Protein AF-A0A2J6WFI0-F1 (afdb_monomer)

Secondary structure (DSSP, 8-state):
--HHHHHHHHHHHT-TTT--S-S-TT-TT----TTTTHHHHHHHHHHHHHHHHH---EEEEEE--TTSSHHHHHHHHHHTHHHHT-EEEEE--SS--GGGHHHHHHHHHHHHHT---TT-SS-HHHHHHHHHHHHHHTT------HHHHHHHHHHHS--TTS-HHHHHHHHHTS-HHHHHHHHHHHHHHHHHHHHHH-SS----HHHHHHHHHHH-TTTHHHHHHHHHHSB--HHHHHHTTPPTT-B--HHHHHHHHHHHHHS-SS-EEEEE--GGGGGGT--HHHHHHHHHHHHHHHHT-SSEEEEEEE-HHHHHHHHHHS-HHHHHHT--EEEPPPPPHHHHHHHHHHHHHHHHHHHT---SSTTTTS-HHHHHHHHHHHT--SHHHHHHHHHHHHTT-------HHHHHHHHHHHPPP-HHHHHHHHHHHHHHHH--EES-TTSSSEEEEETTEEEEE--SS--HHHHHHHHHHHHHHT-SEEEEEEETTSPPPTTSHHHHHHHHTT-EEEEE-HHHHHHHHHHHHHHHHHHHTSS-S-HHHHHHHHHHHHHHHH--PPP--S------S-TTTHHHHHHHHHHHHHHHHHHHHHHHHTTS-SEEEGGGGS-GGGGGGHHHHHHHHHT-TTEEEEE-TTS-EEEEETT-

Foldseek 3Di:
DPPQVVVLVLLVVVVLLVDLDDPDLLDQPQLAQCVFLVQLLVLVLVVQVVLFVQLFEAEEEEAAAPQLCPSVSLSVNCLCCVVSVAAEFEQEPLDDPLQCPLLSRLLRRVVRQQRDHPSDPDRNLLLLLLLLLQQLLLPPDDDDDPVLVVLSCCSNPPDPPDGSSVSLVSLVPDDVVVNVVSLLSSLVRLLVQLVVLFPDPQRDPLSSLLSSLSSDPVLVVLSSCCSVVQWDAQVNCVVSVHHHTHGCGNVNSLSNLQSSLASRPGAYEYEYAAPVSCVVPDDLVSSQVSLVVVCVSRRRGRGYYYYYYYHPVSVLVNLVRHDPVSCVRHVNYRYRWFADLVSLQVSQLSSQVVSCVVVVDDDPDSNPPDDSVVLSVVCVVLVRRGNSVSSVVVSCVSVVHDPPDDDPVNLLVVLLVVFDDDPLLLQVLLLVLCCVLQVWDQPCPPDSWGWTDGQLEIETEDADLDCQVRLVVRLCCCVVQVRPAYEYEYAPVNDDDPPDPSVVSCVVRVHHYAHDYRSLSSSSSSLSVSLVCVVSSVHSDDNVVSSVVNVVSVCVRVPDDDDNDPRPPRPPPPCVCVVVCVVVLVVLLCVLLVVVVVCVVVVVDFKDWSPVSDDPVNPVCVVVSQVVLVVPPQWDWDQDPSRIIMIGGPVD

InterPro domains:
  IPR002182 NB-ARC [PF00931] (38-132)
  IPR027417 P-loop containing nucleoside triphosphate hydrolase [G3DSA:3.40.50.300] (38-335)
  IPR027417 P-loop containing nucleoside triphosphate hydrolase [SSF52540] (42-435)
  IPR052026 ExeA/AAA ATPase DNA-binding & secretion [PTHR35894] (23-121)

Sequence (652 aa):
MDEKRVLIEKFKSLHPFKENIIKDPFSNDIIDVETINKTAFDKVIEELKEVKESKKPDILILQGEPGSGKSHLLARIYRHAETERFLFALYNPLIVKIDSTYSSLLRSIFESFERKHSELKAKPINHIRGEIIHIGLKDYNLQEEPKIQVLLREIKKPKKTLLPAVFYENFMSLPKDAQNRLVKVISEETLKYIKAESNYTIGKKYLKAIIEALIDEEKYPLLRDLVNEGSLTNEDAKTLNLTSGFVVNEDIAFEIIQSIFLVSPFPILLSIDQIEHFDQHLDKKGIINFLEDLYRLVSNTKNVLLLLSAQTAVFRKWNSFLPEHLKDRFANVASLEGMRAEEGLEIIKKRNAYYFSKLGEQINDPYFPFNKEDILSKIKEHKLKSPRKVIELADEILEGKIIEKRSLKNEFENILKSQIYNKDDFEEAFGELLVTLLGGINLYPRGKKLVIQVNDMSVGIDNSKNYYSTVRKLASSLKKRKLNRAIFIRDEKMQLRSGTKSMELIKQNDISIRYYNFEEGKKLMAVQKLISLTESGDLELDTKEVSDFAKELLKQFLGEIPQKGKVIAPLTMKKQTKEKYTGEANNIVEEIVSKIKSDFIEGKINVARLSKYMDKKYAHLIPEVVQKLKMIESLYVKEQQNGEIFIAKKSL

Solvent-accessible surface area (backbone atoms only — not comparable to full-atom values): 36096 Å² total; per-residue (Å²): 127,62,68,67,58,57,51,49,54,56,51,55,75,67,46,76,32,74,73,52,68,78,88,52,52,72,53,83,84,67,87,78,56,74,77,62,47,36,70,35,51,54,47,54,53,50,53,48,50,49,19,57,73,70,46,38,41,50,47,39,31,38,29,31,58,90,54,44,41,67,54,57,50,52,25,55,50,53,65,41,20,68,83,74,50,36,38,57,25,56,36,71,62,87,75,77,52,84,90,38,55,40,35,54,47,44,33,27,38,53,58,32,20,68,50,63,42,87,84,44,95,61,35,48,47,40,29,36,36,6,29,40,48,28,62,19,40,56,83,66,79,78,92,61,58,72,72,57,44,53,51,51,48,46,43,50,60,59,59,94,83,63,58,42,37,55,37,35,52,53,50,71,69,44,58,68,71,57,41,63,57,45,43,57,49,20,20,51,43,34,45,51,49,48,39,73,74,42,97,52,97,57,78,57,73,57,58,36,28,51,48,33,22,65,68,35,81,86,42,30,63,59,51,50,44,30,48,71,70,31,41,48,55,54,66,58,22,47,75,47,69,37,58,70,71,49,63,58,44,48,70,53,24,43,50,50,49,52,50,51,48,71,46,39,81,39,27,32,41,42,33,36,42,60,54,55,52,46,71,80,77,37,55,77,64,49,51,50,51,50,53,50,52,52,46,59,64,42,71,76,41,39,29,34,37,39,34,42,27,29,37,49,69,54,51,54,58,47,64,72,71,52,56,66,78,54,48,67,56,60,62,42,70,36,60,49,52,71,44,52,51,70,56,48,51,48,46,53,30,54,46,34,52,54,56,32,53,76,70,74,49,88,68,94,56,55,45,56,96,50,57,64,66,61,53,45,47,48,34,55,74,57,56,50,32,26,64,32,55,46,29,47,50,52,33,36,57,73,72,66,51,83,82,69,80,82,45,73,67,59,53,50,52,52,42,38,71,71,52,79,77,48,76,70,60,35,54,54,36,53,51,48,44,41,30,75,76,58,68,26,43,67,76,41,83,90,50,102,48,56,36,30,36,38,90,54,32,35,41,28,48,52,80,58,96,75,44,47,68,55,48,53,51,46,49,48,42,34,69,74,66,70,30,84,45,34,39,41,35,32,47,58,92,61,70,84,64,80,96,34,74,46,51,52,49,31,65,76,58,65,41,44,77,42,70,42,52,74,67,58,45,33,47,53,39,24,46,39,50,51,50,52,33,28,74,73,54,79,34,80,55,60,62,64,60,52,51,51,54,45,51,49,54,48,32,71,72,75,38,90,67,82,69,90,59,82,72,72,68,75,79,67,72,65,68,88,51,50,81,74,43,52,63,56,52,50,51,51,41,50,50,42,50,50,52,54,50,48,40,48,71,74,62,76,45,62,66,46,53,56,70,80,65,46,61,79,92,51,58,89,48,47,69,62,40,52,54,55,49,59,68,37,83,64,41,40,72,48,76,45,97,87,74,50,42,38,40,29,44,60,96,111

pLDDT: mean 91.21, std 11.18, range [34.59, 98.62]

Nearest PDB structures (foldseek):
  6wgc-assembly1_A  TM=3.703E-01  e=2.901E-03  Saccharomyces cerevisiae
  1w5t-assembly2_B  TM=4.082E-01  e=1.501E-02  Aeropyrum pernix
  4nl4-assembly1_H  TM=4.508E-01  e=6.057E-01  Klebsiella pneumoniae subsp. pneumoniae MGH 78578
  9fo7-assembly1_U  TM=1.814E-01  e=5.529E-01  Escherichia coli
  9fp2-assembly1_E  TM=1.868E-01  e=9.562E-01  Escherichia coli

Organism: NCBI:txid693075

Radius of gyration: 30.85 Å; Cα contacts (8 Å, |Δi|>4): 896; chains: 1; bounding box: 91×66×74 Å

Structure (mmCIF, N/CA/C/O backbone):
data_AF-A0A2J6WFI0-F1
#
_entry.id   AF-A0A2J6WFI0-F1
#
loop_
_atom_site.group_PDB
_atom_site.id
_atom_site.type_symbol
_atom_site.label_atom_id
_atom_site.label_alt_id
_atom_site.label_comp_id
_atom_site.label_asym_id
_atom_site.label_entity_id
_atom_site.label_seq_id
_atom_site.pdbx_PDB_ins_code
_atom_site.Cartn_x
_atom_site.Cartn_y
_atom_site.Cartn_z
_atom_site.occupancy
_atom_site.B_iso_or_equiv
_atom_site.auth_seq_id
_atom_site.auth_comp_id
_atom_site.auth_asym_id
_atom_site.auth_atom_id
_atom_site.pdbx_PDB_model_num
ATOM 1 N N . MET A 1 1 ? -22.368 23.218 -36.976 1.00 59.69 1 MET A N 1
ATOM 2 C CA . MET A 1 1 ? -21.368 22.217 -36.543 1.00 59.69 1 MET A CA 1
ATOM 3 C C . MET A 1 1 ? -22.101 20.903 -36.366 1.00 59.69 1 MET A C 1
ATOM 5 O O . MET A 1 1 ? -23.204 20.946 -35.848 1.00 59.69 1 MET A O 1
ATOM 9 N N . ASP A 1 2 ? -21.530 19.793 -36.833 1.00 91.12 2 ASP A N 1
ATOM 10 C CA . ASP A 1 2 ? -22.055 18.439 -36.599 1.00 91.12 2 ASP A CA 1
ATOM 11 C C . ASP A 1 2 ? -22.307 18.238 -35.091 1.00 91.12 2 ASP A C 1
ATOM 13 O O . ASP A 1 2 ? -21.407 18.497 -34.288 1.00 91.12 2 ASP A O 1
ATOM 17 N N . GLU A 1 3 ? -23.525 17.851 -34.701 1.00 94.12 3 GLU A N 1
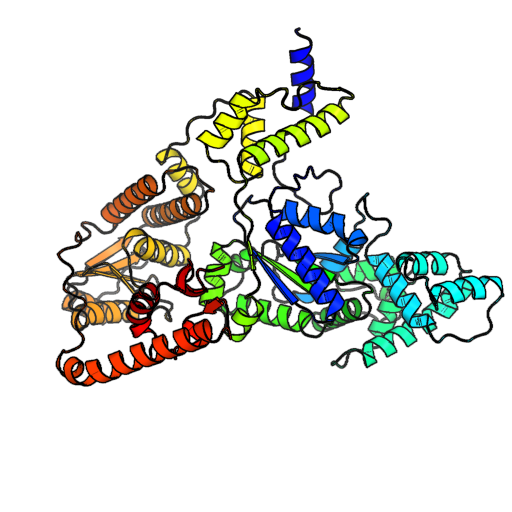ATOM 18 C CA . GLU A 1 3 ? -23.940 17.685 -33.297 1.00 94.12 3 GLU A CA 1
ATOM 19 C C . GLU A 1 3 ? -22.976 16.771 -32.531 1.00 94.12 3 GLU A C 1
ATOM 21 O O . GLU A 1 3 ? -22.624 17.053 -31.382 1.00 94.12 3 GLU A O 1
ATOM 26 N N . LYS A 1 4 ? -22.435 15.746 -33.206 1.00 94.69 4 LYS A N 1
ATOM 27 C CA . LYS A 1 4 ? -21.418 14.852 -32.636 1.00 94.69 4 LYS A CA 1
ATOM 28 C C . LYS A 1 4 ? -20.138 15.586 -32.257 1.00 94.69 4 LYS A C 1
ATOM 30 O O . LYS A 1 4 ? -19.556 15.288 -31.220 1.00 94.69 4 LYS A O 1
ATOM 35 N N . ARG A 1 5 ? -19.699 16.563 -33.057 1.00 95.38 5 ARG A N 1
ATOM 36 C CA . ARG A 1 5 ? -18.503 17.366 -32.745 1.00 95.38 5 ARG A CA 1
ATOM 37 C C . ARG A 1 5 ? -18.731 18.239 -31.520 1.00 95.38 5 ARG A C 1
ATOM 39 O O . ARG A 1 5 ? -17.861 18.299 -30.661 1.00 95.38 5 ARG A O 1
ATOM 46 N N . VAL A 1 6 ? -19.900 18.872 -31.410 1.00 96.31 6 VAL A N 1
ATOM 47 C CA . VAL A 1 6 ? -20.247 19.680 -30.228 1.00 96.31 6 VAL A CA 1
ATOM 48 C C . VAL A 1 6 ? -20.257 18.809 -28.972 1.00 96.31 6 VAL A C 1
ATOM 50 O O . VAL A 1 6 ? -19.714 19.207 -27.943 1.00 96.31 6 VAL A O 1
ATOM 53 N N . LEU A 1 7 ? -20.826 17.606 -29.062 1.00 96.88 7 LEU A N 1
ATOM 54 C CA . LEU A 1 7 ? -20.841 16.651 -27.959 1.00 96.88 7 LEU A CA 1
ATOM 55 C C . LEU A 1 7 ? -19.429 16.179 -27.569 1.00 96.88 7 LEU A C 1
ATOM 57 O O . LEU A 1 7 ? -19.124 16.120 -26.380 1.00 96.88 7 LEU A O 1
ATOM 61 N N . ILE A 1 8 ? -18.552 15.904 -28.541 1.00 97.38 8 ILE A N 1
ATOM 62 C CA . ILE A 1 8 ? -17.142 15.549 -28.291 1.00 97.38 8 ILE A CA 1
ATOM 63 C C . ILE A 1 8 ? -16.416 16.671 -27.548 1.00 97.38 8 ILE A C 1
ATOM 65 O O . ILE A 1 8 ? -15.726 16.400 -26.569 1.00 97.38 8 ILE A O 1
ATOM 69 N N . GLU A 1 9 ? -16.586 17.926 -27.963 1.00 97.31 9 GLU A N 1
ATOM 70 C CA . GLU A 1 9 ? -15.933 19.063 -27.301 1.00 97.31 9 GLU A CA 1
ATOM 71 C C . GLU A 1 9 ? -16.463 19.284 -25.875 1.00 97.31 9 GLU A C 1
ATOM 73 O O . GLU A 1 9 ? -15.683 19.525 -24.951 1.00 97.31 9 GLU A O 1
ATOM 78 N N . LYS A 1 10 ? -17.771 19.093 -25.645 1.00 97.56 10 LYS A N 1
ATOM 79 C CA . LYS A 1 10 ? -18.332 19.068 -24.282 1.00 97.56 10 LYS A CA 1
ATOM 80 C C . LYS A 1 10 ? -17.724 17.941 -23.444 1.00 97.56 10 LYS A C 1
ATOM 82 O O . LYS A 1 10 ? -17.308 18.182 -22.314 1.00 97.56 10 LYS A O 1
ATOM 87 N N . PHE A 1 11 ? -17.625 16.733 -23.994 1.00 97.38 11 PHE A N 1
ATOM 88 C CA . PHE A 1 11 ? -17.026 15.582 -23.316 1.00 97.38 11 PHE A CA 1
ATOM 89 C C . PHE A 1 11 ? -15.551 15.824 -22.959 1.00 97.38 11 PHE A C 1
ATOM 91 O O . PHE A 1 11 ? -15.160 15.610 -21.814 1.00 97.38 11 PHE A O 1
ATOM 98 N N . LYS A 1 12 ? -14.754 16.372 -23.885 1.00 97.12 12 LYS A N 1
ATOM 99 C CA . LYS A 1 12 ? -13.355 16.775 -23.647 1.00 97.12 12 LYS A CA 1
ATOM 100 C C . LYS A 1 12 ? -13.201 17.792 -22.524 1.00 97.12 12 LYS A C 1
ATOM 102 O O . LYS A 1 12 ? -12.273 17.675 -21.725 1.00 97.12 12 LYS A O 1
ATOM 107 N N . SER A 1 13 ? -14.118 18.758 -22.429 1.00 97.06 13 SER A N 1
ATOM 108 C CA . SER A 1 13 ? -14.076 19.795 -21.388 1.00 97.06 13 SER A CA 1
ATOM 109 C C . SER A 1 13 ? -14.187 19.240 -19.959 1.00 97.06 13 SER A C 1
ATOM 111 O O . SER A 1 13 ? -13.744 19.888 -19.015 1.00 97.06 13 SER A O 1
ATOM 113 N N . LEU A 1 14 ? -14.706 18.014 -19.793 1.00 96.19 14 LEU A N 1
ATOM 114 C CA . LEU A 1 14 ? -14.740 17.306 -18.508 1.00 96.19 14 LEU A CA 1
ATOM 115 C C . LEU A 1 14 ? -13.439 16.557 -18.177 1.00 96.19 14 LEU A C 1
ATOM 117 O O . LEU A 1 14 ? -13.329 15.980 -17.095 1.00 96.19 14 LEU A O 1
ATOM 121 N N . HIS A 1 15 ? -12.467 16.544 -19.093 1.00 96.25 15 HIS A N 1
ATOM 122 C CA . HIS A 1 15 ? -11.177 15.865 -18.959 1.00 96.25 15 HIS A CA 1
ATOM 123 C C . HIS A 1 15 ? -11.275 14.380 -18.545 1.00 96.25 15 HIS A C 1
ATOM 125 O O . HIS A 1 15 ? -10.625 13.952 -17.586 1.00 96.25 15 HIS A O 1
ATOM 131 N N . PRO A 1 16 ? -12.054 13.561 -19.278 1.00 95.69 16 PRO A N 1
ATOM 132 C CA . PRO A 1 16 ? -12.450 12.220 -18.857 1.00 95.69 16 PRO A CA 1
ATOM 133 C C . PRO A 1 16 ? -11.287 11.244 -18.680 1.00 95.69 16 PRO A C 1
ATOM 135 O O . PRO A 1 16 ? -11.420 10.275 -17.933 1.00 95.69 16 PRO A O 1
ATOM 138 N N . PHE A 1 17 ? -10.143 11.499 -19.318 1.00 96.62 17 PHE A N 1
ATOM 139 C CA . PHE A 1 17 ? -8.958 10.636 -19.283 1.00 96.62 17 PHE A CA 1
ATOM 140 C C . PHE A 1 17 ? -7.691 11.339 -18.774 1.00 96.62 17 PHE A C 1
ATOM 142 O O . PHE A 1 17 ? -6.639 10.717 -18.679 1.00 96.62 17 PHE A O 1
ATOM 149 N N . LYS A 1 18 ? -7.790 12.600 -18.339 1.00 93.56 18 LYS A N 1
ATOM 150 C CA . LYS A 1 18 ? -6.634 13.359 -17.839 1.00 93.56 18 LYS A CA 1
ATOM 151 C C . LYS A 1 18 ? -6.135 12.850 -16.487 1.00 93.56 18 LYS A C 1
ATOM 153 O O . LYS A 1 18 ? -4.942 12.883 -16.203 1.00 93.56 18 LYS A O 1
ATOM 158 N N . GLU A 1 19 ? -7.052 12.384 -15.637 1.00 92.19 19 GLU A N 1
ATOM 159 C CA . GLU A 1 19 ? -6.714 11.771 -14.353 1.00 92.19 19 GLU A CA 1
ATOM 160 C C . GLU A 1 19 ? -6.577 10.249 -14.492 1.00 92.19 19 GLU A C 1
ATOM 162 O O . GLU A 1 19 ? -7.561 9.502 -14.515 1.00 92.19 19 GLU A O 1
ATOM 167 N N . ASN A 1 20 ? -5.324 9.802 -14.559 1.00 89.69 20 ASN A N 1
ATOM 168 C CA . ASN A 1 20 ? -4.888 8.409 -14.700 1.00 89.69 20 ASN A CA 1
ATOM 169 C C . ASN A 1 20 ? -4.353 7.803 -13.379 1.00 89.69 20 ASN A C 1
ATOM 171 O O . ASN A 1 20 ? -3.808 6.695 -13.365 1.00 89.69 20 ASN A O 1
ATOM 175 N N . ILE A 1 21 ? -4.470 8.537 -12.265 1.00 90.12 21 ILE A N 1
ATOM 176 C CA . ILE A 1 21 ? -3.995 8.147 -10.932 1.00 90.12 21 ILE A CA 1
ATOM 177 C C . ILE A 1 21 ? -5.109 8.378 -9.913 1.00 90.12 21 ILE A C 1
ATOM 179 O O . ILE A 1 21 ? -5.646 9.479 -9.813 1.00 90.12 21 ILE A O 1
ATOM 183 N N . ILE A 1 22 ? -5.390 7.361 -9.097 1.00 89.81 22 ILE A N 1
ATOM 184 C CA . ILE A 1 22 ? -6.162 7.543 -7.867 1.00 89.81 22 ILE A CA 1
ATOM 185 C C . ILE A 1 22 ? -5.250 8.197 -6.839 1.00 89.81 22 ILE A C 1
ATOM 187 O O . ILE A 1 22 ? -4.301 7.577 -6.364 1.00 89.81 22 ILE A O 1
ATOM 191 N N . LYS A 1 23 ? -5.549 9.451 -6.504 1.00 89.62 23 LYS A N 1
ATOM 192 C CA . LYS A 1 23 ? -4.852 10.192 -5.443 1.00 89.62 23 LYS A CA 1
ATOM 193 C C . LYS A 1 23 ? -5.274 9.719 -4.052 1.00 89.62 23 LYS A C 1
ATOM 195 O O . LYS A 1 23 ? -4.484 9.772 -3.121 1.00 89.62 23 LYS A O 1
ATOM 200 N N . ASP A 1 24 ? -6.522 9.274 -3.932 1.00 92.00 24 ASP A N 1
ATOM 201 C CA . ASP A 1 24 ? -7.163 8.967 -2.663 1.00 92.00 24 ASP A CA 1
ATOM 202 C C . ASP A 1 24 ? -8.111 7.764 -2.814 1.00 92.00 24 ASP A C 1
ATOM 204 O O . ASP A 1 24 ? -9.160 7.909 -3.450 1.00 92.00 24 ASP A O 1
ATOM 208 N N . PRO A 1 25 ? -7.780 6.585 -2.249 1.00 93.50 25 PRO A N 1
ATOM 209 C CA . PRO A 1 25 ? -8.634 5.394 -2.302 1.00 93.50 25 PRO A CA 1
ATOM 210 C C . PRO A 1 25 ? -10.001 5.554 -1.626 1.00 93.50 25 PRO A C 1
ATOM 212 O O . PRO A 1 25 ? -10.881 4.723 -1.839 1.00 93.50 25 PRO A O 1
ATOM 215 N N . PHE A 1 26 ? -10.192 6.607 -0.827 1.00 94.62 26 PHE A N 1
ATOM 216 C CA . PHE A 1 26 ? -11.451 6.892 -0.144 1.00 94.62 26 PHE A CA 1
ATOM 217 C C . PHE A 1 26 ? -12.431 7.733 -0.982 1.00 94.62 26 PHE A C 1
ATOM 219 O O . PHE A 1 26 ? -13.553 7.972 -0.532 1.00 94.62 26 PHE A O 1
ATOM 226 N N . SER A 1 27 ? -12.025 8.205 -2.168 1.00 93.44 27 SER A N 1
ATOM 227 C CA . SER A 1 27 ? -12.869 9.034 -3.037 1.00 93.44 27 SER A CA 1
ATOM 228 C C . SER A 1 27 ? -14.083 8.269 -3.582 1.00 93.44 27 SER A C 1
ATOM 230 O O . SER A 1 27 ? -13.968 7.112 -3.982 1.00 93.44 27 SER A O 1
ATOM 232 N N . ASN A 1 28 ? -15.235 8.947 -3.659 1.00 89.44 28 ASN A N 1
ATOM 233 C CA . ASN A 1 28 ? -16.474 8.394 -4.223 1.00 89.44 28 ASN A CA 1
ATOM 234 C C . ASN A 1 28 ? -16.457 8.308 -5.760 1.00 89.44 28 ASN A C 1
ATOM 236 O O . ASN A 1 28 ? -17.228 7.554 -6.345 1.00 89.44 28 ASN A O 1
ATOM 240 N N . ASP A 1 29 ? -15.578 9.059 -6.426 1.00 89.62 29 ASP A N 1
ATOM 241 C CA . ASP A 1 29 ? -15.572 9.208 -7.890 1.00 89.62 29 ASP A CA 1
ATOM 242 C C . ASP A 1 29 ? -14.645 8.208 -8.604 1.00 89.62 29 ASP A C 1
ATOM 244 O O . ASP A 1 29 ? -14.186 8.433 -9.726 1.00 89.62 29 ASP A O 1
ATOM 248 N N . ILE A 1 30 ? -14.331 7.083 -7.959 1.00 91.81 30 ILE A N 1
ATOM 249 C CA . ILE A 1 30 ? -13.408 6.094 -8.515 1.00 91.81 30 ILE A CA 1
ATOM 250 C C . ILE A 1 30 ? -14.153 5.127 -9.436 1.00 91.81 30 ILE A C 1
ATOM 252 O O . ILE A 1 30 ? -14.884 4.232 -8.996 1.00 91.81 30 ILE A O 1
ATOM 256 N N . ILE A 1 31 ? -13.866 5.253 -10.728 1.00 94.25 31 ILE A N 1
ATOM 257 C CA . ILE A 1 31 ? -14.383 4.386 -11.786 1.00 94.25 31 ILE A CA 1
ATOM 258 C C . ILE A 1 31 ? -13.576 3.085 -11.791 1.00 94.25 31 ILE A C 1
ATOM 260 O O . ILE A 1 31 ? -12.399 3.069 -12.152 1.00 94.25 31 ILE A O 1
ATOM 264 N N . ASP A 1 32 ? -14.209 1.999 -11.357 1.00 93.75 32 ASP A N 1
ATOM 265 C CA . ASP A 1 32 ? -13.558 0.710 -11.131 1.00 93.75 32 ASP A CA 1
ATOM 266 C C . ASP A 1 32 ? -14.038 -0.379 -12.103 1.00 93.75 32 ASP A C 1
ATOM 268 O O . ASP A 1 32 ? -15.214 -0.429 -12.463 1.00 93.75 32 ASP A O 1
ATOM 272 N N . VAL A 1 33 ? -13.140 -1.281 -12.508 1.00 96.19 33 VAL A N 1
ATOM 273 C CA . VAL A 1 33 ? -13.428 -2.431 -13.384 1.00 96.19 33 VAL A CA 1
ATOM 274 C C . VAL A 1 33 ? -13.123 -3.720 -12.628 1.00 96.19 33 VAL A C 1
ATOM 276 O O . VAL A 1 33 ? -11.972 -4.139 -12.545 1.00 96.19 33 VAL A O 1
ATOM 279 N N . GLU A 1 34 ? -14.168 -4.358 -12.098 1.00 95.56 34 GLU A N 1
ATOM 280 C CA . GLU A 1 34 ? -14.095 -5.507 -11.178 1.00 95.56 34 GLU A CA 1
ATOM 281 C C . GLU A 1 34 ? -13.248 -6.687 -11.665 1.00 95.56 34 GLU A C 1
ATOM 283 O O . GLU A 1 34 ? -12.662 -7.403 -10.858 1.00 95.56 34 GLU A O 1
ATOM 288 N N . THR A 1 35 ? -13.160 -6.904 -12.976 1.00 96.94 35 THR A N 1
ATOM 289 C CA . THR A 1 35 ? -12.366 -8.004 -13.537 1.00 96.94 35 THR A CA 1
ATOM 290 C C . THR A 1 35 ? -10.862 -7.772 -13.396 1.00 96.94 35 THR A C 1
ATOM 292 O O . THR A 1 35 ? -10.116 -8.734 -13.225 1.00 96.94 35 THR A O 1
ATOM 295 N N . ILE A 1 36 ? -10.414 -6.512 -13.385 1.00 95.62 36 ILE A N 1
ATOM 296 C CA . ILE A 1 36 ? -9.004 -6.163 -13.186 1.00 95.62 36 ILE A CA 1
ATOM 297 C C . ILE A 1 36 ? -8.602 -6.543 -11.766 1.00 95.62 36 ILE A C 1
ATOM 299 O O . ILE A 1 36 ? -9.248 -6.117 -10.804 1.00 95.62 36 ILE A O 1
ATOM 303 N N . ASN A 1 37 ? -7.519 -7.315 -11.641 1.00 96.56 37 ASN A N 1
ATOM 304 C CA . ASN A 1 37 ? -6.976 -7.784 -10.365 1.00 96.56 37 ASN A CA 1
ATOM 305 C C . ASN A 1 37 ? -7.986 -8.548 -9.493 1.00 96.56 37 ASN A C 1
ATOM 307 O O . ASN A 1 37 ? -7.847 -8.570 -8.269 1.00 96.56 37 ASN A O 1
ATOM 311 N N . LYS A 1 38 ? -8.995 -9.186 -10.104 1.00 97.00 38 LYS A N 1
ATOM 312 C CA . LYS A 1 38 ? -10.017 -9.944 -9.373 1.00 97.00 38 LYS A CA 1
ATOM 313 C C . LYS A 1 38 ? -9.408 -11.015 -8.463 1.00 97.00 38 LYS A C 1
ATOM 315 O O . LYS A 1 38 ? -9.774 -11.088 -7.301 1.00 97.00 38 LYS A O 1
ATOM 320 N N . THR A 1 39 ? -8.417 -11.763 -8.944 1.00 97.31 39 THR A N 1
ATOM 321 C CA . THR A 1 39 ? -7.721 -12.786 -8.148 1.00 97.31 39 THR A CA 1
ATOM 322 C C . THR A 1 39 ? -7.092 -12.209 -6.876 1.00 97.31 39 THR A C 1
ATOM 324 O O . THR A 1 39 ? -7.224 -12.786 -5.801 1.00 97.31 39 THR A O 1
ATOM 327 N N . ALA A 1 40 ? -6.434 -11.048 -6.973 1.00 97.81 40 ALA A N 1
ATOM 328 C CA . ALA A 1 40 ? -5.831 -10.388 -5.817 1.00 97.81 40 ALA A CA 1
ATOM 329 C C . ALA A 1 40 ? -6.892 -9.829 -4.855 1.00 97.81 40 ALA A C 1
ATOM 331 O O . ALA A 1 40 ? -6.716 -9.914 -3.643 1.00 97.81 40 ALA A O 1
ATOM 332 N N . PHE A 1 41 ? -8.001 -9.298 -5.383 1.00 98.31 41 PHE A N 1
ATOM 333 C CA . PHE A 1 41 ? -9.155 -8.891 -4.578 1.00 98.31 41 PHE A CA 1
ATOM 334 C C . PHE A 1 41 ? -9.725 -10.065 -3.784 1.00 98.31 41 PHE A C 1
ATOM 336 O O . PHE A 1 41 ? -9.802 -9.990 -2.559 1.00 98.31 41 PHE A O 1
ATOM 343 N N . ASP A 1 42 ? -10.066 -11.153 -4.476 1.00 98.19 42 ASP A N 1
ATOM 344 C CA . ASP A 1 42 ? -10.657 -12.346 -3.876 1.00 98.19 42 ASP A CA 1
ATOM 345 C C . ASP A 1 42 ? -9.734 -12.910 -2.786 1.00 98.19 42 ASP A C 1
ATOM 347 O O . ASP A 1 42 ? -10.208 -13.247 -1.702 1.00 98.19 42 ASP A O 1
ATOM 351 N N . LYS A 1 43 ? -8.412 -12.901 -3.020 1.00 98.31 43 LYS A N 1
ATOM 352 C CA . LYS A 1 43 ? -7.415 -13.310 -2.024 1.00 98.31 43 LYS A CA 1
ATOM 353 C C . LYS A 1 43 ? -7.437 -12.438 -0.768 1.00 98.31 43 LYS A C 1
ATOM 355 O O . LYS A 1 43 ? -7.453 -12.975 0.331 1.00 98.31 43 LYS A O 1
ATOM 360 N N . VAL A 1 44 ? -7.477 -11.108 -0.892 1.00 98.50 44 VAL A N 1
ATOM 361 C CA . VAL A 1 44 ? -7.560 -10.218 0.286 1.00 98.50 44 VAL A CA 1
ATOM 362 C C . VAL A 1 44 ? -8.843 -10.479 1.084 1.00 98.50 44 VAL A C 1
ATOM 364 O O . VAL A 1 44 ? -8.810 -10.509 2.314 1.00 98.50 44 VAL A O 1
ATOM 367 N N . ILE A 1 45 ? -9.975 -10.683 0.403 1.00 98.44 45 ILE A N 1
ATOM 368 C CA . ILE A 1 45 ? -11.253 -10.981 1.065 1.00 98.44 45 ILE A CA 1
ATOM 369 C C . ILE A 1 45 ? -11.227 -12.356 1.749 1.00 98.44 45 ILE A C 1
ATOM 371 O O . ILE A 1 45 ? -11.765 -12.497 2.848 1.00 98.44 45 ILE A O 1
ATOM 375 N N . GLU A 1 46 ? -10.604 -13.361 1.133 1.00 98.31 46 GLU A N 1
ATOM 376 C CA . GLU A 1 46 ? -10.392 -14.685 1.729 1.00 98.31 46 GLU A CA 1
ATOM 377 C C . GLU A 1 46 ? -9.568 -14.592 3.021 1.00 98.31 46 GLU A C 1
ATOM 379 O O . GLU A 1 46 ? -10.013 -15.079 4.059 1.00 98.31 46 GLU A O 1
ATOM 384 N N . GLU A 1 47 ? -8.441 -13.876 3.001 1.00 98.31 47 GLU A N 1
ATOM 385 C CA . GLU A 1 47 ? -7.602 -13.682 4.195 1.00 98.31 47 GLU A CA 1
ATOM 386 C C . GLU A 1 47 ? -8.338 -12.934 5.313 1.00 98.31 47 GLU A C 1
ATOM 388 O O . GLU A 1 47 ? -8.234 -13.276 6.491 1.00 98.31 47 GLU A O 1
ATOM 393 N N . LEU A 1 48 ? -9.157 -11.933 4.972 1.00 98.19 48 LEU A N 1
ATOM 394 C CA . LEU A 1 48 ? -9.990 -11.249 5.965 1.00 98.19 48 LEU A CA 1
ATOM 395 C C . LEU A 1 48 ? -11.003 -12.190 6.623 1.00 98.19 48 LEU A C 1
ATOM 397 O O . LEU A 1 48 ? -11.276 -12.055 7.820 1.00 98.19 48 LEU A O 1
ATOM 401 N N . LYS A 1 49 ? -11.563 -13.138 5.863 1.00 97.88 49 LYS A N 1
ATOM 402 C CA . LYS A 1 49 ? -12.456 -14.172 6.405 1.00 97.88 49 LYS A CA 1
ATOM 403 C C . LYS A 1 49 ? -11.689 -15.115 7.326 1.00 97.88 49 LYS A C 1
ATOM 405 O O . LYS A 1 49 ? -12.169 -15.370 8.430 1.00 97.88 49 LYS A O 1
ATOM 410 N N . GLU A 1 50 ? -10.483 -15.533 6.950 1.00 97.56 50 GLU A N 1
ATOM 411 C CA . GLU A 1 50 ? -9.628 -16.357 7.811 1.00 97.56 50 GLU A CA 1
ATOM 412 C C . GLU A 1 50 ? -9.282 -15.643 9.126 1.00 97.56 50 GLU A C 1
ATOM 414 O O . GLU A 1 50 ? -9.474 -16.216 10.203 1.00 97.56 50 GLU A O 1
ATOM 419 N N . VAL A 1 51 ? -8.859 -14.375 9.085 1.00 97.25 51 VAL A N 1
ATOM 420 C CA . VAL A 1 51 ? -8.589 -13.566 10.292 1.00 97.25 51 VAL A CA 1
ATOM 421 C C . VAL A 1 51 ? -9.837 -13.475 11.177 1.00 97.25 51 VAL A C 1
ATOM 423 O O . VAL A 1 51 ? -9.776 -13.647 12.400 1.00 97.25 51 VAL A O 1
ATOM 426 N N . LYS A 1 52 ? -11.006 -13.261 10.566 1.00 96.06 52 LYS A N 1
ATOM 427 C CA . LYS A 1 52 ? -12.290 -13.155 11.270 1.00 96.06 52 LYS A CA 1
ATOM 428 C C . LYS A 1 52 ? -12.687 -14.435 11.994 1.00 96.06 52 LYS A C 1
ATOM 430 O O . LYS A 1 52 ? -13.215 -14.339 13.108 1.00 96.06 52 LYS A O 1
ATOM 435 N N . GLU A 1 53 ? -12.500 -15.583 11.349 1.00 96.38 53 GLU A N 1
ATOM 436 C CA . GLU A 1 53 ? -12.892 -16.907 11.842 1.00 96.38 53 GLU A CA 1
ATOM 437 C C . GLU A 1 53 ? -11.887 -17.456 12.853 1.00 96.38 53 GLU A C 1
ATOM 439 O O . GLU A 1 53 ? -12.275 -17.903 13.932 1.00 96.38 53 GLU A O 1
ATOM 444 N N . SER A 1 54 ? -10.594 -17.368 12.536 1.00 96.19 54 SER A N 1
ATOM 445 C CA . SER A 1 54 ? -9.512 -17.889 13.374 1.00 96.19 54 SER A CA 1
ATOM 446 C C . SER A 1 54 ? -9.236 -17.031 14.607 1.00 96.19 54 SER A C 1
ATOM 448 O O . SER A 1 54 ? -8.648 -17.526 15.572 1.00 96.19 54 SER A O 1
ATOM 450 N N . LYS A 1 55 ? -9.642 -15.751 14.577 1.00 94.50 55 LYS A N 1
ATOM 451 C CA . LYS A 1 55 ? -9.256 -14.735 15.569 1.00 94.50 55 LYS A CA 1
ATOM 452 C C . LYS A 1 55 ? -7.740 -14.646 15.740 1.00 94.50 55 LYS A C 1
ATOM 454 O O . LYS A 1 55 ? -7.235 -14.446 16.849 1.00 94.50 55 LYS A O 1
ATOM 459 N N . LYS A 1 56 ? -7.015 -14.823 14.638 1.00 95.19 56 LYS A N 1
ATOM 460 C CA . LYS A 1 56 ? -5.567 -14.672 14.562 1.00 95.19 56 LYS A CA 1
ATOM 461 C C . LYS A 1 56 ? -5.234 -13.606 13.532 1.00 95.19 56 LYS A C 1
ATOM 463 O O . LYS A 1 56 ? -5.925 -13.511 12.521 1.00 95.19 56 LYS A O 1
ATOM 468 N N . PRO A 1 57 ? -4.208 -12.794 13.794 1.00 96.56 57 PRO A N 1
ATOM 469 C CA . PRO A 1 57 ? -3.778 -11.803 12.841 1.00 96.56 57 PRO A CA 1
ATOM 470 C C . PRO A 1 57 ? -3.015 -12.489 11.705 1.00 96.56 57 PRO A C 1
ATOM 472 O O . PRO A 1 57 ? -2.370 -13.516 11.934 1.00 96.56 57 PRO A O 1
ATOM 475 N N . ASP A 1 58 ? -3.043 -11.897 10.517 1.00 97.38 58 ASP A N 1
ATOM 476 C CA . ASP A 1 58 ? -2.238 -12.365 9.389 1.00 97.38 58 ASP A CA 1
ATOM 477 C C . ASP A 1 58 ? -1.582 -11.201 8.638 1.00 97.38 58 ASP A C 1
ATOM 479 O O . ASP A 1 58 ? -1.902 -10.024 8.858 1.00 97.38 58 ASP A O 1
ATOM 483 N N . ILE A 1 59 ? -0.615 -11.530 7.784 1.00 97.94 59 ILE A N 1
ATOM 484 C CA . ILE A 1 59 ? 0.099 -10.579 6.946 1.00 97.94 59 ILE A CA 1
ATOM 485 C C . ILE A 1 59 ? 0.051 -11.040 5.495 1.00 97.94 59 ILE A C 1
ATOM 487 O O . ILE A 1 59 ? 0.547 -12.110 5.157 1.00 97.94 59 ILE A O 1
ATOM 491 N N . LEU A 1 60 ? -0.449 -10.170 4.623 1.00 98.38 60 LEU A N 1
ATOM 492 C CA . LEU A 1 60 ? -0.501 -10.384 3.184 1.00 98.38 60 LEU A CA 1
ATOM 493 C C . LEU A 1 60 ? 0.361 -9.340 2.468 1.00 98.38 60 LEU A C 1
ATOM 495 O O . LEU A 1 60 ? 0.221 -8.135 2.683 1.00 98.38 60 LEU A O 1
ATOM 499 N N . ILE A 1 61 ? 1.240 -9.789 1.576 1.00 98.19 61 ILE A N 1
ATOM 500 C CA . ILE A 1 61 ? 1.998 -8.900 0.692 1.00 98.19 61 ILE A CA 1
ATOM 501 C C . ILE A 1 61 ? 1.243 -8.737 -0.623 1.00 98.19 61 ILE A C 1
ATOM 503 O O . ILE A 1 61 ? 1.025 -9.713 -1.336 1.00 98.19 61 ILE A O 1
ATOM 507 N N . LEU A 1 62 ? 0.903 -7.504 -0.985 1.00 98.06 62 LEU A N 1
ATOM 508 C CA . LEU A 1 62 ? 0.336 -7.163 -2.283 1.00 98.06 62 LEU A CA 1
ATOM 509 C C . LEU A 1 62 ? 1.441 -6.674 -3.226 1.00 98.06 62 LEU A C 1
ATOM 511 O O . LEU A 1 62 ? 1.892 -5.533 -3.139 1.00 98.06 62 LEU A O 1
ATOM 515 N N . GLN A 1 63 ? 1.879 -7.533 -4.141 1.00 96.56 63 GLN A N 1
ATOM 516 C CA . GLN A 1 63 ? 2.907 -7.199 -5.126 1.00 96.56 63 GLN A CA 1
ATOM 517 C C . GLN A 1 63 ? 2.282 -6.671 -6.410 1.00 96.56 63 GLN A C 1
ATOM 519 O O . GLN A 1 63 ? 1.327 -7.246 -6.924 1.00 96.56 63 GLN A O 1
ATOM 524 N N . GLY A 1 64 ? 2.854 -5.618 -6.978 1.00 93.75 64 GLY A N 1
ATOM 525 C CA . GLY A 1 64 ? 2.493 -5.189 -8.323 1.00 93.75 64 GLY A CA 1
ATOM 526 C C . GLY A 1 64 ? 3.364 -4.055 -8.827 1.00 93.75 64 GLY A C 1
ATOM 527 O O . GLY A 1 64 ? 3.813 -3.204 -8.055 1.00 93.75 64 GLY A O 1
ATOM 528 N N . GLU A 1 65 ? 3.553 -4.001 -10.139 1.00 88.12 65 GLU A N 1
ATOM 529 C CA . GLU A 1 65 ? 4.342 -2.954 -10.794 1.00 88.12 65 GLU A CA 1
ATOM 530 C C . GLU A 1 65 ? 3.691 -1.564 -10.655 1.00 88.12 65 GLU A C 1
ATOM 532 O O . GLU A 1 65 ? 2.511 -1.444 -10.272 1.00 88.12 65 GLU A O 1
ATOM 537 N N . PRO A 1 66 ? 4.423 -0.467 -10.902 1.00 87.44 66 PRO A N 1
ATOM 538 C CA . PRO A 1 66 ? 3.828 0.860 -10.991 1.00 87.44 66 PRO A CA 1
ATOM 539 C C . PRO A 1 66 ? 2.638 0.887 -11.965 1.00 87.44 66 PRO A C 1
ATOM 541 O O . PRO A 1 66 ? 2.659 0.315 -13.045 1.00 87.44 66 PRO A O 1
ATOM 544 N N . GLY A 1 67 ? 1.534 1.522 -11.569 1.00 88.69 67 GLY A N 1
ATOM 545 C CA . GLY A 1 67 ? 0.349 1.629 -12.431 1.00 88.69 67 GLY A CA 1
ATOM 546 C C . GLY A 1 67 ? -0.492 0.353 -12.595 1.00 88.69 67 GLY A C 1
ATOM 547 O O . GLY A 1 67 ? -1.573 0.457 -13.165 1.00 88.69 67 GLY A O 1
ATOM 548 N N . SER A 1 68 ? -0.093 -0.799 -12.039 1.00 90.44 68 SER A N 1
ATOM 549 C CA . SER A 1 68 ? -0.844 -2.079 -12.085 1.00 90.44 68 SER A CA 1
ATOM 550 C C . SER A 1 68 ? -2.238 -2.054 -11.435 1.00 90.44 68 SER A C 1
ATOM 552 O O . SER A 1 68 ? -2.991 -3.017 -11.537 1.00 90.44 68 SER A O 1
ATOM 554 N N . GLY A 1 69 ? -2.613 -0.953 -10.777 1.00 93.69 69 GLY A N 1
ATOM 555 C CA . GLY A 1 69 ? -3.933 -0.781 -10.172 1.00 93.69 69 GLY A CA 1
ATOM 556 C C . GLY A 1 69 ? -3.997 -1.052 -8.668 1.00 93.69 69 GLY A C 1
ATOM 557 O O . GLY A 1 69 ? -5.095 -1.245 -8.162 1.00 93.69 69 GLY A O 1
ATOM 558 N N . LYS A 1 70 ? -2.872 -1.015 -7.933 1.00 94.75 70 LYS A N 1
ATOM 559 C CA . LYS A 1 70 ? -2.838 -1.163 -6.458 1.00 94.75 70 LYS A CA 1
ATOM 560 C C . LYS A 1 70 ? -3.841 -0.246 -5.750 1.00 94.75 70 LYS A C 1
ATOM 562 O O . LYS A 1 70 ? -4.731 -0.726 -5.060 1.00 94.75 70 LYS A O 1
ATOM 567 N N . SER A 1 71 ? -3.792 1.059 -6.017 1.00 94.38 71 SER A N 1
ATOM 568 C CA . SER A 1 71 ? -4.718 2.026 -5.408 1.00 94.38 71 SER A CA 1
ATOM 569 C C . SER A 1 71 ? -6.181 1.818 -5.838 1.00 94.38 71 SER A C 1
ATOM 571 O O . SER A 1 71 ? -7.086 2.077 -5.051 1.00 94.38 71 SER A O 1
ATOM 573 N N . HIS A 1 72 ? -6.427 1.304 -7.054 1.00 94.75 72 HIS A N 1
ATOM 574 C CA . HIS A 1 72 ? -7.775 0.910 -7.503 1.00 94.75 72 HIS A CA 1
ATOM 575 C C . HIS A 1 72 ? -8.287 -0.288 -6.705 1.00 94.75 72 HIS A C 1
ATOM 577 O O . HIS A 1 72 ? -9.421 -0.270 -6.229 1.00 94.75 72 HIS A O 1
ATOM 583 N N . LEU A 1 73 ? -7.439 -1.300 -6.516 1.00 96.94 73 LEU A N 1
ATOM 584 C CA . LEU A 1 73 ? -7.768 -2.471 -5.722 1.00 96.94 73 LEU A CA 1
ATOM 585 C C . LEU A 1 73 ? -8.073 -2.084 -4.268 1.00 96.94 73 LEU A C 1
ATOM 587 O O . LEU A 1 73 ? -9.094 -2.507 -3.738 1.00 96.94 73 LEU A O 1
ATOM 591 N N . LEU A 1 74 ? -7.250 -1.230 -3.649 1.00 97.31 74 LEU A N 1
ATOM 592 C CA . LEU A 1 74 ? -7.491 -0.728 -2.290 1.00 97.31 74 LEU A CA 1
ATOM 593 C C . LEU A 1 74 ? -8.822 0.029 -2.180 1.00 97.31 74 LEU A C 1
ATOM 595 O O . LEU A 1 74 ? -9.577 -0.200 -1.239 1.00 97.31 74 LEU A O 1
ATOM 599 N N . ALA A 1 75 ? -9.154 0.868 -3.166 1.00 96.50 75 ALA A N 1
ATOM 600 C CA . ALA A 1 75 ? -10.440 1.564 -3.212 1.00 96.50 75 ALA A CA 1
ATOM 601 C C . ALA A 1 75 ? -11.634 0.605 -3.355 1.00 96.50 75 ALA A C 1
ATOM 603 O O . ALA A 1 75 ? -12.687 0.821 -2.751 1.00 96.50 75 ALA A O 1
ATOM 604 N N . ARG A 1 76 ? -11.488 -0.464 -4.151 1.00 96.88 76 ARG A N 1
ATOM 605 C CA . ARG A 1 76 ? -12.507 -1.517 -4.278 1.00 96.88 76 ARG A CA 1
ATOM 606 C C . ARG A 1 76 ? -12.683 -2.279 -2.969 1.00 96.88 76 ARG A C 1
ATOM 608 O O . ARG A 1 76 ? -13.816 -2.513 -2.558 1.00 96.88 76 ARG A O 1
ATOM 615 N N . ILE A 1 77 ? -11.584 -2.647 -2.310 1.00 97.81 77 ILE A N 1
ATOM 616 C CA . ILE A 1 77 ? -11.610 -3.323 -1.008 1.00 97.81 77 ILE A CA 1
ATOM 617 C C . ILE A 1 77 ? -12.328 -2.441 0.014 1.00 97.81 77 ILE A C 1
ATOM 619 O O . ILE A 1 77 ? -13.280 -2.894 0.638 1.00 97.81 77 ILE A O 1
ATOM 623 N N . TYR A 1 78 ? -11.956 -1.165 0.124 1.00 97.12 78 TYR A N 1
ATOM 624 C CA . TYR A 1 78 ? -12.599 -0.223 1.041 1.00 97.12 78 TYR A CA 1
ATOM 625 C C . TYR A 1 78 ? -14.127 -0.148 0.861 1.00 97.12 78 TYR A C 1
ATOM 627 O O . TYR A 1 78 ? -14.862 -0.194 1.846 1.00 97.12 78 TYR A O 1
ATOM 635 N N . ARG A 1 79 ? -14.621 -0.126 -0.382 1.00 95.56 79 ARG A N 1
ATOM 636 C CA . ARG A 1 79 ? -16.064 -0.155 -0.686 1.00 95.56 79 ARG A CA 1
ATOM 637 C C . ARG A 1 79 ? -16.788 -1.407 -0.181 1.00 95.56 79 ARG A C 1
ATOM 639 O O . ARG A 1 79 ? -17.957 -1.340 0.181 1.00 95.56 79 ARG A O 1
ATOM 646 N N . HIS A 1 80 ? -16.083 -2.531 -0.075 1.00 96.38 80 HIS A N 1
ATOM 647 C CA . HIS A 1 80 ? -16.630 -3.789 0.437 1.00 96.38 80 HIS A CA 1
ATOM 648 C C . HIS A 1 80 ? -16.543 -3.929 1.966 1.00 96.38 80 HIS A C 1
ATOM 650 O O . HIS A 1 80 ? -17.042 -4.920 2.503 1.00 96.38 80 HIS A O 1
ATOM 656 N N . ALA A 1 81 ? -15.962 -2.951 2.676 1.00 96.50 81 ALA A N 1
ATOM 657 C CA . ALA A 1 81 ? -15.694 -3.030 4.114 1.00 96.50 81 ALA A CA 1
ATOM 658 C C . ALA A 1 81 ? -16.929 -3.392 4.950 1.00 96.50 81 ALA A C 1
ATOM 660 O O . ALA A 1 81 ? -16.887 -4.327 5.749 1.00 96.50 81 ALA A O 1
ATOM 661 N N . GLU A 1 82 ? -18.062 -2.717 4.746 1.00 93.00 82 GLU A N 1
ATOM 662 C CA . GLU A 1 82 ? -19.262 -2.996 5.544 1.00 93.00 82 GLU A CA 1
ATOM 663 C C . GLU A 1 82 ? -19.944 -4.316 5.150 1.00 93.00 82 GLU A C 1
ATOM 665 O O . GLU A 1 82 ? -20.368 -5.073 6.027 1.00 93.00 82 GLU A O 1
ATOM 670 N N . THR A 1 83 ? -20.007 -4.623 3.849 1.00 94.31 83 THR A N 1
ATOM 671 C CA . THR A 1 83 ? -20.614 -5.861 3.327 1.00 94.31 83 THR A CA 1
ATOM 672 C C . THR A 1 83 ? -19.878 -7.099 3.836 1.00 94.31 83 THR A C 1
ATOM 674 O O . THR A 1 83 ? -20.506 -8.033 4.337 1.00 94.31 83 THR A O 1
ATOM 677 N N . GLU A 1 84 ? -18.545 -7.081 3.802 1.00 96.38 84 GLU A N 1
ATOM 678 C CA . GLU A 1 84 ? -17.696 -8.174 4.301 1.00 96.38 84 GLU A CA 1
ATOM 679 C C . GLU A 1 84 ? -17.462 -8.095 5.829 1.00 96.38 84 GLU A C 1
ATOM 681 O O . GLU A 1 84 ? -16.971 -9.041 6.461 1.00 96.38 84 GLU A O 1
ATOM 686 N N . ARG A 1 85 ? -17.916 -7.003 6.460 1.00 96.00 85 ARG A N 1
ATOM 687 C CA . ARG A 1 85 ? -17.779 -6.682 7.889 1.00 96.00 85 ARG A CA 1
ATOM 688 C C . ARG A 1 85 ? -16.320 -6.678 8.345 1.00 96.00 85 ARG A C 1
ATOM 690 O O . ARG A 1 85 ? -15.938 -7.517 9.162 1.00 96.00 85 ARG A O 1
ATOM 697 N N . PHE A 1 86 ? -15.542 -5.731 7.832 1.00 98.06 86 PHE A N 1
ATOM 698 C CA . PHE A 1 86 ? -14.207 -5.343 8.296 1.00 98.06 86 PHE A CA 1
ATOM 699 C C . PHE A 1 86 ? -14.092 -3.809 8.368 1.00 98.06 86 PHE A C 1
ATOM 701 O O . PHE A 1 86 ? -14.924 -3.088 7.820 1.00 98.06 86 PHE A O 1
ATOM 708 N N . LEU A 1 87 ? -13.080 -3.294 9.065 1.00 98.25 87 LEU A N 1
ATOM 709 C CA . LEU A 1 87 ? -12.723 -1.873 9.076 1.00 98.25 87 LEU A CA 1
ATOM 710 C C . LEU A 1 87 ? -11.468 -1.665 8.230 1.00 98.25 87 LEU A C 1
ATOM 712 O O . LEU A 1 87 ? -10.545 -2.471 8.291 1.00 98.25 87 LEU A O 1
ATOM 716 N N . PHE A 1 88 ? -11.414 -0.586 7.457 1.00 98.31 88 PHE A N 1
ATOM 717 C CA . PHE A 1 88 ? -10.290 -0.292 6.570 1.00 98.31 88 PHE A CA 1
ATOM 718 C C . PHE A 1 88 ? -9.472 0.885 7.102 1.00 98.31 88 PHE A C 1
ATOM 720 O O . PHE A 1 88 ? -10.026 1.955 7.362 1.00 98.31 88 PHE A O 1
ATOM 727 N N . ALA A 1 89 ? -8.162 0.694 7.238 1.00 98.00 89 ALA A N 1
ATOM 728 C CA . ALA A 1 89 ? -7.207 1.746 7.555 1.00 98.00 89 ALA A CA 1
ATOM 729 C C . ALA A 1 89 ? -6.084 1.761 6.515 1.00 98.00 89 ALA A C 1
ATOM 731 O O . ALA A 1 89 ? -5.536 0.712 6.178 1.00 98.00 89 ALA A O 1
ATOM 732 N N . LEU A 1 90 ? -5.732 2.947 6.023 1.00 97.25 90 LEU A N 1
ATOM 733 C CA . LEU A 1 90 ? -4.669 3.142 5.044 1.00 97.25 90 LEU A CA 1
ATOM 734 C C . LEU A 1 90 ? -3.560 4.007 5.638 1.00 97.25 90 LEU A C 1
ATOM 736 O O . LEU A 1 90 ? -3.809 5.113 6.113 1.00 97.25 90 LEU A O 1
ATOM 740 N N . TYR A 1 91 ? -2.331 3.521 5.542 1.00 95.44 91 TYR A N 1
ATOM 741 C CA . TYR A 1 91 ? -1.118 4.253 5.859 1.00 95.44 91 TYR A CA 1
ATOM 742 C C . TYR A 1 91 ? -0.280 4.431 4.591 1.00 95.44 91 TYR A C 1
ATOM 744 O O . TYR A 1 91 ? 0.032 3.452 3.913 1.00 95.44 91 TYR A O 1
ATOM 752 N N . ASN A 1 92 ? 0.083 5.675 4.265 1.00 90.81 92 ASN A N 1
ATOM 753 C CA . ASN A 1 92 ? 1.013 5.975 3.177 1.00 90.81 92 ASN A CA 1
ATOM 754 C C . ASN A 1 92 ? 2.296 6.611 3.754 1.00 90.81 92 ASN A C 1
ATOM 756 O O . ASN A 1 92 ? 2.252 7.760 4.206 1.00 90.81 92 ASN A O 1
ATOM 760 N N . PRO A 1 93 ? 3.436 5.898 3.755 1.00 82.38 93 PRO A N 1
ATOM 761 C CA . PRO A 1 93 ? 4.681 6.327 4.376 1.00 82.38 93 PRO A CA 1
ATOM 762 C C . PRO A 1 93 ? 5.469 7.316 3.495 1.00 82.38 93 PRO A C 1
ATOM 764 O O . PRO A 1 93 ? 6.668 7.153 3.288 1.00 82.38 93 PRO A O 1
ATOM 767 N N . LEU A 1 94 ? 4.824 8.372 2.982 1.00 71.69 94 LEU A N 1
ATOM 768 C CA . LEU A 1 94 ? 5.496 9.372 2.134 1.00 71.69 94 LEU A CA 1
ATOM 769 C C . LEU A 1 94 ? 6.599 10.146 2.875 1.00 71.69 94 LEU A C 1
ATOM 771 O O . LEU A 1 94 ? 7.527 10.645 2.246 1.00 71.69 94 LEU A O 1
ATOM 775 N N . ILE A 1 95 ? 6.495 10.277 4.203 1.00 62.47 95 ILE A N 1
ATOM 776 C CA . ILE A 1 95 ? 7.482 10.959 5.048 1.00 62.47 95 ILE A CA 1
ATOM 777 C C . ILE A 1 95 ? 7.757 10.080 6.265 1.00 62.47 95 ILE A C 1
ATOM 779 O O . ILE A 1 95 ? 7.045 10.127 7.267 1.00 62.47 95 ILE A O 1
ATOM 783 N N . VAL A 1 96 ? 8.803 9.266 6.174 1.00 58.44 96 VAL A N 1
ATOM 784 C CA . VAL A 1 96 ? 9.190 8.356 7.254 1.00 58.44 96 VAL A CA 1
ATOM 785 C C . VAL A 1 96 ? 10.136 9.085 8.193 1.00 58.44 96 VAL A C 1
ATOM 787 O O . VAL A 1 96 ? 11.327 9.226 7.919 1.00 58.44 96 VAL A O 1
ATOM 790 N N . LYS A 1 97 ? 9.612 9.545 9.326 1.00 67.25 97 LYS A N 1
ATOM 791 C CA . LYS A 1 97 ? 10.445 9.818 10.498 1.00 67.25 97 LYS A CA 1
ATOM 792 C C . LYS A 1 97 ? 10.533 8.519 11.292 1.00 67.25 97 LYS A C 1
ATOM 794 O O . LYS A 1 97 ? 9.530 8.069 11.836 1.00 67.25 97 LYS A O 1
ATOM 799 N N . ILE A 1 98 ? 11.722 7.915 11.317 1.00 64.00 98 ILE A N 1
ATOM 800 C CA . ILE A 1 98 ? 11.978 6.617 11.973 1.00 64.00 98 ILE A CA 1
ATOM 801 C C . ILE A 1 98 ? 11.499 6.635 13.431 1.00 64.00 98 ILE A C 1
ATOM 803 O O . ILE A 1 98 ? 10.887 5.676 13.891 1.00 64.00 98 ILE A O 1
ATOM 807 N N . ASP A 1 99 ? 11.698 7.763 14.115 1.00 68.19 99 ASP A N 1
ATOM 808 C CA . ASP A 1 99 ? 11.386 7.928 15.536 1.00 68.19 99 ASP A CA 1
ATOM 809 C C . ASP A 1 99 ? 9.882 8.095 15.836 1.00 68.19 99 ASP A C 1
ATOM 811 O O . ASP A 1 99 ? 9.517 8.292 16.992 1.00 68.19 99 ASP A O 1
ATOM 815 N N . SER A 1 100 ? 9.003 8.064 14.823 1.00 83.56 100 SER A N 1
ATOM 816 C CA . SER A 1 100 ? 7.565 8.324 14.993 1.00 83.56 100 SER A CA 1
ATOM 817 C C . SER A 1 100 ? 6.656 7.369 14.201 1.00 83.56 100 SER A C 1
ATOM 819 O O . SER A 1 100 ? 5.668 7.803 13.597 1.00 83.56 100 SER A O 1
ATOM 821 N N . THR A 1 101 ? 7.015 6.085 14.128 1.00 88.31 101 THR A N 1
ATOM 822 C CA . THR A 1 101 ? 6.309 5.088 13.305 1.00 88.31 101 THR A CA 1
ATOM 823 C C . THR A 1 101 ? 4.882 4.840 13.804 1.00 88.31 101 THR A C 1
ATOM 825 O O . THR A 1 101 ? 3.926 4.990 13.039 1.00 88.31 101 THR A O 1
ATOM 828 N N . TYR A 1 102 ? 4.705 4.507 15.084 1.00 93.44 102 TYR A N 1
ATOM 829 C CA . TYR A 1 102 ? 3.399 4.225 15.678 1.00 93.44 102 TYR A CA 1
ATOM 830 C C . TYR A 1 102 ? 2.540 5.481 15.785 1.00 93.44 102 TYR A C 1
ATOM 832 O O . TYR A 1 102 ? 1.341 5.407 15.540 1.00 93.44 102 TYR A O 1
ATOM 840 N N . SER A 1 103 ? 3.121 6.645 16.075 1.00 93.19 103 SER A N 1
ATOM 841 C CA . SER A 1 103 ? 2.368 7.907 16.116 1.00 93.19 103 SER A CA 1
ATOM 842 C C . SER A 1 103 ? 1.807 8.270 14.737 1.00 93.19 103 SER A C 1
ATOM 844 O O . SER A 1 103 ? 0.632 8.614 14.606 1.00 93.19 103 SER A O 1
ATOM 846 N N . SER A 1 104 ? 2.615 8.117 13.680 1.00 92.38 104 SER A N 1
ATOM 847 C CA . SER A 1 104 ? 2.181 8.336 12.293 1.00 92.38 104 SER A CA 1
ATOM 848 C C . SER A 1 104 ? 1.110 7.328 11.856 1.00 92.38 104 SER A C 1
ATOM 850 O O . SER A 1 104 ? 0.129 7.693 11.197 1.00 92.38 104 SER A O 1
ATOM 852 N N . LEU A 1 105 ? 1.260 6.071 12.277 1.00 94.75 105 LEU A N 1
ATOM 853 C CA . LEU A 1 105 ? 0.286 5.016 12.031 1.00 94.75 105 LEU A CA 1
ATOM 854 C C . LEU A 1 105 ? -1.042 5.284 12.750 1.00 94.75 105 LEU A C 1
ATOM 856 O O . LEU A 1 105 ? -2.098 5.190 12.129 1.00 94.75 105 LEU A O 1
ATOM 860 N N . LEU A 1 106 ? -0.996 5.668 14.029 1.00 96.62 106 LEU A N 1
ATOM 861 C CA . LEU A 1 106 ? -2.167 6.008 14.839 1.00 96.62 106 LEU A CA 1
ATOM 862 C C . LEU A 1 106 ? -2.968 7.133 14.186 1.00 96.62 106 LEU A C 1
ATOM 864 O O . LEU A 1 106 ? -4.180 7.006 14.004 1.00 96.62 106 LEU A O 1
ATOM 868 N N . ARG A 1 107 ? -2.280 8.200 13.772 1.00 95.81 107 ARG A N 1
ATOM 869 C CA . ARG A 1 107 ? -2.888 9.307 13.034 1.00 95.81 107 ARG A CA 1
ATOM 870 C C . ARG A 1 107 ? -3.592 8.824 11.769 1.00 95.81 107 ARG A C 1
ATOM 872 O O . ARG A 1 107 ? -4.755 9.148 11.553 1.00 95.81 107 ARG A O 1
ATOM 879 N N . SER A 1 108 ? -2.925 7.992 10.976 1.00 96.00 108 SER A N 1
ATOM 880 C CA . SER A 1 108 ? -3.475 7.478 9.715 1.00 96.00 108 SER A CA 1
ATOM 881 C C . SER A 1 108 ? -4.678 6.552 9.925 1.00 96.00 108 SER A C 1
ATOM 883 O O . SER A 1 108 ? -5.624 6.574 9.135 1.00 96.00 108 SER A O 1
ATOM 885 N N . ILE A 1 109 ? -4.691 5.779 11.017 1.00 97.19 109 ILE A N 1
ATOM 886 C CA . ILE A 1 109 ? -5.844 4.967 11.431 1.00 97.19 109 ILE A CA 1
ATOM 887 C C . ILE A 1 109 ? -7.037 5.871 11.767 1.00 97.19 109 ILE A C 1
ATOM 889 O O . ILE A 1 109 ? -8.125 5.646 11.238 1.00 97.19 109 ILE A O 1
ATOM 893 N N . PHE A 1 110 ? -6.847 6.915 12.582 1.00 97.50 110 PHE A N 1
ATOM 894 C CA . PHE A 1 110 ? -7.918 7.868 12.911 1.00 97.50 110 PHE A CA 1
ATOM 895 C C . PHE A 1 110 ? -8.429 8.607 11.671 1.00 97.50 110 PHE A C 1
ATOM 897 O O . PHE A 1 110 ? -9.638 8.687 11.457 1.00 97.50 110 PHE A O 1
ATOM 904 N N . GLU A 1 111 ? -7.525 9.103 10.825 1.00 96.62 111 GLU A N 1
ATOM 905 C CA . GLU A 1 111 ? -7.884 9.761 9.567 1.00 96.62 111 GLU A CA 1
ATOM 906 C C . GLU A 1 111 ? -8.679 8.825 8.646 1.00 96.62 111 GLU A C 1
ATOM 908 O O . GLU A 1 111 ? -9.677 9.245 8.062 1.00 96.62 111 GLU A O 1
ATOM 913 N N . SER A 1 112 ? -8.289 7.551 8.547 1.00 97.38 112 SER A N 1
ATOM 914 C CA . SER A 1 112 ? -9.013 6.549 7.755 1.00 97.38 112 SER A CA 1
ATOM 915 C C . SER A 1 112 ? -10.390 6.241 8.338 1.00 97.38 112 SER A C 1
ATOM 917 O O . SER A 1 112 ? -11.375 6.187 7.605 1.00 97.38 112 SER A O 1
ATOM 919 N N . PHE A 1 113 ? -10.487 6.075 9.659 1.00 97.69 113 PHE A N 1
ATOM 920 C CA . PHE A 1 113 ? -11.742 5.725 10.322 1.00 97.69 113 PHE A CA 1
ATOM 921 C C . PHE A 1 113 ? -12.762 6.865 10.374 1.00 97.69 113 PHE A C 1
ATOM 923 O O . PHE A 1 113 ? -13.952 6.617 10.581 1.00 97.69 113 PHE A O 1
ATOM 930 N N . GLU A 1 114 ? -12.316 8.098 10.145 1.00 97.06 114 GLU A N 1
ATOM 931 C CA . GLU A 1 114 ? -13.174 9.270 9.972 1.00 97.06 114 GLU A CA 1
ATOM 932 C C . GLU A 1 114 ? -13.787 9.393 8.575 1.00 97.06 114 GLU A C 1
ATOM 934 O O . GLU A 1 114 ? -14.776 10.114 8.389 1.00 97.06 114 GLU A O 1
ATOM 939 N N . ARG A 1 115 ? -13.229 8.701 7.580 1.00 95.94 115 ARG A N 1
ATOM 940 C CA . ARG A 1 115 ? -13.711 8.778 6.202 1.00 95.94 115 ARG A CA 1
ATOM 941 C C . ARG A 1 115 ? -14.945 7.896 6.026 1.00 95.94 115 ARG A C 1
ATOM 943 O O . ARG A 1 115 ? -14.992 6.755 6.473 1.00 95.94 115 ARG A O 1
ATOM 950 N N . LYS A 1 116 ? -15.964 8.447 5.360 1.00 93.75 116 LYS A N 1
ATOM 951 C CA . LYS A 1 116 ? -17.202 7.743 5.002 1.00 93.75 116 LYS A CA 1
ATOM 952 C C . LYS A 1 116 ? -17.363 7.746 3.487 1.00 93.75 116 LYS A C 1
ATOM 954 O O . LYS A 1 116 ? -17.579 8.804 2.900 1.00 93.75 116 LYS A O 1
ATOM 959 N N . HIS A 1 117 ? -17.272 6.572 2.869 1.00 93.12 117 HIS A N 1
ATOM 960 C CA . HIS A 1 117 ? -17.703 6.389 1.485 1.00 93.12 117 HIS A CA 1
ATOM 961 C C . HIS A 1 117 ? -19.231 6.414 1.418 1.00 93.12 117 HIS A C 1
ATOM 963 O O . HIS A 1 117 ? -19.902 5.989 2.357 1.00 93.12 117 HIS A O 1
ATOM 969 N N . SER A 1 118 ? -19.776 6.869 0.296 1.00 92.12 118 SER A N 1
ATOM 970 C CA . SER A 1 118 ? -21.222 6.908 0.034 1.00 92.12 118 SER A CA 1
ATOM 971 C C . SER A 1 118 ? -21.904 5.536 0.146 1.00 92.12 118 SER A C 1
ATOM 973 O O . SER A 1 118 ? -23.065 5.457 0.534 1.00 92.12 118 SER A O 1
ATOM 975 N N . GLU A 1 119 ? -21.167 4.462 -0.135 1.00 91.56 119 GLU A N 1
ATOM 976 C CA . GLU A 1 119 ? -21.635 3.069 -0.029 1.00 91.56 119 GLU A CA 1
ATOM 977 C C . GLU A 1 119 ? -21.627 2.515 1.413 1.00 91.56 119 GLU A C 1
ATOM 979 O O . GLU A 1 119 ? -22.226 1.472 1.666 1.00 91.56 119 GLU A O 1
ATOM 984 N N . LEU A 1 120 ? -20.984 3.198 2.372 1.00 92.69 120 LEU A N 1
ATOM 985 C CA . LEU A 1 120 ? -20.966 2.788 3.782 1.00 92.69 120 LEU A CA 1
ATOM 986 C C . LEU A 1 120 ? -22.113 3.456 4.549 1.00 92.69 120 LEU A C 1
ATOM 988 O O . LEU A 1 120 ? -22.351 4.664 4.429 1.00 92.69 120 LEU A O 1
ATOM 992 N N . LYS A 1 121 ? -22.795 2.707 5.418 1.00 95.50 121 LYS A N 1
ATOM 993 C CA . LYS A 1 121 ? -23.883 3.239 6.252 1.00 95.50 121 LYS A CA 1
ATOM 994 C C . LYS A 1 121 ? -23.347 4.147 7.347 1.00 95.50 121 LYS A C 1
ATOM 996 O O . LYS A 1 121 ? -23.934 5.202 7.598 1.00 95.50 121 LYS A O 1
ATOM 1001 N N . ALA A 1 122 ? -22.203 3.807 7.936 1.00 96.25 122 ALA A N 1
ATOM 1002 C CA . ALA A 1 122 ? -21.569 4.577 9.004 1.00 96.25 122 ALA A CA 1
ATOM 1003 C C . ALA A 1 122 ? -20.065 4.785 8.768 1.00 96.25 122 ALA A C 1
ATOM 1005 O O . ALA A 1 122 ? -19.440 4.114 7.951 1.00 96.25 122 ALA A O 1
ATOM 1006 N N . LYS A 1 123 ? -19.479 5.744 9.495 1.00 97.06 123 LYS A N 1
ATOM 1007 C CA . LYS A 1 123 ? -18.019 5.879 9.576 1.00 97.06 123 LYS A CA 1
ATOM 1008 C C . LYS A 1 123 ? -17.429 4.667 10.312 1.00 97.06 123 LYS A C 1
ATOM 1010 O O . LYS A 1 123 ? -18.016 4.267 11.323 1.00 97.06 123 LYS A O 1
ATOM 1015 N N . PRO A 1 124 ? -16.255 4.142 9.913 1.00 97.38 124 PRO A N 1
ATOM 1016 C CA . PRO A 1 124 ? -15.572 3.077 10.650 1.00 97.38 124 PRO A CA 1
ATOM 1017 C C . PRO A 1 124 ? -15.412 3.371 12.151 1.00 97.38 124 PRO A C 1
ATOM 1019 O O . PRO A 1 124 ? -15.660 2.491 12.976 1.00 97.38 124 PRO A O 1
ATOM 1022 N N . ILE A 1 125 ? -15.103 4.621 12.525 1.00 97.94 125 ILE A N 1
ATOM 1023 C CA . ILE A 1 125 ? -14.951 5.008 13.936 1.00 97.94 125 ILE A CA 1
ATOM 1024 C C . ILE A 1 125 ? -16.235 4.803 14.755 1.00 97.94 125 ILE A C 1
ATOM 1026 O O . ILE A 1 125 ? -16.167 4.432 15.925 1.00 97.94 125 ILE A O 1
ATOM 1030 N N . ASN A 1 126 ? -17.417 4.957 14.149 1.00 97.88 126 ASN A N 1
ATOM 1031 C CA . ASN A 1 126 ? -18.689 4.767 14.849 1.00 97.88 126 ASN A CA 1
ATOM 1032 C C . ASN A 1 126 ? -18.938 3.294 15.187 1.00 97.88 126 ASN A C 1
ATOM 1034 O O . ASN A 1 126 ? -19.573 3.006 16.200 1.00 97.88 126 ASN A O 1
ATOM 1038 N N . HIS A 1 127 ? -18.408 2.357 14.393 1.00 97.94 127 HIS A N 1
ATOM 1039 C CA . HIS A 1 127 ? -18.453 0.939 14.752 1.00 97.94 127 HIS A CA 1
ATOM 1040 C C . HIS A 1 127 ? -17.607 0.656 15.995 1.00 97.94 127 HIS A C 1
ATOM 1042 O O . HIS A 1 127 ? -18.064 -0.057 16.883 1.00 97.94 127 HIS A O 1
ATOM 1048 N N . ILE A 1 128 ? -16.419 1.258 16.093 1.00 98.06 128 ILE A N 1
ATOM 1049 C CA . ILE A 1 128 ? -15.546 1.125 17.269 1.00 98.06 128 ILE A CA 1
ATOM 1050 C C . ILE A 1 128 ? -16.208 1.733 18.504 1.00 98.06 128 ILE A C 1
ATOM 1052 O O . ILE A 1 128 ? -16.272 1.084 19.542 1.00 98.06 128 ILE A O 1
ATOM 1056 N N . ARG A 1 129 ? -16.760 2.947 18.394 1.00 98.25 129 ARG A N 1
ATOM 1057 C CA . ARG A 1 129 ? -17.505 3.590 19.491 1.00 98.25 129 ARG A CA 1
ATOM 1058 C C . ARG A 1 129 ? -18.660 2.729 19.977 1.00 98.25 129 ARG A C 1
ATOM 1060 O O . ARG A 1 129 ? -18.825 2.541 21.178 1.00 98.25 129 ARG A O 1
ATOM 1067 N N . GLY A 1 130 ? -19.440 2.198 19.041 1.00 98.19 130 GLY A N 1
ATOM 1068 C CA . GLY A 1 130 ? -20.560 1.323 19.347 1.00 98.19 130 GLY A CA 1
ATOM 1069 C C . GLY A 1 130 ? -20.137 0.047 20.065 1.00 98.19 130 GLY A C 1
ATOM 1070 O O . GLY A 1 130 ? -20.790 -0.352 21.026 1.00 98.19 130 GLY A O 1
ATOM 1071 N N . GLU A 1 131 ? -19.018 -0.554 19.656 1.00 98.06 131 GLU A N 1
ATOM 1072 C CA . GLU A 1 131 ? -18.474 -1.742 20.316 1.00 98.06 131 GLU A CA 1
ATOM 1073 C C . GLU A 1 131 ? -17.917 -1.433 21.711 1.00 98.06 131 GLU A C 1
ATOM 1075 O O . GLU A 1 131 ? -18.197 -2.170 22.652 1.00 98.06 131 GLU A O 1
ATOM 1080 N N . ILE A 1 132 ? -17.220 -0.305 21.891 1.00 98.25 132 ILE A N 1
ATOM 1081 C CA . ILE A 1 132 ? -16.787 0.181 23.213 1.00 98.25 132 ILE A CA 1
ATOM 1082 C C . ILE A 1 132 ? -17.994 0.322 24.151 1.00 98.25 132 ILE A C 1
ATOM 1084 O O . ILE A 1 132 ? -17.969 -0.159 25.284 1.00 98.25 132 ILE A O 1
ATOM 1088 N N . ILE A 1 133 ? -19.077 0.938 23.672 1.00 98.38 133 ILE A N 1
ATOM 1089 C CA . ILE A 1 133 ? -20.323 1.095 24.434 1.00 98.38 133 ILE A CA 1
ATOM 1090 C C . ILE A 1 133 ? -20.941 -0.272 24.761 1.00 98.38 133 ILE A C 1
ATOM 1092 O O . ILE A 1 133 ? -21.352 -0.497 25.900 1.00 98.38 133 ILE A O 1
ATOM 1096 N N . HIS A 1 134 ? -20.983 -1.196 23.797 1.00 97.94 134 HIS A N 1
ATOM 1097 C CA . HIS A 1 134 ? -21.493 -2.553 24.002 1.00 97.94 134 HIS A CA 1
ATOM 1098 C C . HIS A 1 134 ? -20.706 -3.305 25.083 1.00 97.94 134 HIS A C 1
ATOM 1100 O O . HIS A 1 134 ? -21.307 -3.804 26.039 1.00 97.94 134 HIS A O 1
ATOM 1106 N N . ILE A 1 135 ? -19.374 -3.337 24.967 1.00 97.69 135 ILE A N 1
ATOM 1107 C CA . ILE A 1 135 ? -18.467 -3.958 25.941 1.00 97.69 135 ILE A CA 1
ATOM 1108 C C . ILE A 1 135 ? -18.702 -3.351 27.324 1.00 97.69 135 ILE A C 1
ATOM 1110 O O . ILE A 1 135 ? -18.952 -4.079 28.285 1.00 97.69 135 ILE A O 1
ATOM 1114 N N . GLY A 1 136 ? -18.681 -2.020 27.415 1.00 97.62 136 GLY A N 1
ATOM 1115 C CA . GLY A 1 136 ? -18.787 -1.308 28.682 1.00 97.62 136 GLY A CA 1
ATOM 1116 C C . GLY A 1 136 ? -20.138 -1.451 29.391 1.00 97.62 136 GLY A C 1
ATOM 1117 O O . GLY A 1 136 ? -20.210 -1.315 30.610 1.00 97.62 136 GLY A O 1
ATOM 1118 N N . LEU A 1 137 ? -21.212 -1.743 28.651 1.00 97.44 137 LEU A N 1
ATOM 1119 C CA . LEU A 1 137 ? -22.562 -1.907 29.205 1.00 97.44 137 LEU A CA 1
ATOM 1120 C C . LEU A 1 137 ? -22.999 -3.365 29.371 1.00 97.44 137 LEU A C 1
ATOM 1122 O O . LEU A 1 137 ? -24.062 -3.604 29.953 1.00 97.44 137 LEU A O 1
ATOM 1126 N N . LYS A 1 138 ? -22.213 -4.339 28.898 1.00 96.12 138 LYS A N 1
ATOM 1127 C CA . LYS A 1 138 ? -22.576 -5.766 28.864 1.00 96.12 138 LYS A CA 1
ATOM 1128 C C . LYS A 1 138 ? -23.123 -6.285 30.199 1.00 96.12 138 LYS A C 1
ATOM 1130 O O . LYS A 1 138 ? -24.173 -6.932 30.214 1.00 96.12 138 LYS A O 1
ATOM 1135 N N . ASP A 1 139 ? -22.492 -5.894 31.305 1.00 94.38 139 ASP A N 1
ATOM 1136 C CA . ASP A 1 139 ? -22.841 -6.329 32.666 1.00 94.38 139 ASP A CA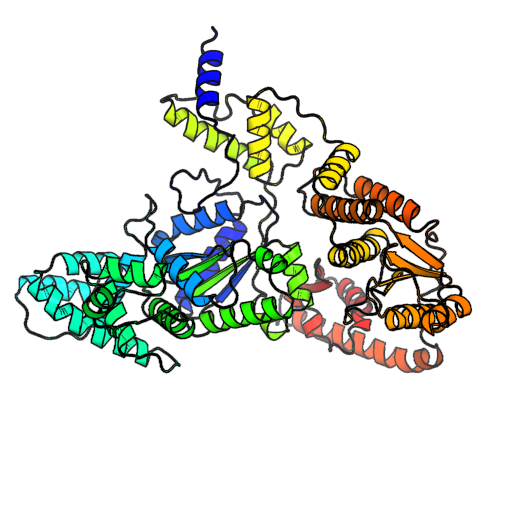 1
ATOM 1137 C C . ASP A 1 139 ? -23.506 -5.227 33.519 1.00 94.38 139 ASP A C 1
ATOM 1139 O O . ASP A 1 139 ? -23.710 -5.382 34.723 1.00 94.38 139 ASP A O 1
ATOM 1143 N N . TYR A 1 140 ? -23.906 -4.111 32.902 1.00 95.25 140 TYR A N 1
ATOM 1144 C CA . TYR A 1 140 ? -24.513 -2.975 33.600 1.00 95.25 140 TYR A CA 1
ATOM 1145 C C . TYR A 1 140 ? -25.941 -3.273 34.088 1.00 95.25 140 TYR A C 1
ATOM 1147 O O . TYR A 1 140 ? -26.832 -3.507 33.271 1.00 95.25 140 TYR A O 1
ATOM 1155 N N . ASN A 1 141 ? -26.190 -3.240 35.404 1.00 91.31 141 ASN A N 1
ATOM 1156 C CA . ASN A 1 141 ? -27.455 -3.703 36.008 1.00 91.31 141 ASN A CA 1
ATOM 1157 C C . ASN A 1 141 ? -28.189 -2.662 36.877 1.00 91.31 141 ASN A C 1
ATOM 1159 O O . ASN A 1 141 ? -29.097 -3.029 37.623 1.00 91.31 141 ASN A O 1
ATOM 1163 N N . LEU A 1 142 ? -27.825 -1.378 36.810 1.00 85.44 142 LEU A N 1
ATOM 1164 C CA . LEU A 1 142 ? -28.532 -0.346 37.577 1.00 85.44 142 LEU A CA 1
ATOM 1165 C C . LEU A 1 142 ? -29.947 -0.105 37.027 1.00 85.44 142 LEU A C 1
ATOM 1167 O O . LEU A 1 142 ? -30.203 -0.244 35.828 1.00 85.44 142 LEU A O 1
ATOM 1171 N N . GLN A 1 143 ? -30.872 0.244 37.926 1.00 90.44 143 GLN A N 1
ATOM 1172 C CA . GLN A 1 143 ? -32.233 0.611 37.550 1.00 90.44 143 GLN A CA 1
ATOM 1173 C C . GLN A 1 143 ? -32.234 1.998 36.908 1.00 90.44 143 GLN A C 1
ATOM 1175 O O . GLN A 1 143 ? -32.076 3.010 37.581 1.00 90.44 143 GLN A O 1
ATOM 1180 N N . GLU A 1 144 ? -32.417 2.010 35.594 1.00 94.00 144 GLU A N 1
ATOM 1181 C CA . GLU A 1 144 ? -32.595 3.217 34.789 1.00 94.00 144 GLU A CA 1
ATOM 1182 C C . GLU A 1 144 ? -34.081 3.475 34.512 1.00 94.00 144 GLU A C 1
ATOM 1184 O O . GLU A 1 144 ? -34.922 2.590 34.707 1.00 94.00 144 GLU A O 1
ATOM 1189 N N . GLU A 1 145 ? -34.420 4.663 34.016 1.00 94.75 145 GLU A N 1
ATOM 1190 C CA . GLU A 1 145 ? -35.786 4.948 33.569 1.00 94.75 145 GLU A CA 1
ATOM 1191 C C . GLU A 1 145 ? -36.246 3.947 32.489 1.00 94.75 145 GLU A C 1
ATOM 1193 O O . GLU A 1 145 ? -35.432 3.514 31.665 1.00 94.75 145 GLU A O 1
ATOM 1198 N N . PRO A 1 146 ? -37.546 3.598 32.408 1.00 95.31 146 PRO A N 1
ATOM 1199 C CA . PRO A 1 146 ? -38.034 2.581 31.473 1.00 95.31 146 PRO A CA 1
ATOM 1200 C C . PRO A 1 146 ? -37.619 2.805 30.011 1.00 95.31 146 PRO A C 1
ATOM 1202 O O . PRO A 1 146 ? -37.277 1.846 29.323 1.00 95.31 146 PRO A O 1
ATOM 1205 N N . LYS A 1 147 ? -37.593 4.061 29.538 1.00 93.56 147 LYS A N 1
ATOM 120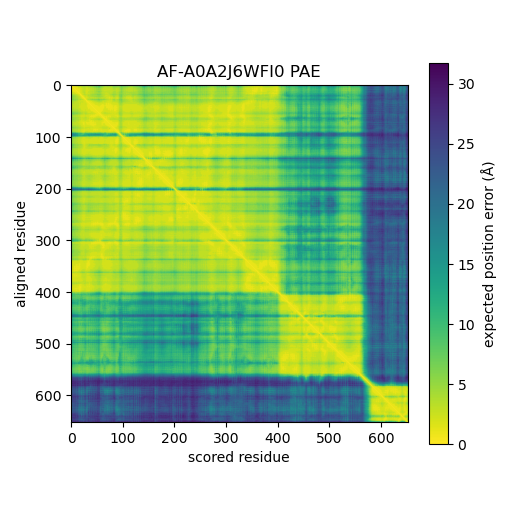6 C CA . LYS A 1 147 ? -37.162 4.404 28.170 1.00 93.56 147 LYS A CA 1
ATOM 1207 C C . LYS A 1 147 ? -35.677 4.112 27.941 1.00 93.56 147 LYS A C 1
ATOM 1209 O O . LYS A 1 147 ? -35.323 3.503 26.935 1.00 93.56 147 LYS A O 1
ATOM 1214 N N . ILE A 1 148 ? -34.827 4.483 28.898 1.00 95.00 148 ILE A N 1
ATOM 1215 C CA . ILE A 1 148 ? -33.384 4.209 28.868 1.00 95.00 148 ILE A CA 1
ATOM 1216 C C . ILE A 1 148 ? -33.146 2.696 28.909 1.00 95.00 148 ILE A C 1
ATOM 1218 O O . ILE A 1 148 ? -32.357 2.172 28.126 1.00 95.00 148 ILE A O 1
ATOM 1222 N N . GLN A 1 149 ? -33.883 1.962 29.752 1.00 94.69 149 GLN A N 1
ATOM 1223 C CA . GLN A 1 149 ? -33.757 0.505 29.837 1.00 94.69 149 GLN A CA 1
ATOM 1224 C C . GLN A 1 149 ? -34.032 -0.205 28.509 1.00 94.69 149 GLN A C 1
ATOM 1226 O O . GLN A 1 149 ? -33.398 -1.224 28.241 1.00 94.69 149 GLN A O 1
ATOM 1231 N N . VAL A 1 150 ? -34.966 0.287 27.688 1.00 94.38 150 VAL A N 1
ATOM 1232 C CA . VAL A 1 150 ? -35.244 -0.309 26.371 1.00 94.38 150 VAL A CA 1
ATOM 1233 C C . VAL A 1 150 ? -34.009 -0.212 25.475 1.00 94.38 150 VAL A C 1
ATOM 1235 O O . VAL A 1 150 ? -33.539 -1.241 24.991 1.00 94.38 150 VAL A O 1
ATOM 1238 N N . LEU A 1 151 ? -33.424 0.980 25.339 1.00 93.81 151 LEU A N 1
ATOM 1239 C CA . LEU A 1 151 ? -32.220 1.195 24.528 1.00 93.81 151 LEU A CA 1
ATOM 1240 C C . LEU A 1 151 ? -31.011 0.427 25.080 1.00 93.81 151 LEU A C 1
ATOM 1242 O O . LEU A 1 151 ? -30.284 -0.218 24.324 1.00 93.81 151 LEU A O 1
ATOM 1246 N N . LEU A 1 152 ? -30.832 0.404 26.405 1.00 95.31 152 LEU A N 1
ATOM 1247 C CA . LEU A 1 152 ? -29.770 -0.379 27.042 1.00 95.31 152 LEU A CA 1
ATOM 1248 C C . LEU A 1 152 ? -29.933 -1.882 26.799 1.00 95.31 152 LEU A C 1
ATOM 1250 O O . LEU A 1 152 ? -28.940 -2.575 26.593 1.00 95.31 152 LEU A O 1
ATOM 1254 N N . ARG A 1 153 ? -31.160 -2.417 26.790 1.00 94.75 153 ARG A N 1
ATOM 1255 C CA . ARG A 1 153 ? -31.393 -3.834 26.458 1.00 94.75 153 ARG A CA 1
ATOM 1256 C C . ARG A 1 153 ? -30.974 -4.146 25.027 1.00 94.75 153 ARG A C 1
ATOM 1258 O O . ARG A 1 153 ? -30.375 -5.199 24.814 1.00 94.75 153 ARG A O 1
ATOM 1265 N N . GLU A 1 154 ? -31.253 -3.254 24.080 1.00 94.19 154 GLU A N 1
ATOM 1266 C CA . GLU A 1 154 ? -30.833 -3.423 22.685 1.00 94.19 154 GLU A CA 1
ATOM 1267 C C . GLU A 1 154 ? -29.313 -3.386 22.532 1.00 94.19 154 GLU A C 1
ATOM 1269 O O . GLU A 1 154 ? -28.754 -4.254 21.866 1.00 94.19 154 GLU A O 1
ATOM 1274 N N . ILE A 1 155 ? -28.643 -2.444 23.202 1.00 94.94 155 ILE A N 1
ATOM 1275 C CA . ILE A 1 155 ? -27.178 -2.352 23.207 1.00 94.94 155 ILE A CA 1
ATOM 1276 C C . ILE A 1 155 ? -26.560 -3.601 23.846 1.00 94.94 155 ILE A C 1
ATOM 1278 O O . ILE A 1 155 ? -25.612 -4.159 23.307 1.00 94.94 155 ILE A O 1
ATOM 1282 N N . LYS A 1 156 ? -27.089 -4.076 24.980 1.00 94.75 156 LYS A N 1
ATOM 1283 C CA . LYS A 1 156 ? -26.542 -5.231 25.716 1.00 94.75 156 LYS A CA 1
ATOM 1284 C C . LYS A 1 156 ? -26.769 -6.565 25.011 1.00 94.75 156 LYS A C 1
ATOM 1286 O O . LYS A 1 156 ? -25.952 -7.475 25.136 1.00 94.75 156 LYS A O 1
ATOM 1291 N N . LYS A 1 157 ? -27.904 -6.720 24.328 1.00 93.38 157 LYS A N 1
ATOM 1292 C CA . LYS A 1 157 ? -28.308 -7.962 23.650 1.00 93.38 157 LYS A CA 1
ATOM 1293 C C . LYS A 1 157 ? -28.671 -7.666 22.197 1.00 93.38 157 LYS A C 1
ATOM 1295 O O . LYS A 1 157 ? -29.839 -7.793 21.815 1.00 93.38 157 LYS A O 1
ATOM 1300 N N . PRO A 1 158 ? -27.684 -7.273 21.382 1.00 91.25 158 PRO A N 1
ATOM 1301 C CA . PRO A 1 158 ? -27.961 -6.837 20.034 1.00 91.25 158 PRO A CA 1
ATOM 1302 C C . PRO A 1 158 ? -28.413 -8.001 19.157 1.00 91.25 158 PRO A C 1
ATOM 1304 O O . PRO A 1 158 ? -27.955 -9.141 19.280 1.00 91.25 158 PRO A O 1
ATOM 1307 N N . LYS A 1 159 ? -29.308 -7.708 18.213 1.00 92.56 159 LYS A N 1
ATOM 1308 C CA . LYS A 1 159 ? -29.642 -8.655 17.145 1.00 92.56 159 LYS A CA 1
ATOM 1309 C C . LYS A 1 159 ? -28.396 -8.864 16.276 1.00 92.56 159 LYS A C 1
ATOM 1311 O O . LYS A 1 159 ? -27.741 -7.895 15.913 1.00 92.56 159 LYS A O 1
ATOM 1316 N N . LYS A 1 160 ? -28.117 -10.107 15.856 1.00 88.62 160 LYS A N 1
ATOM 1317 C CA . LYS A 1 160 ? -26.937 -10.472 15.029 1.00 88.62 160 LYS A CA 1
ATOM 1318 C C . LYS A 1 160 ? -26.800 -9.691 13.707 1.00 88.62 160 LYS A C 1
ATOM 1320 O O . LYS A 1 160 ? -25.745 -9.724 13.071 1.00 88.62 160 LYS A O 1
ATOM 1325 N N . THR A 1 161 ? -27.880 -9.065 13.250 1.00 90.62 161 THR A N 1
ATOM 1326 C CA . THR A 1 161 ? -27.943 -8.273 12.017 1.00 90.62 161 THR A CA 1
ATOM 1327 C C . THR A 1 161 ? -27.614 -6.796 12.223 1.00 90.62 161 THR A C 1
ATOM 1329 O O . THR A 1 161 ? -27.337 -6.120 11.237 1.00 90.62 161 THR A O 1
ATOM 1332 N N . LEU A 1 162 ? -27.658 -6.288 13.460 1.00 91.88 162 LEU A N 1
ATOM 1333 C CA . LEU A 1 162 ? -27.376 -4.884 13.747 1.00 91.88 162 LEU A CA 1
ATOM 1334 C C . LEU A 1 162 ? -25.873 -4.624 13.693 1.00 91.88 162 LEU A C 1
ATOM 1336 O O . LEU A 1 162 ? -25.068 -5.409 14.192 1.00 91.88 162 LEU A O 1
ATOM 1340 N N . LEU A 1 163 ? -25.513 -3.505 13.072 1.00 94.19 163 LEU A N 1
ATOM 1341 C CA . LEU A 1 163 ? -24.138 -3.033 13.039 1.00 94.19 163 LEU A CA 1
ATOM 1342 C C . LEU A 1 163 ? -23.800 -2.339 14.364 1.00 94.19 163 LEU A C 1
ATOM 1344 O O . LEU A 1 163 ? -24.652 -1.623 14.887 1.00 94.19 163 LEU A O 1
ATOM 1348 N N . PRO A 1 164 ? -22.553 -2.443 14.852 1.00 96.00 164 PRO A N 1
ATOM 1349 C CA . PRO A 1 164 ? -22.130 -1.773 16.080 1.00 96.00 164 PRO A CA 1
ATOM 1350 C C . PRO A 1 164 ? -22.388 -0.262 16.094 1.00 96.00 164 PRO A C 1
ATOM 1352 O O . PRO A 1 164 ? -22.744 0.282 17.130 1.00 96.00 164 PRO A O 1
ATOM 1355 N N . ALA A 1 165 ? -22.314 0.416 14.942 1.00 96.31 165 ALA A N 1
ATOM 1356 C CA . ALA A 1 165 ? -22.620 1.843 14.838 1.00 96.31 165 ALA A CA 1
ATOM 1357 C C . ALA A 1 165 ? -24.035 2.205 15.335 1.00 96.31 165 ALA A C 1
ATOM 1359 O O . ALA A 1 165 ? -24.224 3.287 15.881 1.00 96.31 165 ALA A O 1
ATOM 1360 N N . VAL A 1 166 ? -25.000 1.282 15.243 1.00 96.06 166 VAL A N 1
ATOM 1361 C CA . VAL A 1 166 ? -26.355 1.478 15.782 1.00 96.06 166 VAL A CA 1
ATOM 1362 C C . VAL A 1 166 ? -26.333 1.582 17.310 1.00 96.06 166 VAL A C 1
ATOM 1364 O O . VAL A 1 166 ? -27.129 2.310 17.888 1.00 96.06 166 VAL A O 1
ATOM 1367 N N . PHE A 1 167 ? -25.407 0.906 17.997 1.00 96.75 167 PHE A N 1
ATOM 1368 C CA . PHE A 1 167 ? -25.280 1.018 19.455 1.00 96.75 167 PHE A CA 1
ATOM 1369 C C . PHE A 1 167 ? -24.793 2.406 19.860 1.00 96.75 167 PHE A C 1
ATOM 1371 O O . PHE A 1 167 ? -25.251 2.944 20.865 1.00 96.75 167 PHE A O 1
ATOM 1378 N N . TYR A 1 168 ? -23.905 2.994 19.054 1.00 97.50 168 TYR A N 1
ATOM 1379 C CA . TYR A 1 168 ? -23.479 4.375 19.233 1.00 97.50 168 TYR A CA 1
ATOM 1380 C C . TYR A 1 168 ? -24.642 5.346 18.999 1.00 97.50 168 TYR A C 1
ATOM 1382 O O . TYR A 1 168 ? -24.897 6.189 19.848 1.00 97.50 168 TYR A O 1
ATOM 1390 N N . GLU A 1 169 ? -25.413 5.185 17.923 1.00 97.00 169 GLU A N 1
ATOM 1391 C CA . GLU A 1 169 ? -26.603 6.014 17.658 1.00 97.00 169 GLU A CA 1
ATOM 1392 C C . GLU A 1 169 ? -27.647 5.906 18.783 1.00 97.00 169 GLU A C 1
ATOM 1394 O O . GLU A 1 169 ? -28.119 6.921 19.300 1.00 97.00 169 GLU A O 1
ATOM 1399 N N . ASN A 1 170 ? -27.945 4.683 19.233 1.00 96.44 170 ASN A N 1
ATOM 1400 C CA . ASN A 1 170 ? -28.840 4.434 20.361 1.00 96.44 170 ASN A CA 1
ATOM 1401 C C . ASN A 1 170 ? -28.326 5.106 21.642 1.00 96.44 170 ASN A C 1
ATOM 1403 O O . ASN A 1 170 ? -29.111 5.699 22.379 1.00 96.44 170 ASN A O 1
ATOM 1407 N N . PHE A 1 171 ? -27.019 5.053 21.903 1.00 97.31 171 PHE A N 1
ATOM 1408 C CA . PHE A 1 171 ? -26.410 5.727 23.047 1.00 97.31 171 PHE A CA 1
ATOM 1409 C C . PHE A 1 171 ? -26.513 7.254 22.952 1.00 97.31 171 PHE A C 1
ATOM 1411 O O . PHE A 1 171 ? -26.898 7.899 23.925 1.00 97.31 171 PHE A O 1
ATOM 1418 N N . MET A 1 172 ? -26.249 7.828 21.777 1.00 97.56 172 MET A N 1
ATOM 1419 C CA . MET A 1 172 ? -26.357 9.272 21.539 1.00 97.56 172 MET A CA 1
ATOM 1420 C C . MET A 1 172 ? -27.802 9.783 21.634 1.00 97.56 172 MET A C 1
ATOM 1422 O O . MET A 1 172 ? -28.018 10.963 21.897 1.00 97.56 172 MET A O 1
ATOM 1426 N N . SER A 1 173 ? -28.798 8.905 21.475 1.00 96.81 173 SER A N 1
ATOM 1427 C CA . SER A 1 173 ? -30.214 9.243 21.679 1.00 96.81 173 SER A CA 1
ATOM 1428 C C . SER A 1 173 ? -30.637 9.326 23.155 1.00 96.81 173 SER A C 1
ATOM 1430 O O . SER A 1 173 ? -31.747 9.774 23.455 1.00 96.81 173 SER A O 1
ATOM 1432 N N . LEU A 1 174 ? -29.780 8.894 24.089 1.00 96.75 174 LEU A N 1
ATOM 1433 C CA . LEU A 1 174 ? -30.063 8.970 25.522 1.00 96.75 174 LEU A CA 1
ATOM 1434 C C . LEU A 1 174 ? -30.029 10.423 26.027 1.00 96.75 174 LEU A C 1
ATOM 1436 O O . LEU A 1 174 ? -29.306 11.249 25.472 1.00 96.75 174 LEU A O 1
ATOM 1440 N N . PRO A 1 175 ? -30.730 10.745 27.127 1.00 96.88 175 PRO A N 1
ATOM 1441 C CA . PRO A 1 175 ? -30.551 12.018 27.825 1.00 96.88 175 PRO A CA 1
ATOM 1442 C C . PRO A 1 175 ? -29.080 12.271 28.206 1.00 96.88 175 PRO A C 1
ATOM 1444 O O . PRO A 1 175 ? -28.367 11.344 28.597 1.00 96.88 175 PRO A O 1
ATOM 1447 N N . LYS A 1 176 ? -28.607 13.523 28.106 1.00 96.50 176 LYS A N 1
ATOM 1448 C CA . LYS A 1 176 ? -27.185 13.870 28.316 1.00 96.50 176 LYS A CA 1
ATOM 1449 C C . LYS A 1 176 ? -26.688 13.517 29.725 1.00 96.50 176 LYS A C 1
ATOM 1451 O O . LYS A 1 176 ? -25.543 13.109 29.892 1.00 96.50 176 LYS A O 1
ATOM 1456 N N . ASP A 1 177 ? -27.539 13.619 30.741 1.00 96.12 177 ASP A N 1
ATOM 1457 C CA . ASP A 1 177 ? -27.230 13.208 32.116 1.00 96.12 177 ASP A CA 1
ATOM 1458 C C . ASP A 1 177 ? -26.994 11.691 32.230 1.00 96.12 177 ASP A C 1
ATOM 1460 O O . ASP A 1 177 ? -26.054 11.257 32.906 1.00 96.12 177 ASP A O 1
ATOM 1464 N N . ALA A 1 178 ? -27.789 10.886 31.517 1.00 96.19 178 ALA A N 1
ATOM 1465 C CA . ALA A 1 178 ? -27.588 9.447 31.412 1.00 96.19 178 ALA A CA 1
ATOM 1466 C C . ALA A 1 178 ? -26.300 9.125 30.647 1.00 96.19 178 ALA A C 1
ATOM 1468 O O . ALA A 1 178 ? -25.498 8.327 31.133 1.00 96.19 178 ALA A O 1
ATOM 1469 N N . GLN A 1 179 ? -26.047 9.793 29.514 1.00 97.06 179 GLN A N 1
ATOM 1470 C CA . GLN A 1 179 ? -24.789 9.646 28.771 1.00 97.06 179 GLN A CA 1
ATOM 1471 C C . GLN A 1 179 ? -23.584 9.919 29.684 1.00 97.06 179 GLN A C 1
ATOM 1473 O O . GLN A 1 179 ? -22.742 9.043 29.860 1.00 97.06 179 GLN A O 1
ATOM 1478 N N . ASN A 1 180 ? -23.544 11.071 30.359 1.00 95.56 180 ASN A N 1
ATOM 1479 C CA . ASN A 1 180 ? -22.436 11.474 31.234 1.00 95.56 180 ASN A CA 1
ATOM 1480 C C . ASN A 1 180 ? -22.171 10.477 32.377 1.00 95.56 180 ASN A C 1
ATOM 1482 O O . ASN A 1 180 ? -21.018 10.233 32.747 1.00 95.56 180 ASN A O 1
ATOM 1486 N N . ARG A 1 181 ? -23.230 9.888 32.951 1.00 95.44 181 ARG A N 1
ATOM 1487 C CA . ARG A 1 181 ? -23.115 8.828 33.965 1.00 95.44 181 ARG A CA 1
ATOM 1488 C C . ARG A 1 181 ? -22.537 7.548 33.361 1.00 95.44 181 ARG A C 1
ATOM 1490 O O . ARG A 1 181 ? -21.610 6.970 33.929 1.00 95.44 181 ARG A O 1
ATOM 1497 N N . LEU A 1 182 ? -23.075 7.113 32.225 1.00 96.62 182 LEU A N 1
ATOM 1498 C CA . LEU A 1 182 ? -22.715 5.850 31.585 1.00 96.62 182 LEU A CA 1
ATOM 1499 C C . LEU A 1 182 ? -21.320 5.882 30.956 1.00 96.62 182 LEU A C 1
ATOM 1501 O O . LEU A 1 182 ? -20.613 4.889 31.065 1.00 96.62 182 LEU A O 1
ATOM 1505 N N . VAL A 1 183 ? -20.871 7.006 30.386 1.00 97.19 183 VAL A N 1
ATOM 1506 C CA . VAL A 1 183 ? -19.518 7.176 29.814 1.00 97.19 183 VAL A CA 1
ATOM 1507 C C . VAL A 1 183 ? -18.423 6.752 30.804 1.00 97.19 183 VAL A C 1
ATOM 1509 O O . VAL A 1 183 ? -17.463 6.065 30.443 1.00 97.19 183 VAL A O 1
ATOM 1512 N N . LYS A 1 184 ? -18.578 7.104 32.086 1.00 95.31 184 LYS A N 1
ATOM 1513 C CA . LYS A 1 184 ? -17.619 6.731 33.139 1.00 95.31 184 LYS A CA 1
ATOM 1514 C C . LYS A 1 184 ? -17.582 5.224 33.372 1.00 95.31 184 LYS A C 1
ATOM 1516 O O . LYS A 1 184 ? -16.500 4.659 33.475 1.00 95.31 184 LYS A O 1
ATOM 1521 N N . VAL A 1 185 ? -18.749 4.586 33.417 1.00 96.50 185 VAL A N 1
ATOM 1522 C CA . VAL A 1 185 ? -18.861 3.132 33.591 1.00 96.50 185 VAL A CA 1
ATOM 1523 C C . VAL A 1 185 ? -18.315 2.405 32.363 1.00 96.50 185 VAL A C 1
ATOM 1525 O O . VAL A 1 185 ? -17.494 1.503 32.494 1.00 96.50 185 VAL A O 1
ATOM 1528 N N . ILE A 1 186 ? -18.694 2.860 31.166 1.00 97.06 186 ILE A N 1
ATOM 1529 C CA . ILE A 1 186 ? -18.263 2.287 29.889 1.00 97.06 186 ILE A CA 1
ATOM 1530 C C . ILE A 1 186 ? -16.741 2.309 29.773 1.00 97.06 186 ILE A C 1
ATOM 1532 O O . ILE A 1 186 ? -16.137 1.286 29.456 1.00 97.06 186 ILE A O 1
ATOM 1536 N N . SER A 1 187 ? -16.112 3.452 30.053 1.00 96.31 187 SER A N 1
ATOM 1537 C CA . SER A 1 187 ? -14.654 3.586 29.966 1.00 96.31 187 SER A CA 1
ATOM 1538 C C . SER A 1 187 ? -13.912 2.715 30.987 1.00 96.31 187 SER A C 1
ATOM 1540 O O . SER A 1 187 ? -12.852 2.176 30.669 1.00 96.31 187 SER A O 1
ATOM 1542 N N . GLU A 1 188 ? -14.462 2.520 32.189 1.00 96.00 188 GLU A N 1
ATOM 1543 C CA . GLU A 1 188 ? -13.884 1.632 33.208 1.00 96.00 188 GLU A CA 1
ATOM 1544 C C . GLU A 1 188 ? -13.981 0.157 32.827 1.00 96.00 188 GLU A C 1
ATOM 1546 O O . GLU A 1 188 ? -12.972 -0.550 32.867 1.00 96.00 188 GLU A O 1
ATOM 1551 N N . GLU A 1 189 ? -15.167 -0.303 32.434 1.00 96.75 189 GLU A N 1
ATOM 1552 C CA . GLU A 1 189 ? -15.392 -1.700 32.054 1.00 96.75 189 GLU A CA 1
ATOM 1553 C C . GLU A 1 189 ? -14.658 -2.059 30.755 1.00 96.75 189 GLU A C 1
ATOM 1555 O O . GLU A 1 189 ? -14.025 -3.111 30.672 1.00 96.75 189 GLU A O 1
ATOM 1560 N N . THR A 1 190 ? -14.616 -1.149 29.778 1.00 96.50 190 THR A N 1
ATOM 1561 C CA . THR A 1 190 ? -13.823 -1.348 28.552 1.00 96.50 190 THR A CA 1
ATOM 1562 C C . THR A 1 190 ? -12.331 -1.441 28.867 1.00 96.50 190 THR A C 1
ATOM 1564 O O . THR A 1 190 ? -11.635 -2.298 28.324 1.00 96.50 190 THR A O 1
ATOM 1567 N N . LEU A 1 191 ? -11.815 -0.614 29.784 1.00 95.69 191 LEU A N 1
ATOM 1568 C CA . LEU A 1 191 ? -10.416 -0.712 30.202 1.00 95.69 191 LEU A CA 1
ATOM 1569 C C . LEU A 1 191 ? -10.123 -2.039 30.921 1.00 95.69 191 LEU A C 1
ATOM 1571 O O . LEU A 1 191 ? -9.046 -2.604 30.729 1.00 95.69 191 LEU A O 1
ATOM 1575 N N . LYS A 1 192 ? -11.052 -2.545 31.743 1.00 95.06 192 LYS A N 1
ATOM 1576 C CA . LYS A 1 192 ? -10.927 -3.877 32.365 1.00 95.06 192 LYS A CA 1
ATOM 1577 C C . LYS A 1 192 ? -10.893 -4.979 31.310 1.00 95.06 192 LYS A C 1
ATOM 1579 O O . LYS A 1 192 ? -10.046 -5.861 31.404 1.00 95.06 192 LYS A O 1
ATOM 1584 N N . TYR A 1 193 ? -11.757 -4.894 30.300 1.00 95.00 193 TYR A N 1
ATOM 1585 C CA . TYR A 1 193 ? -11.762 -5.819 29.170 1.00 95.00 193 TYR A CA 1
ATOM 1586 C C . TYR A 1 193 ? -10.426 -5.799 28.415 1.00 95.00 193 TYR A C 1
ATOM 1588 O O . TYR A 1 193 ? -9.808 -6.847 28.252 1.00 95.00 193 TYR A O 1
ATOM 1596 N N . ILE A 1 194 ? -9.921 -4.616 28.042 1.00 94.06 194 ILE A N 1
ATOM 1597 C CA . ILE A 1 194 ? -8.620 -4.479 27.364 1.00 94.06 194 ILE A CA 1
ATOM 1598 C C . ILE A 1 194 ? -7.504 -5.112 28.201 1.00 94.06 194 ILE A C 1
ATOM 1600 O O . ILE A 1 194 ? -6.710 -5.877 27.666 1.00 94.06 194 ILE A O 1
ATOM 1604 N N . LYS A 1 195 ? -7.470 -4.849 29.514 1.00 93.44 195 LYS A N 1
ATOM 1605 C CA . LYS A 1 195 ? -6.490 -5.449 30.435 1.00 93.44 195 LYS A CA 1
ATOM 1606 C C . LYS A 1 195 ? -6.562 -6.973 30.469 1.00 93.44 195 LYS A C 1
ATOM 1608 O O . LYS A 1 195 ? -5.522 -7.615 30.544 1.00 93.44 195 LYS A O 1
ATOM 1613 N N . ALA A 1 196 ? -7.770 -7.534 30.450 1.00 93.19 196 ALA A N 1
ATOM 1614 C CA . ALA A 1 196 ? -7.983 -8.977 30.488 1.00 93.19 196 ALA A CA 1
ATOM 1615 C C . ALA A 1 196 ? -7.596 -9.662 29.168 1.00 93.19 196 ALA A C 1
ATOM 1617 O O . ALA A 1 196 ? -7.095 -10.783 29.183 1.00 93.19 196 ALA A O 1
ATOM 1618 N N . GLU A 1 197 ? -7.812 -8.988 28.038 1.00 91.81 197 GLU A N 1
ATOM 1619 C CA . GLU A 1 197 ? -7.534 -9.531 26.705 1.00 91.81 197 GLU A CA 1
ATOM 1620 C C . GLU A 1 197 ? -6.104 -9.267 26.217 1.00 91.81 197 GLU A C 1
ATOM 1622 O O . GLU A 1 197 ? -5.621 -9.962 25.319 1.00 91.81 197 GLU A O 1
ATOM 1627 N N . SER A 1 198 ? -5.417 -8.269 26.777 1.00 89.06 198 SER A N 1
ATOM 1628 C CA . SER A 1 198 ? -4.052 -7.924 26.389 1.00 89.06 198 SER A CA 1
ATOM 1629 C C . SER A 1 198 ? -3.005 -8.779 27.104 1.00 89.06 198 SER A C 1
ATOM 1631 O O . SER A 1 198 ? -3.045 -8.935 28.320 1.00 89.06 198 SER A O 1
ATOM 1633 N N . ASN A 1 199 ? -1.978 -9.216 26.373 1.00 77.81 199 ASN A N 1
ATOM 1634 C CA . ASN A 1 199 ? -0.799 -9.889 26.941 1.00 77.81 199 ASN A CA 1
ATOM 1635 C C . ASN A 1 199 ? 0.264 -8.914 27.495 1.00 77.81 199 ASN A C 1
ATOM 1637 O O . ASN A 1 199 ? 1.389 -9.314 27.787 1.00 77.81 199 ASN A O 1
ATOM 1641 N N . TYR A 1 200 ? -0.066 -7.629 27.603 1.00 72.38 200 TYR A N 1
ATOM 1642 C CA . TYR A 1 200 ? 0.852 -6.558 27.976 1.00 72.38 200 TYR A CA 1
ATOM 1643 C C . TYR A 1 200 ? 0.334 -5.822 29.204 1.00 72.38 200 TYR A C 1
ATOM 1645 O O . TYR A 1 200 ? -0.856 -5.842 29.507 1.00 72.38 200 TYR A O 1
ATOM 1653 N N . THR A 1 201 ? 1.213 -5.080 29.874 1.00 70.81 201 THR A N 1
ATOM 1654 C CA . THR A 1 201 ? 0.837 -4.065 30.865 1.00 70.81 201 THR A CA 1
ATOM 1655 C C . THR A 1 201 ? 0.205 -2.838 30.189 1.00 70.81 201 THR A C 1
ATOM 1657 O O . THR A 1 201 ? 0.637 -1.703 30.374 1.00 70.81 201 THR A O 1
ATOM 1660 N N . ILE A 1 202 ? -0.848 -3.065 29.402 1.00 66.06 202 ILE A N 1
ATOM 1661 C CA . ILE A 1 202 ? -1.761 -2.035 28.906 1.00 66.06 202 ILE A CA 1
ATOM 1662 C C . ILE A 1 202 ? -2.683 -1.698 30.071 1.00 66.06 202 ILE A C 1
ATOM 1664 O O . ILE A 1 202 ? -3.188 -2.589 30.754 1.00 66.06 202 ILE A O 1
ATOM 1668 N N . GLY A 1 203 ? -2.886 -0.418 30.378 1.00 60.59 203 GLY A N 1
ATOM 1669 C CA . GLY A 1 203 ? -3.745 -0.106 31.522 1.00 60.59 203 GLY A CA 1
ATOM 1670 C C . GLY A 1 203 ? -3.530 1.195 32.259 1.00 60.59 203 GLY A C 1
ATOM 1671 O O . GLY A 1 203 ? -3.995 1.317 33.400 1.00 60.59 203 GLY A O 1
ATOM 1672 N N . LYS A 1 204 ? -2.809 2.134 31.655 1.00 80.75 204 LYS A N 1
ATOM 1673 C CA . LYS A 1 204 ? -2.518 3.425 32.266 1.00 80.75 204 LYS A CA 1
ATOM 1674 C C . LYS A 1 204 ? -3.769 4.304 32.271 1.00 80.75 204 LYS A C 1
ATOM 1676 O O . LYS A 1 204 ? -4.666 4.167 31.440 1.00 80.75 204 LYS A O 1
ATOM 1681 N N . LYS A 1 205 ? -3.816 5.234 33.226 1.00 86.44 205 LYS A N 1
ATOM 1682 C CA . LYS A 1 205 ? -4.944 6.154 33.444 1.00 86.44 205 LYS A CA 1
ATOM 1683 C C . LYS A 1 205 ? -5.352 6.922 32.174 1.00 86.44 205 LYS A C 1
ATOM 1685 O O . LYS A 1 205 ? -6.534 7.195 32.006 1.00 86.44 205 LYS A O 1
ATOM 1690 N N . TYR A 1 206 ? -4.411 7.206 31.267 1.00 91.94 206 TYR A N 1
ATOM 1691 C CA . TYR A 1 206 ? -4.709 7.897 30.010 1.00 91.94 206 TYR A CA 1
ATOM 1692 C C . TYR A 1 206 ? -5.571 7.079 29.040 1.00 91.94 206 TYR A C 1
ATOM 1694 O O . TYR A 1 206 ? -6.343 7.670 28.299 1.00 91.94 206 TYR A O 1
ATOM 1702 N N . LEU A 1 207 ? -5.507 5.739 29.041 1.00 93.88 207 LEU A N 1
ATOM 1703 C CA . LEU A 1 207 ? -6.337 4.938 28.129 1.00 93.88 207 LEU A CA 1
ATOM 1704 C C . LEU A 1 207 ? -7.813 5.062 28.487 1.00 93.88 207 LEU A C 1
ATOM 1706 O O . LEU A 1 207 ? -8.646 5.161 27.597 1.00 93.88 207 LEU A O 1
ATOM 1710 N N . LYS A 1 208 ? -8.135 5.142 29.786 1.00 95.75 208 LYS A N 1
ATOM 1711 C CA . LYS A 1 208 ? -9.500 5.437 30.237 1.00 95.75 208 LYS A CA 1
ATOM 1712 C C . LYS A 1 208 ? -9.988 6.770 29.667 1.00 95.75 208 LYS A C 1
ATOM 1714 O O . LYS A 1 208 ? -11.082 6.822 29.123 1.00 95.75 208 LYS A O 1
ATOM 1719 N N . ALA A 1 209 ? -9.164 7.812 29.779 1.00 95.75 209 ALA A N 1
ATOM 1720 C CA . ALA A 1 209 ? -9.449 9.143 29.245 1.00 95.75 209 ALA A CA 1
ATOM 1721 C C . ALA A 1 209 ? -9.669 9.126 27.723 1.00 95.75 209 ALA A C 1
ATOM 1723 O O . ALA A 1 209 ? -10.612 9.735 27.231 1.00 95.75 209 ALA A O 1
ATOM 1724 N N . ILE A 1 210 ? -8.849 8.376 26.984 1.00 95.69 210 ILE A N 1
ATOM 1725 C CA . ILE A 1 210 ? -8.993 8.212 25.532 1.00 95.69 210 ILE A CA 1
ATOM 1726 C C . ILE A 1 210 ? -10.286 7.465 25.183 1.00 95.69 210 ILE A C 1
ATOM 1728 O O . ILE A 1 210 ? -11.003 7.893 24.287 1.00 95.69 210 ILE A O 1
ATOM 1732 N N . ILE A 1 211 ? -10.624 6.387 25.899 1.00 97.25 211 ILE A N 1
ATOM 1733 C CA . ILE A 1 211 ? -11.878 5.641 25.694 1.00 97.25 211 ILE A CA 1
ATOM 1734 C C . ILE A 1 211 ? -13.091 6.529 25.989 1.00 97.25 211 ILE A C 1
ATOM 1736 O O . ILE A 1 211 ? -14.043 6.537 25.216 1.00 97.25 211 ILE A O 1
ATOM 1740 N N . GLU A 1 212 ? -13.046 7.297 27.079 1.00 97.06 212 GLU A N 1
ATOM 1741 C CA . GLU A 1 212 ? -14.060 8.299 27.422 1.00 97.06 212 GLU A CA 1
ATOM 1742 C C . GLU A 1 212 ? -14.212 9.339 26.300 1.00 97.06 212 GLU A C 1
ATOM 1744 O O . GLU A 1 212 ? -15.325 9.596 25.848 1.00 97.06 212 GLU A O 1
ATOM 1749 N N . ALA A 1 213 ? -13.105 9.875 25.788 1.00 97.25 213 ALA A N 1
ATOM 1750 C CA . ALA A 1 213 ? -13.120 10.851 24.703 1.00 97.25 213 ALA A CA 1
ATOM 1751 C C . ALA A 1 213 ? -13.563 10.268 23.351 1.00 97.25 213 ALA A C 1
ATOM 1753 O O . ALA A 1 213 ? -14.071 10.998 22.505 1.00 97.25 213 ALA A O 1
ATOM 1754 N N . LEU A 1 214 ? -13.393 8.960 23.126 1.00 96.81 214 LEU A N 1
ATOM 1755 C CA . LEU A 1 214 ? -13.897 8.292 21.925 1.00 96.81 214 LEU A CA 1
ATOM 1756 C C . LEU A 1 214 ? -15.425 8.266 21.886 1.00 96.81 214 LEU A C 1
ATOM 1758 O O . LEU A 1 214 ? -15.982 8.377 20.798 1.00 96.81 214 LEU A O 1
ATOM 1762 N N . ILE A 1 215 ? -16.091 8.102 23.031 1.00 97.12 215 ILE A N 1
ATOM 1763 C CA . ILE A 1 215 ? -17.556 7.978 23.117 1.00 97.12 215 ILE A CA 1
ATOM 1764 C C . ILE A 1 215 ? -18.266 9.308 23.398 1.00 97.12 215 ILE A C 1
ATOM 1766 O O . ILE A 1 215 ? -19.438 9.441 23.052 1.00 97.12 215 ILE A O 1
ATOM 1770 N N . ASP A 1 216 ? -17.575 10.283 23.990 1.00 96.81 216 ASP A N 1
ATOM 1771 C CA . ASP A 1 216 ? -18.102 11.619 24.276 1.00 96.81 216 ASP A CA 1
ATOM 1772 C C . ASP A 1 216 ? -17.899 12.568 23.081 1.00 96.81 216 ASP A C 1
ATOM 1774 O O . ASP A 1 216 ? -16.773 12.914 22.716 1.00 96.81 216 ASP A O 1
ATOM 1778 N N . GLU A 1 217 ? -19.005 13.007 22.476 1.00 95.31 217 GLU A N 1
ATOM 1779 C CA . GLU A 1 217 ? -19.007 13.880 21.297 1.00 95.31 217 GLU A CA 1
ATOM 1780 C C . GLU A 1 217 ? -18.325 15.235 21.543 1.00 95.31 217 GLU A C 1
ATOM 1782 O O . GLU A 1 217 ? -17.701 15.772 20.628 1.00 95.31 217 GLU A O 1
ATOM 1787 N N . GLU A 1 218 ? -18.365 15.759 22.772 1.00 96.31 218 GLU A N 1
ATOM 1788 C CA . GLU A 1 218 ? -17.746 17.048 23.114 1.00 96.31 218 GLU A CA 1
ATOM 1789 C C . GLU A 1 218 ? -16.224 16.930 23.264 1.00 96.31 218 GLU A C 1
ATOM 1791 O O . GLU A 1 218 ? -15.486 17.859 22.941 1.00 96.31 218 GLU A O 1
ATOM 1796 N N . LYS A 1 219 ? -15.736 15.771 23.720 1.00 97.69 219 LYS A N 1
ATOM 1797 C CA . LYS A 1 219 ? -14.302 15.515 23.945 1.00 97.69 219 LYS A CA 1
ATOM 1798 C C . LYS A 1 219 ? -13.586 14.983 22.714 1.00 97.69 219 LYS A C 1
ATOM 1800 O O . LYS A 1 219 ? -12.364 15.100 22.609 1.00 97.69 219 LYS A O 1
ATOM 1805 N N . TYR A 1 220 ? -14.321 14.385 21.787 1.00 97.75 220 TYR A N 1
ATOM 1806 C CA . TYR A 1 220 ? -13.727 13.736 20.633 1.00 97.75 220 TYR A CA 1
ATOM 1807 C C . TYR A 1 220 ? -12.875 14.649 19.730 1.00 97.75 220 TYR A C 1
ATOM 1809 O O . TYR A 1 220 ? -11.811 14.195 19.301 1.00 97.75 220 TYR A O 1
ATOM 1817 N N . PRO A 1 221 ? -13.260 15.911 19.440 1.00 97.81 221 PRO A N 1
ATOM 1818 C CA . PRO A 1 221 ? -12.400 16.823 18.686 1.00 97.81 221 PRO A CA 1
ATOM 1819 C C . PRO A 1 221 ? -11.015 16.985 19.325 1.00 97.81 221 PRO A C 1
ATOM 1821 O O . PRO A 1 221 ? -10.013 16.817 18.640 1.00 97.81 221 PRO A O 1
ATOM 1824 N N . LEU A 1 222 ? -10.951 17.149 20.651 1.00 97.88 222 LEU A N 1
ATOM 1825 C CA . LEU A 1 222 ? -9.685 17.269 21.383 1.00 97.88 222 LEU A CA 1
ATOM 1826 C C . LEU A 1 222 ? -8.847 15.985 21.309 1.00 97.88 222 LEU A C 1
ATOM 1828 O O . LEU A 1 222 ? -7.623 16.038 21.227 1.00 97.88 222 LEU A O 1
ATOM 1832 N N . LEU A 1 223 ? -9.484 14.808 21.313 1.00 97.62 223 LEU A N 1
ATOM 1833 C CA . LEU A 1 223 ? -8.768 13.550 21.082 1.00 97.62 223 LEU A CA 1
ATOM 1834 C C . LEU A 1 223 ? -8.165 13.498 19.671 1.00 97.62 223 LEU A C 1
ATOM 1836 O O . LEU A 1 223 ? -7.048 13.007 19.504 1.00 97.62 223 LEU A O 1
ATOM 1840 N N . ARG A 1 224 ? -8.880 13.991 18.653 1.00 96.75 224 ARG A N 1
ATOM 1841 C CA . ARG A 1 224 ? -8.338 14.062 17.289 1.00 96.75 224 ARG A CA 1
ATOM 1842 C C . ARG A 1 224 ? -7.140 14.998 17.221 1.00 96.75 224 ARG A C 1
ATOM 1844 O O . ARG A 1 224 ? -6.149 14.629 16.597 1.00 96.75 224 ARG A O 1
ATOM 1851 N N . ASP A 1 225 ? -7.212 16.147 17.880 1.00 95.38 225 ASP A N 1
ATOM 1852 C CA . ASP A 1 225 ? -6.104 17.102 17.929 1.00 95.38 225 ASP A CA 1
ATOM 1853 C C . ASP A 1 225 ? -4.887 16.480 18.626 1.00 95.38 225 ASP A C 1
ATOM 1855 O O . ASP A 1 225 ? -3.795 16.476 18.060 1.00 95.38 225 ASP A O 1
ATOM 1859 N N . LEU A 1 226 ? -5.088 15.792 19.758 1.00 96.12 226 LEU A N 1
ATOM 1860 C CA . LEU A 1 226 ? -4.032 15.035 20.443 1.00 96.12 226 LEU A CA 1
ATOM 1861 C C . LEU A 1 226 ? -3.357 14.001 19.530 1.00 96.12 226 LEU A C 1
ATOM 1863 O O . LEU A 1 226 ? -2.136 13.863 19.556 1.00 96.12 226 LEU A O 1
ATOM 1867 N N . VAL A 1 227 ? -4.135 13.259 18.738 1.00 94.75 227 VAL A N 1
ATOM 1868 C CA . VAL A 1 227 ? -3.609 12.245 17.808 1.00 94.75 227 VAL A CA 1
ATOM 1869 C C . VAL A 1 227 ? -2.878 12.885 16.621 1.00 94.75 227 VAL A C 1
ATOM 1871 O O . VAL A 1 227 ? -1.866 12.354 16.163 1.00 94.75 227 VAL A O 1
ATOM 1874 N N . ASN A 1 228 ? -3.366 14.019 16.117 1.00 90.69 228 ASN A N 1
ATOM 1875 C CA . ASN A 1 228 ? -2.798 14.692 14.949 1.00 90.69 228 ASN A CA 1
ATOM 1876 C C . ASN A 1 228 ? -1.519 15.471 15.270 1.00 90.69 228 ASN A C 1
ATOM 1878 O O . ASN A 1 228 ? -0.576 15.457 14.472 1.00 90.69 228 ASN A O 1
ATOM 1882 N N . GLU A 1 229 ? -1.510 16.160 16.410 1.00 90.75 229 GLU A N 1
ATOM 1883 C CA . GLU A 1 229 ? -0.434 17.053 16.850 1.00 90.75 229 GLU A CA 1
ATOM 1884 C C . GLU A 1 229 ? 0.549 16.363 17.802 1.00 90.75 229 GLU A C 1
ATOM 1886 O O . GLU A 1 229 ? 1.674 16.826 17.983 1.00 90.75 229 GLU A O 1
ATOM 1891 N N . GLY A 1 230 ? 0.143 15.246 18.410 1.00 88.50 230 GLY A N 1
ATOM 1892 C CA . GLY A 1 230 ? 0.930 14.498 19.390 1.00 88.50 230 GLY A CA 1
ATOM 1893 C C . GLY A 1 230 ? 0.936 15.114 20.792 1.00 88.50 230 GLY A C 1
ATOM 1894 O O . GLY A 1 230 ? 1.474 14.505 21.715 1.00 88.50 230 GLY A O 1
ATOM 1895 N N . SER A 1 231 ? 0.342 16.293 20.992 1.00 92.25 231 SER A N 1
ATOM 1896 C CA . SER A 1 231 ? 0.265 16.977 22.289 1.00 92.25 231 SER A CA 1
ATOM 1897 C C . SER A 1 231 ? -0.984 17.854 22.385 1.00 92.25 231 SER A C 1
ATOM 1899 O O . SER A 1 231 ? -1.650 18.085 21.383 1.00 92.25 231 SER A O 1
ATOM 1901 N N . LEU A 1 232 ? -1.306 18.319 23.593 1.00 92.75 232 LEU A N 1
ATOM 1902 C CA . LEU A 1 232 ? -2.428 19.219 23.863 1.00 92.75 232 LEU A CA 1
ATOM 1903 C C . LEU A 1 232 ? -1.990 20.402 24.721 1.00 92.75 232 LEU A C 1
ATOM 1905 O O . LEU A 1 232 ? -1.001 20.323 25.459 1.00 92.75 232 LEU A O 1
ATOM 1909 N N . THR A 1 233 ? -2.788 21.472 24.702 1.00 95.62 233 THR A N 1
ATOM 1910 C CA . THR A 1 233 ? -2.676 22.521 25.718 1.00 95.62 233 THR A CA 1
ATOM 1911 C C . THR A 1 233 ? -3.014 21.960 27.106 1.00 95.62 233 THR A C 1
ATOM 1913 O O . THR A 1 233 ? -3.673 20.928 27.252 1.00 95.62 233 THR A O 1
ATOM 1916 N N . ASN A 1 234 ? -2.575 22.639 28.170 1.00 96.12 234 ASN A N 1
ATOM 1917 C CA . ASN A 1 234 ? -2.880 22.206 29.539 1.00 96.12 234 ASN A CA 1
ATOM 1918 C C . ASN A 1 234 ? -4.386 22.219 29.848 1.00 96.12 234 ASN A C 1
ATOM 1920 O O . ASN A 1 234 ? -4.842 21.428 30.673 1.00 96.12 234 ASN A O 1
ATOM 1924 N N . GLU A 1 235 ? -5.139 23.118 29.214 1.00 97.12 235 GLU A N 1
ATOM 1925 C CA . GLU A 1 235 ? -6.590 23.211 29.366 1.00 97.12 235 GLU A CA 1
ATOM 1926 C C . GLU A 1 235 ? -7.283 22.032 28.678 1.00 97.12 235 GLU A C 1
ATOM 1928 O O . GLU A 1 235 ? -8.046 21.314 29.325 1.00 97.12 235 GLU A O 1
ATOM 1933 N N . ASP A 1 236 ? -6.917 21.741 27.429 1.00 96.81 236 ASP A N 1
ATOM 1934 C CA . ASP A 1 236 ? -7.482 20.618 26.671 1.00 96.81 236 ASP A CA 1
ATOM 1935 C C . ASP A 1 236 ? -7.123 19.268 27.300 1.00 96.81 236 ASP A C 1
ATOM 1937 O O . ASP A 1 236 ? -7.977 18.391 27.450 1.00 96.81 236 ASP A O 1
ATOM 1941 N N . ALA A 1 237 ? -5.876 19.111 27.760 1.00 96.38 237 ALA A N 1
ATOM 1942 C CA . ALA A 1 237 ? -5.449 17.922 28.491 1.00 96.38 237 ALA A CA 1
ATOM 1943 C C . ALA A 1 237 ? -6.299 17.714 29.755 1.00 96.38 237 ALA A C 1
ATOM 1945 O O . ALA A 1 237 ? -6.748 16.597 30.023 1.00 96.38 237 ALA A O 1
ATOM 1946 N N . LYS A 1 238 ? -6.585 18.786 30.506 1.00 96.75 238 LYS A N 1
ATOM 1947 C CA . LYS A 1 238 ? -7.452 18.725 31.690 1.00 96.75 238 LYS A CA 1
ATOM 1948 C C . LYS A 1 238 ? -8.888 18.343 31.319 1.00 96.75 238 LYS A C 1
ATOM 1950 O O . LYS A 1 238 ? -9.477 17.523 32.023 1.00 96.75 238 LYS A O 1
ATOM 1955 N N . THR A 1 239 ? -9.428 18.867 30.217 1.00 97.06 239 THR A N 1
ATOM 1956 C CA . THR A 1 239 ? -10.760 18.505 29.689 1.00 97.06 239 THR A CA 1
ATOM 1957 C C . THR A 1 239 ? -10.858 17.013 29.357 1.00 97.06 239 THR A C 1
ATOM 1959 O O . THR A 1 239 ? -11.868 16.363 29.653 1.00 97.06 239 THR A O 1
ATOM 1962 N N . LEU A 1 240 ? -9.776 16.429 28.835 1.00 96.06 240 LEU A N 1
ATOM 1963 C CA . LEU A 1 240 ? -9.665 14.989 28.585 1.00 96.06 240 LEU A CA 1
ATOM 1964 C C . LEU A 1 240 ? -9.316 14.157 29.828 1.00 96.06 240 LEU A C 1
ATOM 1966 O O . LEU A 1 240 ? -9.117 12.956 29.703 1.00 96.06 240 LEU A O 1
ATOM 1970 N N . ASN A 1 241 ? -9.249 14.736 31.031 1.00 95.94 241 ASN A N 1
ATOM 1971 C CA . ASN A 1 241 ? -8.793 14.050 32.250 1.00 95.94 241 ASN A CA 1
ATOM 1972 C C . ASN A 1 241 ? -7.348 13.502 32.158 1.00 95.94 241 ASN A C 1
ATOM 1974 O O . ASN A 1 241 ? -6.991 12.534 32.844 1.00 95.94 241 ASN A O 1
ATOM 1978 N N . LEU A 1 242 ? -6.508 14.122 31.328 1.00 95.50 242 LEU A N 1
ATOM 1979 C CA . LEU A 1 242 ? -5.083 13.836 31.180 1.00 95.50 242 LEU A CA 1
ATOM 1980 C C . LEU A 1 242 ? -4.244 14.774 32.061 1.00 95.50 242 LEU A C 1
ATOM 1982 O O . LEU A 1 242 ? -4.704 15.804 32.552 1.00 95.50 242 LEU A O 1
ATOM 1986 N N . THR A 1 243 ? -2.991 14.395 32.303 1.00 94.69 243 THR A N 1
ATOM 1987 C CA . THR A 1 243 ? -2.029 15.256 33.004 1.00 94.69 243 THR A CA 1
ATOM 1988 C C . THR A 1 243 ? -1.628 16.439 32.124 1.00 94.69 243 THR A C 1
ATOM 1990 O O . THR A 1 243 ? -1.462 16.272 30.919 1.00 94.69 243 THR A O 1
ATOM 1993 N N . SER A 1 244 ? -1.411 17.614 32.716 1.00 93.62 244 SER A N 1
ATOM 1994 C CA . SER A 1 244 ? -0.847 18.774 32.011 1.00 93.62 244 SER A CA 1
ATOM 1995 C C . SER A 1 244 ? 0.451 18.403 31.279 1.00 93.62 244 SER A C 1
ATOM 1997 O O . SER A 1 244 ? 1.292 17.703 31.846 1.00 93.62 244 SER A O 1
ATOM 1999 N N . GLY A 1 245 ? 0.603 18.850 30.030 1.00 89.62 245 GLY A N 1
ATOM 2000 C CA . GLY A 1 245 ? 1.747 18.509 29.177 1.00 89.62 245 GLY A CA 1
ATOM 2001 C C . GLY A 1 245 ? 1.783 17.054 28.691 1.00 89.62 245 GLY A C 1
ATOM 2002 O O . GLY A 1 245 ? 2.860 16.548 28.390 1.00 89.62 245 GLY A O 1
ATOM 2003 N N . PHE A 1 246 ? 0.644 16.353 28.652 1.00 93.69 246 PHE A N 1
ATOM 2004 C CA . PHE A 1 246 ? 0.576 15.000 28.096 1.00 93.69 246 PHE A CA 1
ATOM 2005 C C . PHE A 1 246 ? 0.964 14.991 26.608 1.00 93.69 246 PHE A C 1
ATOM 2007 O O . PHE A 1 246 ? 0.454 15.784 25.817 1.00 93.69 246 PHE A O 1
ATOM 2014 N N . VAL A 1 247 ? 1.844 14.060 26.239 1.00 92.44 247 VAL A N 1
ATOM 2015 C CA . VAL A 1 247 ? 2.333 13.859 24.870 1.00 92.44 247 VAL A CA 1
ATOM 2016 C C . VAL A 1 247 ? 2.139 12.395 24.498 1.00 92.44 247 VAL A C 1
ATOM 2018 O O . VAL A 1 247 ? 2.490 11.506 25.277 1.00 92.44 247 VAL A O 1
ATOM 2021 N N . VAL A 1 248 ? 1.609 12.140 23.304 1.00 93.44 248 VAL A N 1
ATOM 2022 C CA . VAL A 1 248 ? 1.558 10.800 22.711 1.00 93.44 248 VAL A CA 1
ATOM 2023 C C . VAL A 1 248 ? 2.934 10.490 22.131 1.00 93.44 248 VAL A C 1
ATOM 2025 O O . VAL A 1 248 ? 3.272 10.917 21.032 1.00 93.44 248 VAL A O 1
ATOM 2028 N N . ASN A 1 249 ? 3.753 9.776 22.900 1.00 92.81 249 ASN A N 1
ATOM 2029 C CA . ASN A 1 249 ? 4.995 9.192 22.397 1.00 92.81 249 ASN A CA 1
ATOM 2030 C C . ASN A 1 249 ? 4.725 7.836 21.714 1.00 92.81 249 ASN A C 1
ATOM 2032 O O . ASN A 1 249 ? 3.598 7.344 21.717 1.00 92.81 249 ASN A O 1
ATOM 2036 N N . GLU A 1 250 ? 5.764 7.210 21.162 1.00 91.75 250 GLU A N 1
ATOM 2037 C CA . GLU A 1 250 ? 5.645 5.939 20.433 1.00 91.75 250 GLU A CA 1
ATOM 2038 C C . GLU A 1 250 ? 5.055 4.793 21.264 1.00 91.75 250 GLU A C 1
ATOM 2040 O O . GLU A 1 250 ? 4.221 4.045 20.757 1.00 91.75 250 GLU A O 1
ATOM 2045 N N . ASP A 1 251 ? 5.422 4.679 22.544 1.00 91.81 251 ASP A N 1
ATOM 2046 C CA . ASP A 1 251 ? 4.882 3.641 23.431 1.00 91.81 251 ASP A CA 1
ATOM 2047 C C . ASP A 1 251 ? 3.385 3.859 23.689 1.00 91.81 251 ASP A C 1
ATOM 2049 O O . ASP A 1 251 ? 2.588 2.921 23.642 1.00 91.81 251 ASP A O 1
ATOM 2053 N N . ILE A 1 252 ? 2.984 5.111 23.930 1.00 93.88 252 ILE A N 1
ATOM 2054 C CA . ILE A 1 252 ? 1.580 5.486 24.119 1.00 93.88 252 ILE A CA 1
ATOM 2055 C C . ILE A 1 252 ? 0.802 5.251 22.821 1.00 93.88 252 ILE A C 1
ATOM 2057 O O . ILE A 1 252 ? -0.284 4.674 22.866 1.00 93.88 252 ILE A O 1
ATOM 2061 N N . ALA A 1 253 ? 1.347 5.645 21.667 1.00 94.81 253 ALA A N 1
ATOM 2062 C CA . ALA A 1 253 ? 0.721 5.417 20.369 1.00 94.81 253 ALA A CA 1
ATOM 2063 C C . ALA A 1 253 ? 0.518 3.920 20.103 1.00 94.81 253 ALA A C 1
ATOM 2065 O O . ALA A 1 253 ? -0.583 3.505 19.739 1.00 94.81 253 ALA A O 1
ATOM 2066 N N . PHE A 1 254 ? 1.540 3.101 20.362 1.00 94.06 254 PHE A N 1
ATOM 2067 C CA . PHE A 1 254 ? 1.458 1.645 20.283 1.00 94.06 254 PHE A CA 1
ATOM 2068 C C . PHE A 1 254 ? 0.341 1.091 21.178 1.00 94.06 254 PHE A C 1
ATOM 2070 O O . PHE A 1 254 ? -0.501 0.325 20.704 1.00 94.06 254 PHE A O 1
ATOM 2077 N N . GLU A 1 255 ? 0.278 1.508 22.447 1.00 94.00 255 GLU A N 1
ATOM 2078 C CA . GLU A 1 255 ? -0.768 1.072 23.383 1.00 94.00 255 GLU A CA 1
ATOM 2079 C C . GLU A 1 255 ? -2.181 1.476 22.921 1.00 94.00 255 GLU A C 1
ATOM 2081 O O . GLU A 1 255 ? -3.125 0.691 23.067 1.00 94.00 255 GLU A O 1
ATOM 2086 N N . ILE A 1 256 ? -2.344 2.671 22.343 1.00 95.62 256 ILE A N 1
ATOM 2087 C CA . ILE A 1 256 ? -3.631 3.128 21.796 1.00 95.62 256 ILE A CA 1
ATOM 2088 C C . ILE A 1 256 ? -4.031 2.270 20.592 1.00 95.62 256 ILE A C 1
ATOM 2090 O O . ILE A 1 256 ? -5.166 1.792 20.545 1.00 95.62 256 ILE A O 1
ATOM 2094 N N . ILE A 1 257 ? -3.115 2.022 19.648 1.00 96.12 257 ILE A N 1
ATOM 2095 C CA . ILE A 1 257 ? -3.386 1.182 18.470 1.00 96.12 257 ILE A CA 1
ATOM 2096 C C . ILE A 1 257 ? -3.793 -0.233 18.903 1.00 96.12 257 ILE A C 1
ATOM 2098 O O . ILE A 1 257 ? -4.815 -0.743 18.447 1.00 96.12 257 ILE A O 1
ATOM 2102 N N . GLN A 1 258 ? -3.046 -0.849 19.827 1.00 94.88 258 GLN A N 1
ATOM 2103 C CA . GLN A 1 258 ? -3.386 -2.165 20.386 1.00 94.88 258 GLN A CA 1
ATOM 2104 C C . GLN A 1 258 ? -4.782 -2.173 21.011 1.00 94.88 258 GLN A C 1
ATOM 2106 O O . GLN A 1 258 ? -5.569 -3.085 20.769 1.00 94.88 258 GLN A O 1
ATOM 2111 N N . SER A 1 259 ? -5.108 -1.140 21.791 1.00 95.12 259 SER A N 1
ATOM 2112 C CA . SER A 1 259 ? -6.419 -1.009 22.429 1.00 95.12 259 SER A CA 1
ATOM 2113 C C . SER A 1 259 ? -7.539 -0.942 21.390 1.00 95.12 259 SER A C 1
ATOM 2115 O O . SER A 1 259 ? -8.531 -1.650 21.533 1.00 95.12 259 SER A O 1
ATOM 2117 N N . ILE A 1 260 ? -7.354 -0.168 20.313 1.00 96.25 260 ILE A N 1
ATOM 2118 C CA . ILE A 1 260 ? -8.297 -0.090 19.184 1.00 96.25 260 ILE A CA 1
ATOM 2119 C C . ILE A 1 260 ? -8.468 -1.458 18.520 1.00 96.25 260 ILE A C 1
ATOM 2121 O O . ILE A 1 260 ? -9.591 -1.871 18.243 1.00 96.25 260 ILE A O 1
ATOM 2125 N N . PHE A 1 261 ? -7.372 -2.184 18.296 1.00 95.88 261 PHE A N 1
ATOM 2126 C CA . PHE A 1 261 ? -7.410 -3.516 17.694 1.00 95.88 261 PHE A CA 1
ATOM 2127 C C . PHE A 1 261 ? -8.158 -4.535 18.562 1.00 95.88 261 PHE A C 1
ATOM 2129 O O . PHE A 1 261 ? -8.883 -5.375 18.029 1.00 95.88 261 PHE A O 1
ATOM 2136 N N . LEU A 1 262 ? -8.031 -4.442 19.889 1.00 94.31 262 LEU A N 1
ATOM 2137 C CA . LEU A 1 262 ? -8.711 -5.323 20.845 1.00 94.31 262 LEU A CA 1
ATOM 2138 C C . LEU A 1 262 ? -10.217 -5.054 20.958 1.00 94.31 262 LEU A C 1
ATOM 2140 O O . LEU A 1 262 ? -10.984 -5.998 21.142 1.00 94.31 262 LEU A O 1
ATOM 2144 N N . VAL A 1 263 ? -10.641 -3.791 20.854 1.00 95.94 263 VAL A N 1
ATOM 2145 C CA . VAL A 1 263 ? -12.064 -3.400 20.939 1.00 95.94 263 VAL A CA 1
ATOM 2146 C C . VAL A 1 263 ? -12.744 -3.296 19.573 1.00 95.94 263 VAL A C 1
ATOM 2148 O O . VAL A 1 263 ? -13.892 -2.872 19.485 1.00 95.94 263 VAL A O 1
ATOM 2151 N N . SER A 1 264 ? -12.052 -3.656 18.491 1.00 96.88 264 SER A N 1
ATOM 2152 C CA . SER A 1 264 ? -12.637 -3.613 17.155 1.00 96.88 264 SER A CA 1
ATOM 2153 C C . SER A 1 264 ? -13.687 -4.718 16.982 1.00 96.88 264 SER A C 1
ATOM 2155 O O . SER A 1 264 ? -13.347 -5.901 17.105 1.00 96.88 264 SER A O 1
ATOM 2157 N N . PRO A 1 265 ? -14.936 -4.384 16.602 1.00 96.31 265 PRO A N 1
ATOM 2158 C CA . PRO A 1 265 ? -15.990 -5.386 16.414 1.00 96.31 265 PRO A CA 1
ATOM 2159 C C . PRO A 1 265 ? -15.753 -6.287 15.195 1.00 96.31 265 PRO A C 1
ATOM 2161 O O . PRO A 1 265 ? -16.310 -7.382 15.086 1.00 96.31 265 PRO A O 1
ATOM 2164 N N . PHE A 1 266 ? -14.938 -5.820 14.251 1.00 97.00 266 PHE A N 1
ATOM 2165 C CA . PHE A 1 266 ? -14.657 -6.463 12.975 1.00 97.00 266 PHE A CA 1
ATOM 2166 C C . PHE A 1 266 ? -13.144 -6.555 12.737 1.00 97.00 266 PHE A C 1
ATOM 2168 O O . PHE A 1 266 ? -12.401 -5.786 13.356 1.00 97.00 266 PHE A O 1
ATOM 2175 N N . PRO A 1 267 ? -12.665 -7.461 11.861 1.00 98.00 267 PRO A N 1
ATOM 2176 C CA . PRO A 1 267 ? -11.277 -7.434 11.422 1.00 98.00 267 PRO A CA 1
ATOM 2177 C C . PRO A 1 267 ? -10.888 -6.044 10.934 1.00 98.00 267 PRO A C 1
ATOM 2179 O O . PRO A 1 267 ? -11.683 -5.383 10.269 1.00 98.00 267 PRO A O 1
ATOM 2182 N N . ILE A 1 268 ? -9.680 -5.602 11.252 1.00 98.56 268 ILE A N 1
ATOM 2183 C CA . ILE A 1 268 ? -9.106 -4.382 10.694 1.00 98.56 268 ILE A CA 1
ATOM 2184 C C . ILE A 1 268 ? -8.167 -4.789 9.567 1.00 98.56 268 ILE A C 1
ATOM 2186 O O . ILE A 1 268 ? -7.181 -5.484 9.799 1.00 98.56 268 ILE A O 1
ATOM 2190 N N . LEU A 1 269 ? -8.458 -4.333 8.354 1.00 98.62 269 LEU A N 1
ATOM 2191 C CA . LEU A 1 269 ? -7.496 -4.323 7.265 1.00 98.62 269 LEU A CA 1
ATOM 2192 C C . LEU A 1 269 ? -6.612 -3.087 7.425 1.00 98.62 269 LEU A C 1
ATOM 2194 O O . LEU A 1 269 ? -7.034 -1.977 7.092 1.00 98.62 269 LEU A O 1
ATOM 2198 N N . LEU A 1 270 ? -5.400 -3.281 7.939 1.00 98.38 270 LEU A N 1
ATOM 2199 C CA . LEU A 1 270 ? -4.383 -2.240 7.992 1.00 98.38 270 LEU A CA 1
ATOM 2200 C C . LEU A 1 270 ? -3.522 -2.328 6.732 1.00 98.38 270 LEU A C 1
ATOM 2202 O O . LEU A 1 270 ? -2.640 -3.177 6.631 1.00 98.38 270 LEU A O 1
ATOM 2206 N N . SER A 1 271 ? -3.780 -1.454 5.767 1.00 98.00 271 SER A N 1
ATOM 2207 C CA . SER A 1 271 ? -3.018 -1.381 4.525 1.00 98.00 271 SER A CA 1
ATOM 2208 C C . SER A 1 271 ? -1.888 -0.368 4.644 1.00 98.00 271 SER A C 1
ATOM 2210 O O . SER A 1 271 ? -2.140 0.800 4.928 1.00 98.00 271 SER A O 1
ATOM 2212 N N . ILE A 1 272 ? -0.659 -0.784 4.353 1.00 96.75 272 ILE A N 1
ATOM 2213 C CA . ILE A 1 272 ? 0.484 0.114 4.172 1.00 96.75 272 ILE A CA 1
ATOM 2214 C C . ILE A 1 272 ? 0.821 0.131 2.686 1.00 96.75 272 ILE A C 1
ATOM 2216 O O . ILE A 1 272 ? 1.292 -0.870 2.141 1.00 96.75 272 ILE A O 1
ATOM 2220 N N . ASP A 1 273 ? 0.524 1.247 2.023 1.00 95.44 273 ASP A N 1
ATOM 2221 C CA . ASP A 1 273 ? 0.776 1.400 0.590 1.00 95.44 273 ASP A CA 1
ATOM 2222 C C . ASP A 1 273 ? 2.195 1.896 0.320 1.00 95.44 273 ASP A C 1
ATOM 2224 O O . ASP A 1 273 ? 2.779 2.599 1.136 1.00 95.44 273 ASP A O 1
ATOM 2228 N N . GLN A 1 274 ? 2.742 1.529 -0.837 1.00 91.88 274 GLN A N 1
ATOM 2229 C CA . GLN A 1 274 ? 4.026 2.017 -1.340 1.00 91.88 274 GLN A CA 1
ATOM 2230 C C . GLN A 1 274 ? 5.206 1.841 -0.362 1.00 91.88 274 GLN A C 1
ATOM 2232 O O . GLN A 1 274 ? 6.014 2.756 -0.166 1.00 91.88 274 GLN A O 1
ATOM 2237 N N . ILE A 1 275 ? 5.349 0.654 0.241 1.00 93.94 275 ILE A N 1
ATOM 2238 C CA . ILE A 1 275 ? 6.446 0.389 1.191 1.00 93.94 275 ILE A CA 1
ATOM 2239 C C . ILE A 1 275 ? 7.832 0.555 0.544 1.00 93.94 275 ILE A C 1
ATOM 2241 O O . ILE A 1 275 ? 8.823 0.758 1.239 1.00 93.94 275 ILE A O 1
ATOM 2245 N N . GLU A 1 276 ? 7.932 0.544 -0.787 1.00 91.19 276 GLU A N 1
ATOM 2246 C CA . GLU A 1 276 ? 9.174 0.865 -1.490 1.00 91.19 276 GLU A CA 1
ATOM 2247 C C . GLU A 1 276 ? 9.765 2.247 -1.169 1.00 91.19 276 GLU A C 1
ATOM 2249 O O . GLU A 1 276 ? 10.966 2.441 -1.353 1.00 91.19 276 GLU A O 1
ATOM 2254 N N . HIS A 1 277 ? 8.986 3.200 -0.649 1.00 89.12 277 HIS A N 1
ATOM 2255 C CA . HIS A 1 277 ? 9.536 4.482 -0.195 1.00 89.12 277 HIS A CA 1
ATOM 2256 C C . HIS A 1 277 ? 10.535 4.318 0.957 1.00 89.12 277 HIS A C 1
ATOM 2258 O O . HIS A 1 277 ? 11.454 5.127 1.091 1.00 89.12 277 HIS A O 1
ATOM 2264 N N . PHE A 1 278 ? 10.436 3.239 1.741 1.00 89.12 278 PHE A N 1
ATOM 2265 C CA . PHE A 1 278 ? 11.416 2.939 2.783 1.00 89.12 278 PHE A CA 1
ATOM 2266 C C . PHE A 1 278 ? 12.815 2.685 2.214 1.00 89.12 278 PHE A C 1
ATOM 2268 O O . PHE A 1 278 ? 13.792 3.037 2.867 1.00 89.12 278 PHE A O 1
ATOM 2275 N N . ASP A 1 279 ? 12.935 2.170 0.987 1.00 86.56 279 ASP A N 1
ATOM 2276 C CA . ASP A 1 279 ? 14.231 1.907 0.341 1.00 86.56 279 ASP A CA 1
ATOM 2277 C C . ASP A 1 279 ? 15.031 3.199 0.079 1.00 86.56 279 ASP A C 1
ATOM 2279 O O . ASP A 1 279 ? 16.252 3.158 -0.060 1.00 86.56 279 ASP A O 1
ATOM 2283 N N . GLN A 1 280 ? 14.355 4.354 0.036 1.00 83.31 280 GLN A N 1
ATOM 2284 C CA . GLN A 1 280 ? 14.981 5.667 -0.158 1.00 83.31 280 GLN A CA 1
ATOM 2285 C C . GLN A 1 280 ? 15.505 6.279 1.148 1.00 83.31 280 GLN A C 1
ATOM 2287 O O . GLN A 1 280 ? 16.337 7.187 1.114 1.00 83.31 280 GLN A O 1
ATOM 2292 N N . HIS A 1 281 ? 15.010 5.813 2.297 1.00 83.69 281 HIS A N 1
ATOM 2293 C CA . HIS A 1 281 ? 15.231 6.459 3.595 1.00 83.69 281 HIS A CA 1
ATOM 2294 C C . HIS A 1 281 ? 15.878 5.544 4.634 1.00 83.69 281 HIS A C 1
ATOM 2296 O O . HIS A 1 281 ? 16.516 6.036 5.566 1.00 83.69 281 HIS A O 1
ATOM 2302 N N . LEU A 1 282 ? 15.729 4.229 4.487 1.00 87.12 282 LEU A N 1
ATOM 2303 C CA . LEU A 1 282 ? 16.199 3.225 5.430 1.00 87.12 282 LEU A CA 1
ATOM 2304 C C . LEU A 1 282 ? 17.264 2.345 4.783 1.00 87.12 282 LEU A C 1
ATOM 2306 O O . LEU A 1 282 ? 17.177 1.967 3.617 1.00 87.12 282 LEU A O 1
ATOM 2310 N N . ASP A 1 283 ? 18.265 1.965 5.572 1.00 86.69 283 ASP A N 1
ATOM 2311 C CA . ASP A 1 283 ? 19.162 0.887 5.184 1.00 86.69 283 ASP A CA 1
ATOM 2312 C C . ASP A 1 283 ? 18.510 -0.487 5.437 1.00 86.69 283 ASP A C 1
ATOM 2314 O O . ASP A 1 283 ? 17.407 -0.607 5.976 1.00 86.69 283 ASP A O 1
ATOM 2318 N N . LYS A 1 284 ? 19.219 -1.567 5.087 1.00 93.00 284 LYS A N 1
ATOM 2319 C CA . LYS A 1 284 ? 18.731 -2.943 5.293 1.00 93.00 284 LYS A CA 1
ATOM 2320 C C . LYS A 1 284 ? 18.330 -3.222 6.744 1.00 93.00 284 LYS A C 1
ATOM 2322 O O . LYS A 1 284 ? 17.394 -3.979 6.973 1.00 93.00 284 LYS A O 1
ATOM 2327 N N . LYS A 1 285 ? 19.049 -2.647 7.716 1.00 93.00 285 LYS A N 1
ATOM 2328 C CA . LYS A 1 285 ? 18.759 -2.841 9.139 1.00 93.00 285 LYS A CA 1
ATOM 2329 C C . LYS A 1 285 ? 17.497 -2.074 9.532 1.00 93.00 285 LYS A C 1
ATOM 2331 O O . LYS A 1 285 ? 16.667 -2.633 10.234 1.00 93.00 285 LYS A O 1
ATOM 2336 N N . GLY A 1 286 ? 17.333 -0.845 9.047 1.00 91.31 286 GLY A N 1
ATOM 2337 C CA . GLY A 1 286 ? 16.123 -0.049 9.236 1.00 91.31 286 GLY A CA 1
ATOM 2338 C C . GLY A 1 286 ? 14.878 -0.741 8.682 1.00 91.31 286 GLY A C 1
ATOM 2339 O O . GLY A 1 286 ? 13.875 -0.813 9.381 1.00 91.31 286 GLY A O 1
ATOM 2340 N N . ILE A 1 287 ? 14.963 -1.331 7.484 1.00 93.50 287 ILE A N 1
ATOM 2341 C CA . ILE A 1 287 ? 13.859 -2.104 6.884 1.00 93.50 287 ILE A CA 1
ATOM 2342 C C . ILE A 1 287 ? 13.512 -3.330 7.739 1.00 93.50 287 ILE A C 1
ATOM 2344 O O . ILE A 1 287 ? 12.338 -3.582 7.992 1.00 93.50 287 ILE A O 1
ATOM 2348 N N . ILE A 1 288 ? 14.516 -4.082 8.209 1.00 95.38 288 ILE A N 1
ATOM 2349 C CA . ILE A 1 288 ? 14.291 -5.236 9.098 1.00 95.38 288 ILE A CA 1
ATOM 2350 C C . ILE A 1 288 ? 13.600 -4.786 10.387 1.00 95.38 288 ILE A C 1
ATOM 2352 O O . ILE A 1 288 ? 12.557 -5.335 10.721 1.00 95.38 288 ILE A O 1
ATOM 2356 N N . ASN A 1 289 ? 14.136 -3.765 11.061 1.00 92.62 289 ASN A N 1
ATOM 2357 C CA . ASN A 1 289 ? 13.565 -3.242 12.301 1.00 92.62 289 ASN A CA 1
ATOM 2358 C C . ASN A 1 289 ? 12.112 -2.786 12.104 1.00 92.62 289 ASN A C 1
ATOM 2360 O O . ASN A 1 289 ? 11.249 -3.132 12.899 1.00 92.62 289 ASN A O 1
ATOM 2364 N N . PHE A 1 290 ? 11.829 -2.067 11.016 1.00 92.31 290 PHE A N 1
ATOM 2365 C CA . PHE A 1 290 ? 10.477 -1.619 10.689 1.00 92.31 290 PHE A CA 1
ATOM 2366 C C . PHE A 1 290 ? 9.505 -2.794 10.505 1.00 92.31 290 PHE A C 1
ATOM 2368 O O . PHE A 1 290 ? 8.406 -2.790 11.056 1.00 92.31 290 PHE A O 1
ATOM 2375 N N . LEU A 1 291 ? 9.905 -3.829 9.760 1.00 94.38 291 LEU A N 1
ATOM 2376 C CA . LEU A 1 291 ? 9.072 -5.018 9.563 1.00 94.38 291 LEU A CA 1
ATOM 2377 C C . LEU A 1 291 ? 8.904 -5.834 10.854 1.00 94.38 291 LEU A C 1
ATOM 2379 O O . LEU A 1 291 ? 7.829 -6.392 11.073 1.00 94.38 291 LEU A O 1
ATOM 2383 N N . GLU A 1 292 ? 9.923 -5.887 11.716 1.00 94.50 292 GLU A N 1
ATOM 2384 C CA . GLU A 1 292 ? 9.826 -6.478 13.058 1.00 94.50 292 GLU A CA 1
ATOM 2385 C C . GLU A 1 292 ? 8.842 -5.702 13.941 1.00 94.50 292 GLU A C 1
ATOM 2387 O O . GLU A 1 292 ? 8.015 -6.317 14.615 1.00 94.50 292 GLU A O 1
ATOM 2392 N N . ASP A 1 293 ? 8.880 -4.370 13.900 1.00 92.50 293 ASP A N 1
ATOM 2393 C CA . ASP A 1 293 ? 7.963 -3.492 14.628 1.00 92.50 293 ASP A CA 1
ATOM 2394 C C . ASP A 1 293 ? 6.511 -3.669 14.164 1.00 92.50 293 ASP A C 1
ATOM 2396 O O . ASP A 1 293 ? 5.609 -3.842 14.989 1.00 92.50 293 ASP A O 1
ATOM 2400 N N . LEU A 1 294 ? 6.275 -3.718 12.850 1.00 92.88 294 LEU A N 1
ATOM 2401 C CA . LEU A 1 294 ? 4.953 -4.013 12.291 1.00 92.88 294 LEU A CA 1
ATOM 2402 C C . LEU A 1 294 ? 4.466 -5.412 12.661 1.00 92.88 294 LEU A C 1
ATOM 2404 O O . LEU A 1 294 ? 3.310 -5.586 13.051 1.00 92.88 294 LEU A O 1
ATOM 2408 N N . TYR A 1 295 ? 5.341 -6.414 12.562 1.00 94.50 295 TYR A N 1
ATOM 2409 C CA . TYR A 1 295 ? 5.001 -7.770 12.971 1.00 94.50 295 TYR A CA 1
ATOM 2410 C C . TYR A 1 295 ? 4.647 -7.811 14.458 1.00 94.50 295 TYR A C 1
ATOM 2412 O O . TYR A 1 295 ? 3.613 -8.368 14.808 1.00 94.50 295 TYR A O 1
ATOM 2420 N N . ARG A 1 296 ? 5.431 -7.161 15.328 1.00 92.94 296 ARG A N 1
ATOM 2421 C CA . ARG A 1 296 ? 5.156 -7.059 16.770 1.00 92.94 296 ARG A CA 1
ATOM 2422 C C . ARG A 1 296 ? 3.824 -6.371 17.050 1.00 92.94 296 ARG A C 1
ATOM 2424 O O . ARG A 1 296 ? 3.096 -6.797 17.947 1.00 92.94 296 ARG A O 1
ATOM 2431 N N . LEU A 1 297 ? 3.497 -5.318 16.307 1.00 92.19 297 LEU A N 1
ATOM 2432 C CA . LEU A 1 297 ? 2.206 -4.646 16.412 1.00 92.19 297 LEU A CA 1
ATOM 2433 C C . LEU A 1 297 ? 1.062 -5.613 16.088 1.00 92.19 297 LEU A C 1
ATOM 2435 O O . LEU A 1 297 ? 0.079 -5.693 16.815 1.00 92.19 297 LEU A O 1
ATOM 2439 N N . VAL A 1 298 ? 1.184 -6.389 15.023 1.00 92.69 298 VAL A N 1
ATOM 2440 C CA . VAL A 1 298 ? 0.065 -7.192 14.523 1.00 92.69 298 VAL A CA 1
ATOM 2441 C C . VAL A 1 298 ? -0.043 -8.536 15.249 1.00 92.69 298 VAL A C 1
ATOM 2443 O O . VAL A 1 298 ? -1.146 -8.943 15.608 1.00 92.69 298 VAL A O 1
ATOM 2446 N N . SER A 1 299 ? 1.079 -9.178 15.585 1.00 90.81 299 SER A N 1
ATOM 2447 C CA . SER A 1 299 ? 1.148 -10.529 16.167 1.00 90.81 299 SER A CA 1
ATOM 2448 C C . SER A 1 299 ? 0.492 -10.674 17.540 1.00 90.81 299 SER A C 1
ATOM 2450 O O . SER A 1 299 ? 0.230 -11.790 17.978 1.00 90.81 299 SER A O 1
ATOM 2452 N N . ASN A 1 300 ? 0.271 -9.565 18.244 1.00 86.00 300 ASN A N 1
ATOM 2453 C CA . ASN A 1 300 ? -0.318 -9.557 19.586 1.00 86.00 300 ASN A CA 1
ATOM 2454 C C . ASN A 1 300 ? -1.805 -9.206 19.598 1.00 86.00 300 ASN A C 1
ATOM 2456 O O . ASN A 1 300 ? -2.395 -9.005 20.657 1.00 86.00 300 ASN A O 1
ATOM 2460 N N . THR A 1 301 ? -2.404 -9.141 18.418 1.00 89.25 301 THR A N 1
ATOM 2461 C CA . THR A 1 301 ? -3.810 -8.806 18.223 1.00 89.25 301 THR A CA 1
ATOM 2462 C C . THR A 1 301 ? -4.541 -10.043 17.721 1.00 89.25 301 THR A C 1
ATOM 2464 O O . THR A 1 301 ? -3.913 -11.027 17.345 1.00 89.25 301 THR A O 1
ATOM 2467 N N . LYS A 1 302 ? -5.874 -10.033 17.732 1.00 88.19 302 LYS A N 1
ATOM 2468 C CA . LYS A 1 302 ? -6.685 -11.187 17.304 1.00 88.19 302 LYS A CA 1
ATOM 2469 C C . LYS A 1 302 ? -7.437 -10.952 15.995 1.00 88.19 302 LYS A C 1
ATOM 2471 O O . LYS A 1 302 ? -8.151 -11.829 15.537 1.00 88.19 302 LYS A O 1
ATOM 2476 N N . ASN A 1 303 ? -7.380 -9.751 15.430 1.00 93.06 303 ASN A N 1
ATOM 2477 C CA . ASN A 1 303 ? -8.388 -9.332 14.456 1.00 93.06 303 ASN A CA 1
ATOM 2478 C C . ASN A 1 303 ? -7.834 -8.310 13.458 1.00 93.06 303 ASN A C 1
ATOM 2480 O O . ASN A 1 303 ? -8.500 -7.328 13.145 1.00 93.06 303 ASN A O 1
ATOM 2484 N N . VAL A 1 304 ? -6.592 -8.495 13.009 1.00 97.94 304 VAL A N 1
ATOM 2485 C CA . VAL A 1 304 ? -5.920 -7.566 12.091 1.00 97.94 304 VAL A CA 1
ATOM 2486 C C . VAL A 1 304 ? -5.329 -8.337 10.919 1.00 97.94 304 VAL A C 1
ATOM 2488 O O . VAL A 1 304 ? -4.574 -9.283 11.127 1.00 97.94 304 VAL A O 1
ATOM 2491 N N . LEU A 1 305 ? -5.646 -7.906 9.700 1.00 98.44 305 LEU A N 1
ATOM 2492 C CA . LEU A 1 305 ? -4.909 -8.275 8.496 1.00 98.44 305 LEU A CA 1
ATOM 2493 C C . LEU A 1 305 ? -4.000 -7.103 8.124 1.00 98.44 305 LEU A C 1
ATOM 2495 O O . LEU A 1 305 ? -4.488 -6.012 7.817 1.00 98.44 305 LEU A O 1
ATOM 2499 N N . LEU A 1 306 ? -2.689 -7.320 8.147 1.00 98.31 306 LEU A N 1
ATOM 2500 C CA . LEU A 1 306 ? -1.717 -6.350 7.651 1.00 98.31 306 LEU A CA 1
ATOM 2501 C C . LEU A 1 306 ? -1.495 -6.578 6.157 1.00 98.31 306 LEU A C 1
ATOM 2503 O O . LEU A 1 306 ? -0.964 -7.611 5.761 1.00 98.31 306 LEU A O 1
ATOM 2507 N N . LEU A 1 307 ? -1.863 -5.602 5.334 1.00 98.44 307 LEU A N 1
ATOM 2508 C CA . LEU A 1 307 ? -1.652 -5.640 3.891 1.00 98.44 307 LEU A CA 1
ATOM 2509 C C . LEU A 1 307 ? -0.490 -4.722 3.516 1.00 98.44 307 LEU A C 1
ATOM 2511 O O . LEU A 1 307 ? -0.614 -3.501 3.583 1.00 98.44 307 LEU A O 1
ATOM 2515 N N . LEU A 1 308 ? 0.638 -5.297 3.110 1.00 97.75 308 LEU A N 1
ATOM 2516 C CA . LEU A 1 308 ? 1.806 -4.532 2.674 1.00 97.75 308 LEU A CA 1
ATOM 2517 C C . LEU A 1 308 ? 1.847 -4.470 1.151 1.00 97.75 308 LEU A C 1
ATOM 2519 O O . LEU A 1 308 ? 2.114 -5.474 0.492 1.00 97.75 308 LEU A O 1
ATOM 2523 N N . SER A 1 309 ? 1.596 -3.294 0.587 1.00 97.12 309 SER A N 1
ATOM 2524 C CA . SER A 1 309 ? 1.634 -3.071 -0.857 1.00 97.12 309 SER A CA 1
ATOM 2525 C C . SER A 1 309 ? 3.028 -2.622 -1.292 1.00 97.12 309 SER A C 1
ATOM 2527 O O . SER A 1 309 ? 3.574 -1.649 -0.769 1.00 97.12 309 SER A O 1
ATOM 2529 N N . ALA A 1 310 ? 3.615 -3.369 -2.230 1.00 95.25 310 ALA A N 1
ATOM 2530 C CA . ALA A 1 310 ? 4.999 -3.213 -2.665 1.00 95.25 310 ALA A CA 1
ATOM 2531 C C . ALA A 1 310 ? 5.161 -3.423 -4.173 1.00 95.25 310 ALA A C 1
ATOM 2533 O O . ALA A 1 310 ? 4.443 -4.205 -4.805 1.00 95.25 310 ALA A O 1
ATOM 2534 N N . GLN A 1 311 ? 6.186 -2.807 -4.754 1.00 94.06 311 GLN A N 1
ATOM 2535 C CA . GLN A 1 311 ? 6.698 -3.244 -6.055 1.00 94.06 311 GLN A CA 1
ATOM 2536 C C . GLN A 1 311 ? 7.337 -4.632 -5.959 1.00 94.06 311 GLN A C 1
ATOM 2538 O O . GLN A 1 311 ? 8.086 -4.924 -5.021 1.00 94.06 311 GLN A O 1
ATOM 2543 N N . THR A 1 312 ? 7.089 -5.480 -6.961 1.00 90.25 312 THR A N 1
ATOM 2544 C CA . THR A 1 312 ? 7.593 -6.864 -7.000 1.00 90.25 312 THR A CA 1
ATOM 2545 C C . THR A 1 312 ? 9.115 -6.909 -6.876 1.00 90.25 312 THR A C 1
ATOM 2547 O O . THR A 1 312 ? 9.659 -7.697 -6.098 1.00 90.25 312 THR A O 1
ATOM 2550 N N . ALA A 1 313 ? 9.813 -6.037 -7.611 1.00 84.62 313 ALA A N 1
ATOM 2551 C CA . ALA A 1 313 ? 11.271 -5.951 -7.595 1.00 84.62 313 ALA A CA 1
ATOM 2552 C C . ALA A 1 313 ? 11.817 -5.555 -6.213 1.00 84.62 313 ALA A C 1
ATOM 2554 O O . ALA A 1 313 ? 12.756 -6.177 -5.712 1.00 84.62 313 ALA A O 1
ATOM 2555 N N . VAL A 1 314 ? 11.186 -4.574 -5.565 1.00 89.94 314 VAL A N 1
ATOM 2556 C CA . VAL A 1 314 ? 11.600 -4.081 -4.246 1.00 89.94 314 VAL A CA 1
ATOM 2557 C C . VAL A 1 314 ? 11.402 -5.154 -3.182 1.00 89.94 314 VAL A C 1
ATOM 2559 O O . VAL A 1 314 ? 12.328 -5.468 -2.436 1.00 89.94 314 VAL A O 1
ATOM 2562 N N . PHE A 1 315 ? 10.245 -5.816 -3.164 1.00 93.31 315 PHE A N 1
ATOM 2563 C CA . PHE A 1 315 ? 10.018 -6.889 -2.201 1.00 93.31 315 PHE A CA 1
ATOM 2564 C C . PHE A 1 315 ? 10.950 -8.089 -2.436 1.00 93.31 315 PHE A C 1
ATOM 2566 O O . PHE A 1 315 ? 11.459 -8.683 -1.484 1.00 93.31 315 PHE A O 1
ATOM 2573 N N . ARG A 1 316 ? 11.262 -8.423 -3.698 1.00 89.19 316 ARG A N 1
ATOM 2574 C CA . ARG A 1 316 ? 12.266 -9.450 -4.036 1.00 89.19 316 ARG A CA 1
ATOM 2575 C C . ARG A 1 316 ? 13.651 -9.078 -3.495 1.00 89.19 316 ARG A C 1
ATOM 2577 O O . ARG A 1 316 ? 14.324 -9.936 -2.916 1.00 89.19 316 ARG A O 1
ATOM 2584 N N . LYS A 1 317 ? 14.057 -7.811 -3.638 1.00 89.38 317 LYS A N 1
ATOM 2585 C CA . LYS A 1 317 ? 15.294 -7.272 -3.051 1.00 89.38 317 LYS A CA 1
ATOM 2586 C C . LYS A 1 317 ? 15.282 -7.425 -1.533 1.00 89.38 317 LYS A C 1
ATOM 2588 O O . LYS A 1 317 ? 16.252 -7.949 -0.984 1.00 89.38 317 LYS A O 1
ATOM 2593 N N . TRP A 1 318 ? 14.193 -7.064 -0.857 1.00 94.19 318 TRP A N 1
ATOM 2594 C CA . TRP A 1 318 ? 14.070 -7.209 0.599 1.00 94.19 318 TRP A CA 1
ATOM 2595 C C . TRP A 1 318 ? 14.194 -8.656 1.038 1.00 94.19 318 TRP A C 1
ATOM 2597 O O . TRP A 1 318 ? 15.058 -8.994 1.850 1.00 94.19 318 TRP A O 1
ATOM 2607 N N . ASN A 1 319 ? 13.432 -9.544 0.407 1.00 92.25 319 ASN A N 1
ATOM 2608 C CA . ASN A 1 319 ? 13.435 -10.971 0.702 1.00 92.25 319 ASN A CA 1
ATOM 2609 C C . ASN A 1 319 ? 14.831 -11.620 0.571 1.00 92.25 319 ASN A C 1
ATOM 2611 O O . ASN A 1 319 ? 15.097 -12.656 1.182 1.00 92.25 319 ASN A O 1
ATOM 2615 N N . SER A 1 320 ? 15.763 -11.018 -0.179 1.00 90.50 320 SER A N 1
ATOM 2616 C CA . SER A 1 320 ? 17.153 -11.490 -0.264 1.00 90.50 320 SER A CA 1
ATOM 2617 C C . SER A 1 320 ? 17.951 -11.303 1.036 1.00 90.50 320 SER A C 1
ATOM 2619 O O . SER A 1 320 ? 18.855 -12.096 1.313 1.00 90.50 320 SER A O 1
ATOM 2621 N N . PHE A 1 321 ? 17.612 -10.294 1.848 1.00 91.88 321 PHE A N 1
ATOM 2622 C CA . PHE A 1 321 ? 18.322 -9.956 3.085 1.00 91.88 321 PHE A CA 1
ATOM 2623 C C . PHE A 1 321 ? 17.479 -10.078 4.360 1.00 91.88 321 PHE A C 1
ATOM 2625 O O . PHE A 1 321 ? 18.057 -9.997 5.444 1.00 91.88 321 PHE A O 1
ATOM 2632 N N . LEU A 1 322 ? 16.162 -10.298 4.261 1.00 95.00 322 LEU A N 1
ATOM 2633 C CA . LEU A 1 322 ? 15.327 -10.551 5.437 1.00 95.00 322 LEU A CA 1
ATOM 2634 C C . LEU A 1 322 ? 15.796 -11.805 6.205 1.00 95.00 322 LEU A C 1
ATOM 2636 O O . LEU A 1 322 ? 16.185 -12.801 5.586 1.00 95.00 322 LEU A O 1
ATOM 2640 N N . PRO A 1 323 ? 15.749 -11.794 7.547 1.00 96.00 323 PRO A N 1
ATOM 2641 C CA . PRO A 1 323 ? 15.865 -13.000 8.361 1.00 96.00 323 PRO A CA 1
ATOM 2642 C C . PRO A 1 323 ? 14.779 -14.031 8.022 1.00 96.00 323 PRO A C 1
ATOM 2644 O O . PRO A 1 323 ? 13.648 -13.660 7.726 1.00 96.00 323 PRO A O 1
ATOM 2647 N N . GLU A 1 324 ? 15.094 -15.327 8.128 1.00 95.44 324 GLU A N 1
ATOM 2648 C CA . GLU A 1 324 ? 14.170 -16.417 7.754 1.00 95.44 324 GLU A CA 1
ATOM 2649 C C . GLU A 1 324 ? 12.822 -16.337 8.483 1.00 95.44 324 GLU A C 1
ATOM 2651 O O . GLU A 1 324 ? 11.775 -16.490 7.868 1.00 95.44 324 GLU A O 1
ATOM 2656 N N . HIS A 1 325 ? 12.843 -15.997 9.776 1.00 95.75 325 HIS A N 1
ATOM 2657 C CA . HIS A 1 325 ? 11.625 -15.880 10.573 1.00 95.75 325 HIS A CA 1
ATOM 2658 C C . HIS A 1 325 ? 10.685 -14.773 10.071 1.00 95.75 325 HIS A C 1
ATOM 2660 O O . HIS A 1 325 ? 9.479 -14.902 10.236 1.00 95.75 325 HIS A O 1
ATOM 2666 N N . LEU A 1 326 ? 11.207 -13.707 9.449 1.00 96.31 326 LEU A N 1
ATOM 2667 C CA . LEU A 1 326 ? 10.375 -12.711 8.773 1.00 96.31 326 LEU A CA 1
ATOM 2668 C C . LEU A 1 326 ? 9.918 -13.230 7.412 1.00 96.31 326 LEU A C 1
ATOM 2670 O O . LEU A 1 326 ? 8.746 -13.086 7.087 1.00 96.31 326 LEU A O 1
ATOM 2674 N N . LYS A 1 327 ? 10.793 -13.880 6.633 1.00 96.19 327 LYS A N 1
ATOM 2675 C CA . LYS A 1 327 ? 10.407 -14.446 5.325 1.00 96.19 327 LYS A CA 1
ATOM 2676 C C . LYS A 1 327 ? 9.208 -15.378 5.436 1.00 96.19 327 LYS A C 1
ATOM 2678 O O . LYS A 1 327 ? 8.290 -15.263 4.635 1.00 96.19 327 LYS A O 1
ATOM 2683 N N . ASP A 1 328 ? 9.199 -16.242 6.448 1.00 95.88 328 ASP A N 1
ATOM 2684 C CA . ASP A 1 328 ? 8.088 -17.160 6.706 1.00 95.88 328 ASP A CA 1
ATOM 2685 C C . ASP A 1 328 ? 6.782 -16.415 7.017 1.00 95.88 328 ASP A C 1
ATOM 2687 O O . ASP A 1 328 ? 5.708 -16.861 6.622 1.00 95.88 328 ASP A O 1
ATOM 2691 N N . ARG A 1 329 ? 6.866 -15.268 7.702 1.00 95.25 329 ARG A N 1
ATOM 2692 C CA . ARG A 1 329 ? 5.711 -14.422 8.051 1.00 95.25 329 ARG A CA 1
ATOM 2693 C C . ARG A 1 329 ? 5.208 -13.576 6.887 1.00 95.25 329 ARG A C 1
ATOM 2695 O O . ARG A 1 329 ? 4.027 -13.277 6.841 1.00 95.25 329 ARG A O 1
ATOM 2702 N N . PHE A 1 330 ? 6.077 -13.226 5.945 1.00 95.38 330 PHE A N 1
ATOM 2703 C CA . PHE A 1 330 ? 5.733 -12.460 4.744 1.00 95.38 330 PHE A CA 1
ATOM 2704 C C . PHE A 1 330 ? 5.647 -13.341 3.483 1.00 95.38 330 PHE A C 1
ATOM 2706 O O . PHE A 1 330 ? 5.768 -12.848 2.361 1.00 95.38 330 PHE A O 1
ATOM 2713 N N . ALA A 1 331 ? 5.477 -14.657 3.653 1.00 95.62 331 ALA A N 1
ATOM 2714 C CA . ALA A 1 331 ? 5.397 -15.616 2.552 1.00 95.62 331 ALA A CA 1
ATOM 2715 C C . ALA A 1 331 ? 4.023 -15.635 1.860 1.00 95.62 331 ALA A C 1
ATOM 2717 O O . ALA A 1 331 ? 3.922 -16.156 0.746 1.00 95.62 331 ALA A O 1
ATOM 2718 N N . ASN A 1 332 ? 2.980 -15.102 2.506 1.00 97.19 332 ASN A N 1
ATOM 2719 C CA . ASN A 1 332 ? 1.649 -14.979 1.923 1.00 97.19 332 ASN A CA 1
ATOM 2720 C C . ASN A 1 332 ? 1.620 -13.773 0.972 1.00 97.19 332 ASN A C 1
ATOM 2722 O O . ASN A 1 332 ? 1.822 -12.631 1.389 1.00 97.19 332 ASN A O 1
ATOM 2726 N N . VAL A 1 333 ? 1.428 -14.031 -0.322 1.00 97.44 333 VAL A N 1
ATOM 2727 C CA . VAL A 1 333 ? 1.555 -13.025 -1.381 1.00 97.44 333 VAL A CA 1
ATOM 2728 C C . VAL A 1 333 ? 0.333 -13.066 -2.291 1.00 97.44 333 VAL A C 1
ATOM 2730 O O . VAL A 1 333 ? -0.017 -14.117 -2.826 1.00 97.44 333 VAL A O 1
ATOM 2733 N N . ALA A 1 334 ? -0.256 -11.899 -2.532 1.00 97.56 334 ALA A N 1
ATOM 2734 C CA . ALA A 1 334 ? -1.159 -11.634 -3.639 1.00 97.56 334 ALA A CA 1
ATOM 2735 C C . ALA A 1 334 ? -0.408 -10.815 -4.697 1.00 97.56 334 ALA A C 1
ATOM 2737 O O . ALA A 1 334 ? 0.202 -9.792 -4.386 1.00 97.56 334 ALA A O 1
ATOM 2738 N N . SER A 1 335 ? -0.443 -11.248 -5.953 1.00 96.00 335 SER A N 1
ATOM 2739 C CA . SER A 1 335 ? 0.194 -10.528 -7.057 1.00 96.00 335 SER A CA 1
ATOM 2740 C C . SER A 1 335 ? -0.864 -9.889 -7.945 1.00 96.00 335 SER A C 1
ATOM 2742 O O . SER A 1 335 ? -1.844 -10.533 -8.316 1.00 96.00 335 SER A O 1
ATOM 2744 N N . LEU A 1 336 ? -0.657 -8.624 -8.294 1.00 94.81 336 LEU A N 1
ATOM 2745 C CA . LEU A 1 336 ? -1.424 -7.958 -9.331 1.00 94.81 336 LEU A CA 1
ATOM 2746 C C . LEU A 1 336 ? -0.953 -8.446 -10.689 1.00 94.81 336 LEU A C 1
ATOM 2748 O O . LEU A 1 336 ? 0.243 -8.442 -10.994 1.00 94.81 336 LEU A O 1
ATOM 2752 N N . GLU A 1 337 ? -1.910 -8.856 -11.503 1.00 88.31 337 GLU A N 1
ATOM 2753 C CA . GLU A 1 337 ? -1.639 -9.304 -12.855 1.00 88.31 337 GLU A CA 1
ATOM 2754 C C . GLU A 1 337 ? -1.682 -8.112 -13.813 1.00 88.31 337 GLU A C 1
ATOM 2756 O O . GLU A 1 337 ? -2.333 -7.094 -13.570 1.00 88.31 337 GLU A O 1
ATOM 2761 N N . GLY A 1 338 ? -0.973 -8.240 -14.933 1.00 84.88 338 GLY A N 1
ATOM 2762 C CA . GLY A 1 338 ? -1.172 -7.321 -16.045 1.00 84.88 338 GLY A CA 1
ATOM 2763 C C . GLY A 1 338 ? -2.603 -7.441 -16.565 1.00 84.88 338 GLY A C 1
ATOM 2764 O O . GLY A 1 338 ? -3.124 -8.543 -16.721 1.00 84.88 338 GLY A O 1
ATOM 2765 N N . MET A 1 339 ? -3.220 -6.305 -16.857 1.00 93.44 339 MET A N 1
ATOM 2766 C CA . MET A 1 339 ? -4.563 -6.227 -17.411 1.00 93.44 339 MET A CA 1
ATOM 2767 C C . MET A 1 339 ? -4.618 -6.813 -18.831 1.00 93.44 339 MET A C 1
ATOM 2769 O O . MET A 1 339 ? -3.689 -6.642 -19.628 1.00 93.44 339 MET A O 1
ATOM 2773 N N . ARG A 1 340 ? -5.734 -7.465 -19.174 1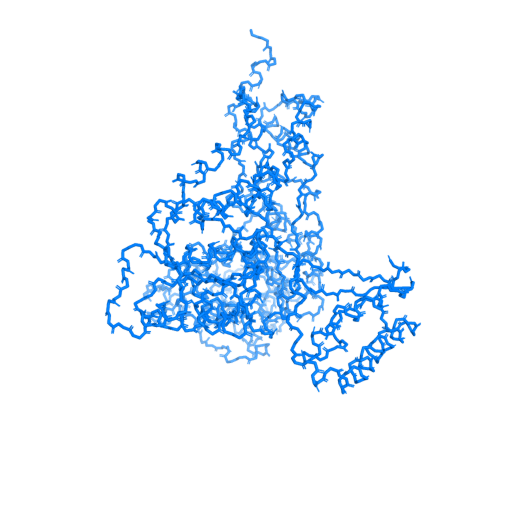.00 95.44 340 ARG A N 1
ATOM 2774 C CA . ARG A 1 340 ? -6.043 -7.900 -20.546 1.00 95.44 340 ARG A CA 1
ATOM 2775 C C . ARG A 1 340 ? -6.546 -6.732 -21.393 1.00 95.44 340 ARG A C 1
ATOM 2777 O O . ARG A 1 340 ? -7.164 -5.798 -20.891 1.00 95.44 340 ARG A O 1
ATOM 2784 N N . ALA A 1 341 ? -6.368 -6.805 -22.708 1.00 96.12 341 ALA A N 1
ATOM 2785 C CA . ALA A 1 341 ? -6.787 -5.724 -23.602 1.00 96.12 341 ALA A CA 1
ATOM 2786 C C . ALA A 1 341 ? -8.298 -5.424 -23.510 1.00 96.12 341 ALA A C 1
ATOM 2788 O O . ALA A 1 341 ? -8.724 -4.270 -23.546 1.00 96.12 341 ALA A O 1
ATOM 2789 N N . GLU A 1 342 ? -9.106 -6.467 -23.327 1.00 97.31 342 GLU A N 1
ATOM 2790 C CA . GLU A 1 342 ? -10.557 -6.384 -23.172 1.00 97.31 342 GLU A CA 1
ATOM 2791 C C . GLU A 1 342 ? -10.964 -5.679 -21.868 1.00 97.31 342 GLU A C 1
ATOM 2793 O O . GLU A 1 342 ? -11.958 -4.961 -21.829 1.00 97.31 342 GLU A O 1
ATOM 2798 N N . GLU A 1 343 ? -10.173 -5.818 -20.807 1.00 97.19 343 GLU A N 1
ATOM 2799 C CA . GLU A 1 343 ? -10.394 -5.088 -19.555 1.00 97.19 343 GLU A CA 1
ATOM 2800 C C . GLU A 1 343 ? -10.054 -3.602 -19.718 1.00 97.19 343 GLU A C 1
ATOM 2802 O O . GLU A 1 343 ? -10.741 -2.749 -19.157 1.00 97.19 343 GLU A O 1
ATOM 2807 N N . GLY A 1 344 ? -9.070 -3.281 -20.564 1.00 96.88 344 GLY A N 1
ATOM 2808 C CA . GLY A 1 344 ? -8.774 -1.906 -20.969 1.00 96.88 344 GLY A CA 1
ATOM 2809 C C . GLY A 1 344 ? -9.950 -1.235 -21.680 1.00 96.88 344 GLY A C 1
ATOM 2810 O O . GLY A 1 344 ? -10.280 -0.087 -21.381 1.00 96.88 344 GLY A O 1
ATOM 2811 N N . LEU A 1 345 ? -10.646 -1.967 -22.555 1.00 97.94 345 LEU A N 1
ATOM 2812 C CA . LEU A 1 345 ? -11.897 -1.492 -23.154 1.00 97.94 345 LEU A CA 1
ATOM 2813 C C . LEU A 1 345 ? -12.983 -1.231 -22.109 1.00 97.94 345 LEU A C 1
ATOM 2815 O O . LEU A 1 345 ? -13.705 -0.239 -22.215 1.00 97.94 345 LEU A O 1
ATOM 2819 N N . GLU A 1 346 ? -13.114 -2.099 -21.106 1.00 98.12 346 GLU A N 1
ATOM 2820 C CA . GLU A 1 346 ? -14.096 -1.899 -20.037 1.00 98.12 346 GLU A CA 1
ATOM 2821 C C . GLU A 1 346 ? -13.782 -0.658 -19.186 1.00 98.12 346 GLU A C 1
ATOM 2823 O O . GLU A 1 346 ? -14.718 0.028 -18.771 1.00 98.12 346 GLU A O 1
ATOM 2828 N N . ILE A 1 347 ? -12.503 -0.291 -18.998 1.00 97.31 347 ILE A N 1
ATOM 2829 C CA . ILE A 1 347 ? -12.134 1.001 -18.383 1.00 97.31 347 ILE A CA 1
ATOM 2830 C C . ILE A 1 347 ? -12.717 2.149 -19.205 1.00 97.31 347 ILE A C 1
ATOM 2832 O O . ILE A 1 347 ? -13.420 2.999 -18.657 1.00 97.31 347 ILE A O 1
ATOM 2836 N N . ILE A 1 348 ? -12.443 2.173 -20.511 1.00 98.00 348 ILE A N 1
ATOM 2837 C CA . ILE A 1 348 ? -12.895 3.246 -21.409 1.00 98.00 348 ILE A CA 1
ATOM 2838 C C . ILE A 1 348 ? -14.419 3.349 -21.384 1.00 98.00 348 ILE A C 1
ATOM 2840 O O . ILE A 1 348 ? -14.958 4.426 -21.147 1.00 98.00 348 ILE A O 1
ATOM 2844 N N . LYS A 1 349 ? -15.113 2.218 -21.523 1.00 98.06 349 LYS A N 1
ATOM 2845 C CA . LYS A 1 349 ? -16.576 2.137 -21.470 1.00 98.06 349 LYS A CA 1
ATOM 2846 C C . LYS A 1 349 ? -17.152 2.672 -20.159 1.00 98.06 349 LYS A C 1
ATOM 2848 O O . LYS A 1 349 ? -18.071 3.489 -20.194 1.00 98.06 349 LYS A O 1
ATOM 2853 N N . LYS A 1 350 ? -16.629 2.251 -19.000 1.00 97.44 350 LYS A N 1
ATOM 2854 C CA . LYS A 1 350 ? -17.122 2.747 -17.702 1.00 97.44 350 LYS A CA 1
ATOM 2855 C C . LYS A 1 350 ? -16.841 4.238 -17.516 1.00 97.44 350 LYS A C 1
ATOM 2857 O O . LYS A 1 350 ? -17.692 4.946 -16.980 1.00 97.44 350 LYS A O 1
ATOM 2862 N N . ARG A 1 351 ? -15.686 4.730 -17.982 1.00 97.38 351 ARG A N 1
ATOM 2863 C CA . ARG A 1 351 ? -15.364 6.164 -17.932 1.00 97.38 351 ARG A CA 1
ATOM 2864 C C . ARG A 1 351 ? -16.283 6.976 -18.832 1.00 97.38 351 ARG A C 1
ATOM 2866 O O . ARG A 1 351 ? -16.867 7.944 -18.355 1.00 97.38 351 ARG A O 1
ATOM 2873 N N . ASN A 1 352 ? -16.492 6.545 -20.072 1.00 97.75 352 ASN A N 1
ATOM 2874 C CA . ASN A 1 352 ? -17.451 7.168 -20.980 1.00 97.75 352 ASN A CA 1
ATOM 2875 C C . ASN A 1 352 ? -18.834 7.248 -20.331 1.00 97.75 352 ASN A C 1
ATOM 2877 O O . ASN A 1 352 ? -19.378 8.342 -20.207 1.00 97.75 352 ASN A O 1
ATOM 2881 N N . ALA A 1 353 ? -19.365 6.126 -19.835 1.00 97.19 353 ALA A N 1
ATOM 2882 C CA . ALA A 1 353 ? -20.675 6.092 -19.186 1.00 97.19 353 ALA A CA 1
ATOM 2883 C C . ALA A 1 353 ? -20.781 7.096 -18.021 1.00 97.19 353 ALA A C 1
ATOM 2885 O O . ALA A 1 353 ? -21.742 7.862 -17.955 1.00 97.19 353 ALA A O 1
ATOM 2886 N N . TYR A 1 354 ? -19.772 7.153 -17.146 1.00 96.62 354 TYR A N 1
ATOM 2887 C CA . TYR A 1 354 ? -19.738 8.107 -16.035 1.00 96.62 354 TYR A CA 1
ATOM 2888 C C . TYR A 1 354 ? -19.752 9.565 -16.521 1.00 96.62 354 TYR A C 1
ATOM 2890 O O . TYR A 1 354 ? -20.583 10.361 -16.080 1.00 96.62 354 TYR A O 1
ATOM 2898 N N . TYR A 1 355 ? -18.877 9.932 -17.458 1.00 97.19 355 TYR A N 1
ATOM 2899 C CA . TYR A 1 355 ? -18.762 11.322 -17.907 1.00 97.19 355 TYR A CA 1
ATOM 2900 C C . TYR A 1 355 ? -19.915 11.768 -18.819 1.00 97.19 355 TYR A C 1
ATOM 2902 O O . TYR A 1 355 ? -20.329 12.921 -18.730 1.00 97.19 355 TYR A O 1
ATOM 2910 N N . PHE A 1 356 ? -20.506 10.881 -19.625 1.00 97.69 356 PHE A N 1
ATOM 2911 C CA . PHE A 1 356 ? -21.730 11.209 -20.368 1.00 97.69 356 PHE A CA 1
ATOM 2912 C C . PHE A 1 356 ? -22.941 11.362 -19.450 1.00 97.69 356 PHE A C 1
ATOM 2914 O O . PHE A 1 356 ? -23.752 12.262 -19.668 1.00 97.69 356 PHE A O 1
ATOM 2921 N N . SER A 1 357 ? -23.020 10.586 -18.362 1.00 96.75 357 SER A N 1
ATOM 2922 C CA . SER A 1 357 ? -24.082 10.777 -17.366 1.00 96.75 357 SER A CA 1
ATOM 2923 C C . SER A 1 357 ? -24.025 12.170 -16.724 1.00 96.75 357 SER A C 1
ATOM 2925 O O . SER A 1 357 ? -25.063 12.794 -16.515 1.00 96.75 357 SER A O 1
ATOM 2927 N N . LYS A 1 358 ? -22.817 12.721 -16.520 1.00 96.50 358 LYS A N 1
ATOM 2928 C CA . LYS A 1 358 ? -22.619 14.109 -16.064 1.00 96.50 358 LYS A CA 1
ATOM 2929 C C . LYS A 1 358 ? -23.065 15.161 -17.077 1.00 96.50 358 LYS A C 1
ATOM 2931 O O . LYS A 1 358 ? -23.388 16.273 -16.673 1.00 96.50 358 LYS A O 1
ATOM 2936 N N . LEU A 1 359 ? -23.082 14.830 -18.368 1.00 97.31 359 LEU A N 1
ATOM 2937 C CA . LEU A 1 359 ? -23.616 15.702 -19.417 1.00 97.31 359 LEU A CA 1
ATOM 2938 C C . LEU A 1 359 ? -25.141 15.576 -19.571 1.00 97.31 359 LEU A C 1
ATOM 2940 O O . LEU A 1 359 ? -25.731 16.374 -20.291 1.00 97.31 359 LEU A O 1
ATOM 2944 N N . GLY A 1 360 ? -25.775 14.603 -18.904 1.00 97.44 360 GLY A N 1
ATOM 2945 C CA . GLY A 1 360 ? -27.188 14.275 -19.109 1.00 97.44 360 GLY A CA 1
ATOM 2946 C C . GLY A 1 360 ? -27.458 13.575 -20.444 1.00 97.44 360 GLY A C 1
ATOM 2947 O O . GLY A 1 360 ? -28.591 13.581 -20.915 1.00 97.44 360 GLY A O 1
ATOM 2948 N N . GLU A 1 361 ? -26.429 12.985 -21.055 1.00 96.81 361 GLU A N 1
ATOM 2949 C CA . GLU A 1 361 ? -26.491 12.404 -22.396 1.00 96.81 361 GLU A CA 1
ATOM 2950 C C . GLU A 1 361 ? -26.549 10.873 -22.320 1.00 96.81 361 GLU A C 1
ATOM 2952 O O . GLU A 1 361 ? -25.775 10.239 -21.596 1.00 96.81 361 GLU A O 1
ATOM 2957 N N . GLN A 1 362 ? -27.448 10.261 -23.095 1.00 94.44 362 GLN A N 1
ATOM 2958 C CA . GLN A 1 362 ? -27.495 8.809 -23.281 1.00 94.44 362 GLN A CA 1
ATOM 2959 C C . GLN A 1 362 ? -26.822 8.441 -24.599 1.00 94.44 362 GLN A C 1
ATOM 2961 O O . GLN A 1 362 ? -27.254 8.857 -25.672 1.00 94.44 362 GLN A O 1
ATOM 2966 N N . ILE A 1 363 ? -25.761 7.642 -24.519 1.00 95.44 363 ILE A N 1
ATOM 2967 C CA . ILE A 1 363 ? -24.984 7.243 -25.689 1.00 95.44 363 ILE A CA 1
ATOM 2968 C C . ILE A 1 363 ? -25.281 5.784 -26.035 1.00 95.44 363 ILE A C 1
ATOM 2970 O O . ILE A 1 363 ? -25.098 4.895 -25.206 1.00 95.44 363 ILE A O 1
ATOM 2974 N N . ASN A 1 364 ? -25.703 5.541 -27.278 1.00 96.06 364 ASN A N 1
ATOM 2975 C CA . ASN A 1 364 ? -25.987 4.191 -27.780 1.00 96.06 364 ASN A CA 1
ATOM 2976 C C . ASN A 1 364 ? -24.717 3.337 -27.924 1.00 96.06 364 ASN A C 1
ATOM 2978 O O . ASN A 1 364 ? -24.748 2.135 -27.675 1.00 96.06 364 ASN A O 1
ATOM 2982 N N . ASP A 1 365 ? -23.607 3.955 -28.336 1.00 97.38 365 ASP A N 1
ATOM 2983 C CA . ASP A 1 365 ? -22.302 3.300 -28.417 1.00 97.38 365 ASP A CA 1
ATOM 2984 C C . ASP A 1 365 ? -21.484 3.565 -27.138 1.00 97.38 365 ASP A C 1
ATOM 2986 O O . ASP A 1 365 ? -21.010 4.686 -26.942 1.00 97.38 365 ASP A O 1
ATOM 2990 N N . PRO A 1 366 ? -21.247 2.556 -26.280 1.00 97.50 366 PRO A N 1
ATOM 2991 C CA . PRO A 1 366 ? -20.495 2.740 -25.039 1.00 97.50 366 PRO A CA 1
ATOM 2992 C C . PRO A 1 366 ? -19.039 3.192 -25.246 1.00 97.50 366 PRO A C 1
ATOM 2994 O O . PRO A 1 366 ? -18.398 3.637 -24.289 1.00 97.50 366 PRO A O 1
ATOM 2997 N N . TYR A 1 367 ? -18.496 3.069 -26.461 1.00 97.94 367 TYR A N 1
ATOM 2998 C CA . TYR A 1 367 ? -17.117 3.438 -26.775 1.00 97.94 367 TYR A CA 1
ATOM 2999 C C . TYR A 1 367 ? -16.979 4.819 -27.411 1.00 97.94 367 TYR A C 1
ATOM 3001 O O . TYR A 1 367 ? -15.863 5.335 -27.423 1.00 97.94 367 TYR A O 1
ATOM 3009 N N . PHE A 1 368 ? -18.066 5.461 -27.854 1.00 97.12 368 PHE A N 1
ATOM 3010 C CA . PHE A 1 368 ? -18.011 6.830 -28.373 1.00 97.12 368 PHE A CA 1
ATOM 3011 C C . PHE A 1 368 ? -17.324 7.758 -27.348 1.00 97.12 368 PHE A C 1
ATOM 3013 O O . PHE A 1 368 ? -17.644 7.679 -26.163 1.00 97.12 368 PHE A O 1
ATOM 3020 N N . PRO A 1 369 ? -16.365 8.612 -27.754 1.00 97.31 369 PRO A N 1
ATOM 3021 C CA . PRO A 1 369 ? -16.047 9.007 -29.131 1.00 97.31 369 PRO A CA 1
ATOM 3022 C C . PRO A 1 369 ? -14.991 8.151 -29.846 1.00 97.31 369 PRO A C 1
ATOM 3024 O O . PRO A 1 369 ? -14.529 8.523 -30.923 1.00 97.31 369 PRO A O 1
ATOM 3027 N N . PHE A 1 370 ? -14.593 7.021 -29.269 1.00 97.62 370 PHE A N 1
ATOM 3028 C CA . PHE A 1 370 ? -13.609 6.113 -29.848 1.00 97.62 370 PHE A CA 1
ATOM 3029 C C . PHE A 1 370 ? -14.268 5.080 -30.761 1.00 97.62 370 PHE A C 1
ATOM 3031 O O . PHE A 1 370 ? -15.374 4.610 -30.502 1.00 97.62 370 PHE A O 1
ATOM 3038 N N . ASN A 1 371 ? -13.542 4.650 -31.792 1.00 97.12 371 ASN A N 1
ATOM 3039 C CA . ASN A 1 371 ? -13.851 3.401 -32.473 1.00 97.12 371 ASN A CA 1
ATOM 3040 C C . ASN A 1 371 ? -13.328 2.232 -31.617 1.00 97.12 371 ASN A C 1
ATOM 3042 O O . ASN A 1 371 ? -12.144 2.187 -31.271 1.00 97.12 371 ASN A O 1
ATOM 3046 N N . LYS A 1 372 ? -14.216 1.293 -31.267 1.00 97.50 372 LYS A N 1
ATOM 3047 C CA . LYS A 1 372 ? -13.908 0.135 -30.413 1.00 97.50 372 LYS A CA 1
ATOM 3048 C C . LYS A 1 372 ? -12.771 -0.733 -30.962 1.00 97.50 372 LYS A C 1
ATOM 3050 O O . LYS A 1 372 ? -11.926 -1.186 -30.190 1.00 97.50 372 LYS A O 1
ATOM 3055 N N . GLU A 1 373 ? -12.775 -1.011 -32.261 1.00 97.75 373 GLU A N 1
ATOM 3056 C CA . GLU A 1 373 ? -11.789 -1.888 -32.900 1.00 97.75 373 GLU A CA 1
ATOM 3057 C C . GLU A 1 373 ? -10.426 -1.205 -32.966 1.00 97.75 373 GLU A C 1
ATOM 3059 O O . GLU A 1 373 ? -9.424 -1.817 -32.596 1.00 97.75 373 GLU A O 1
ATOM 3064 N N . ASP A 1 374 ? -10.400 0.085 -33.310 1.00 96.31 374 ASP A N 1
ATOM 3065 C CA . ASP A 1 374 ? -9.167 0.872 -33.369 1.00 96.31 374 ASP A CA 1
ATOM 3066 C C . ASP A 1 374 ? -8.499 0.969 -31.995 1.00 96.31 374 ASP A C 1
ATOM 3068 O O . ASP A 1 374 ? -7.297 0.728 -31.863 1.00 96.31 374 ASP A O 1
ATOM 3072 N N . ILE A 1 375 ? -9.263 1.288 -30.943 1.00 96.50 375 ILE A N 1
ATOM 3073 C CA . ILE A 1 375 ? -8.694 1.421 -29.598 1.00 96.50 375 ILE A CA 1
ATOM 3074 C C . ILE A 1 375 ? -8.263 0.063 -29.033 1.00 96.50 375 ILE A C 1
ATOM 3076 O O . ILE A 1 375 ? -7.202 -0.025 -28.420 1.00 96.50 375 ILE A O 1
ATOM 3080 N N . LEU A 1 376 ? -9.007 -1.018 -29.303 1.00 97.25 376 LEU A N 1
ATOM 3081 C CA . LEU A 1 376 ? -8.589 -2.376 -28.941 1.00 97.25 376 LEU A CA 1
ATOM 3082 C C . LEU A 1 376 ? -7.304 -2.782 -29.666 1.00 97.25 376 LEU A C 1
ATOM 3084 O O . LEU A 1 376 ? -6.409 -3.356 -29.044 1.00 97.25 376 LEU A O 1
ATOM 3088 N N . SER A 1 377 ? -7.214 -2.486 -30.965 1.00 95.38 377 SER A N 1
ATOM 3089 C CA . SER A 1 377 ? -6.025 -2.748 -31.774 1.00 95.38 377 SER A CA 1
ATOM 3090 C C . SER A 1 377 ? -4.824 -2.005 -31.209 1.00 95.38 377 SER A C 1
ATOM 3092 O O . SER A 1 377 ? -3.791 -2.626 -30.988 1.00 95.38 377 SER A O 1
ATOM 3094 N N . LYS A 1 378 ? -4.977 -0.722 -30.860 1.00 94.62 378 LYS A N 1
ATOM 3095 C CA . LYS A 1 378 ? -3.913 0.064 -30.223 1.00 94.62 378 LYS A CA 1
ATOM 3096 C C . LYS A 1 378 ? -3.505 -0.510 -28.871 1.00 94.62 378 LYS A C 1
ATOM 3098 O O . LYS A 1 378 ? -2.319 -0.701 -28.642 1.00 94.62 378 LYS A O 1
ATOM 3103 N N . ILE A 1 379 ? -4.452 -0.874 -28.003 1.00 94.38 379 ILE A N 1
ATOM 3104 C CA . ILE A 1 379 ? -4.137 -1.521 -26.716 1.00 94.38 379 ILE A CA 1
ATOM 3105 C C . ILE A 1 379 ? -3.312 -2.802 -26.932 1.00 94.38 379 ILE A C 1
ATOM 3107 O O . ILE A 1 379 ? -2.343 -3.038 -26.207 1.00 94.38 379 ILE A O 1
ATOM 3111 N N . LYS A 1 380 ? -3.662 -3.614 -27.939 1.00 92.94 380 LYS A N 1
ATOM 3112 C CA . LYS A 1 380 ? -2.956 -4.862 -28.278 1.00 92.94 380 LYS A CA 1
ATOM 3113 C C . LYS A 1 380 ? -1.590 -4.630 -28.925 1.00 92.94 380 LYS A C 1
ATOM 3115 O O . LYS A 1 380 ? -0.641 -5.316 -28.556 1.00 92.94 380 LYS A O 1
ATOM 3120 N N . GLU A 1 381 ? -1.494 -3.690 -29.861 1.00 88.94 381 GLU A N 1
ATOM 3121 C CA . GLU A 1 381 ? -0.263 -3.319 -30.571 1.00 88.94 381 GLU A CA 1
ATOM 3122 C C . GLU A 1 381 ? 0.802 -2.824 -29.595 1.00 88.94 381 GLU A C 1
ATOM 3124 O O . GLU A 1 381 ? 1.945 -3.281 -29.628 1.00 88.94 381 GLU A O 1
ATOM 3129 N N . HIS A 1 382 ? 0.383 -1.949 -28.685 1.00 85.12 382 HIS A N 1
ATOM 3130 C CA . HIS A 1 382 ? 1.214 -1.399 -27.627 1.00 85.12 382 HIS A CA 1
ATOM 3131 C C . HIS A 1 382 ? 1.477 -2.430 -26.514 1.00 85.12 382 HIS A C 1
ATOM 3133 O O . HIS A 1 382 ? 2.565 -2.490 -25.957 1.00 85.12 382 HIS A O 1
ATOM 3139 N N . LYS A 1 383 ? 0.568 -3.390 -26.295 1.00 86.69 383 LYS A N 1
ATOM 3140 C CA . LYS A 1 383 ? 0.604 -4.344 -25.167 1.00 86.69 383 LYS A CA 1
ATOM 3141 C C . LYS A 1 383 ? 0.427 -3.627 -23.823 1.00 86.69 383 LYS A C 1
ATOM 3143 O O . LYS A 1 383 ? 1.059 -4.002 -22.833 1.00 86.69 383 LYS A O 1
ATOM 3148 N N . LEU A 1 384 ? -0.475 -2.644 -23.768 1.00 88.56 384 LEU A N 1
ATOM 3149 C CA . LEU A 1 384 ? -0.759 -1.876 -22.555 1.00 88.56 384 LEU A CA 1
ATOM 3150 C C . LEU A 1 384 ? -1.337 -2.799 -21.471 1.00 88.56 384 LEU A C 1
ATOM 3152 O O . LEU A 1 384 ? -2.497 -3.209 -21.534 1.00 88.56 384 LEU A O 1
ATOM 3156 N N . LYS A 1 385 ? -0.529 -3.109 -20.454 1.00 89.62 385 LYS A N 1
ATOM 3157 C CA . LYS A 1 385 ? -0.921 -3.974 -19.325 1.00 89.62 385 LYS A CA 1
ATOM 3158 C C . LYS A 1 385 ? -1.396 -3.214 -18.092 1.00 89.62 385 LYS A C 1
ATOM 3160 O O . LYS A 1 385 ? -1.869 -3.841 -17.149 1.00 89.62 385 LYS A O 1
ATOM 3165 N N . SER A 1 386 ? -1.253 -1.890 -18.053 1.00 91.31 386 SER A N 1
ATOM 3166 C CA . SER A 1 386 ? -1.634 -1.095 -16.886 1.00 91.31 386 SER A CA 1
ATOM 3167 C C . SER A 1 386 ? -2.862 -0.222 -17.175 1.00 91.31 386 SER A C 1
ATOM 3169 O O . SER A 1 386 ? -2.927 0.422 -18.228 1.00 91.31 386 SER A O 1
ATOM 3171 N N . PRO A 1 387 ? -3.829 -0.138 -16.240 1.00 93.81 387 PRO A N 1
ATOM 3172 C CA . PRO A 1 387 ? -4.968 0.776 -16.346 1.00 93.81 387 PRO A CA 1
ATOM 3173 C C . PRO A 1 387 ? -4.557 2.220 -16.650 1.00 93.81 387 PRO A C 1
ATOM 3175 O O . PRO A 1 387 ? -5.163 2.881 -17.491 1.00 93.81 387 PRO A O 1
ATOM 3178 N N . ARG A 1 388 ? -3.477 2.690 -16.009 1.00 93.12 388 ARG A N 1
ATOM 3179 C CA . ARG A 1 388 ? -2.929 4.039 -16.201 1.00 93.12 388 ARG A CA 1
ATOM 3180 C C . ARG A 1 388 ? -2.576 4.303 -17.665 1.00 93.12 388 ARG A C 1
ATOM 3182 O O . ARG A 1 388 ? -2.932 5.350 -18.194 1.00 93.12 388 ARG A O 1
ATOM 3189 N N . LYS A 1 389 ? -1.905 3.349 -18.313 1.00 92.38 389 LYS A N 1
ATOM 3190 C CA . LYS A 1 389 ? -1.449 3.475 -19.700 1.00 92.38 389 LYS A CA 1
ATOM 3191 C C . LYS A 1 389 ? -2.600 3.442 -20.702 1.00 92.38 389 LYS A C 1
ATOM 3193 O O . LYS A 1 389 ? -2.561 4.169 -21.685 1.00 92.38 389 LYS A O 1
ATOM 3198 N N . VAL A 1 390 ? -3.654 2.672 -20.430 1.00 95.44 390 VAL A N 1
ATOM 3199 C CA . VAL A 1 390 ? -4.869 2.693 -21.264 1.00 95.44 390 VAL A CA 1
ATOM 3200 C C . VAL A 1 390 ? -5.624 4.016 -21.141 1.00 95.44 390 VAL A C 1
ATOM 3202 O O . VAL A 1 390 ? -6.121 4.527 -22.141 1.00 95.44 390 VAL A O 1
ATOM 3205 N N . ILE A 1 391 ? -5.674 4.604 -19.944 1.00 96.00 391 ILE A N 1
ATOM 3206 C CA . ILE A 1 391 ? -6.262 5.935 -19.743 1.00 96.00 391 ILE A CA 1
ATOM 3207 C C . ILE A 1 391 ? -5.437 7.004 -20.477 1.00 96.00 391 ILE A C 1
ATOM 3209 O O . ILE A 1 391 ? -6.016 7.815 -21.189 1.00 96.00 391 ILE A O 1
ATOM 3213 N N . GLU A 1 392 ? -4.103 6.964 -20.373 1.00 94.88 392 GLU A N 1
ATOM 3214 C CA . GLU A 1 392 ? -3.202 7.849 -21.136 1.00 94.88 392 GLU A CA 1
ATOM 3215 C C . GLU A 1 392 ? -3.423 7.715 -22.651 1.00 94.88 392 GLU A C 1
ATOM 3217 O O . GLU A 1 392 ? -3.596 8.721 -23.331 1.00 94.88 392 GLU A O 1
ATOM 3222 N N . LEU A 1 393 ? -3.498 6.483 -23.170 1.00 95.06 393 LEU A N 1
ATOM 3223 C CA . LEU A 1 393 ? -3.784 6.222 -24.583 1.00 95.06 393 LEU A CA 1
ATOM 3224 C C . LEU A 1 393 ? -5.114 6.857 -25.019 1.00 95.06 393 LEU A C 1
ATOM 3226 O O . LEU A 1 393 ? -5.191 7.482 -26.076 1.00 95.06 393 LEU A O 1
ATOM 3230 N N . ALA A 1 394 ? -6.171 6.679 -24.225 1.00 97.06 394 ALA A N 1
ATOM 3231 C CA . ALA A 1 394 ? -7.486 7.233 -24.530 1.00 97.06 394 ALA A CA 1
ATOM 3232 C C . ALA A 1 394 ? -7.471 8.771 -24.532 1.00 97.06 394 ALA A C 1
ATOM 3234 O O . ALA A 1 394 ? -8.074 9.373 -25.419 1.00 97.06 394 ALA A O 1
ATOM 3235 N N . ASP A 1 395 ? -6.749 9.400 -23.598 1.00 97.25 395 ASP A N 1
ATOM 3236 C CA . ASP A 1 395 ? -6.530 10.854 -23.572 1.00 97.25 395 ASP A CA 1
ATOM 3237 C C . ASP A 1 395 ? -5.800 11.330 -24.836 1.00 97.25 395 ASP A C 1
ATOM 3239 O O . ASP A 1 395 ? -6.250 12.253 -25.510 1.00 97.25 395 ASP A O 1
ATOM 3243 N N . GLU A 1 396 ? -4.716 10.654 -25.225 1.00 95.00 396 GLU A N 1
ATOM 3244 C CA . GLU A 1 396 ? -3.940 10.998 -26.420 1.00 95.00 396 GLU A CA 1
ATOM 3245 C C . GLU A 1 396 ? -4.768 10.908 -27.706 1.00 95.00 396 GLU A C 1
ATOM 3247 O O . GLU A 1 396 ? -4.732 11.830 -28.526 1.00 95.00 396 GLU A O 1
ATOM 3252 N N . ILE A 1 397 ? -5.550 9.835 -27.868 1.00 95.38 397 ILE A N 1
ATOM 3253 C CA . ILE A 1 397 ? -6.453 9.666 -29.016 1.00 95.38 397 ILE A CA 1
ATOM 3254 C C . ILE A 1 397 ? -7.532 10.751 -29.011 1.00 95.38 397 ILE A C 1
ATOM 3256 O O . ILE A 1 397 ? -7.823 11.324 -30.062 1.00 95.38 397 ILE A O 1
ATOM 3260 N N . LEU A 1 398 ? -8.116 11.042 -27.845 1.00 96.38 398 LEU A N 1
ATOM 3261 C CA . LEU A 1 398 ? -9.172 12.041 -27.709 1.00 96.38 398 LEU A CA 1
ATOM 3262 C C . LEU A 1 398 ? -8.671 13.444 -28.088 1.00 96.38 398 LEU A C 1
ATOM 3264 O O . LEU A 1 398 ? -9.368 14.178 -28.788 1.00 96.38 398 LEU A O 1
ATOM 3268 N N . GLU A 1 399 ? -7.444 13.784 -27.694 1.00 95.94 399 GLU A N 1
ATOM 3269 C CA . GLU A 1 399 ? -6.773 15.049 -28.024 1.00 95.94 399 GLU A CA 1
ATOM 3270 C C . GLU A 1 399 ? -6.198 15.090 -29.454 1.00 95.94 399 GLU A C 1
ATOM 3272 O O . GLU A 1 399 ? -5.638 16.103 -29.871 1.00 95.94 399 GLU A O 1
ATOM 3277 N N . GLY A 1 400 ? -6.328 14.009 -30.231 1.00 93.75 400 GLY A N 1
ATOM 3278 C CA . GLY A 1 400 ? -5.814 13.933 -31.601 1.00 93.75 400 GLY A CA 1
ATOM 3279 C C . GLY A 1 400 ? -4.285 13.902 -31.689 1.00 93.75 400 GLY A C 1
ATOM 3280 O O . GLY A 1 400 ? -3.722 14.261 -32.725 1.00 93.75 400 GLY A O 1
ATOM 3281 N N . LYS A 1 401 ? -3.596 13.486 -30.619 1.00 90.56 401 LYS A N 1
ATOM 3282 C CA . LYS A 1 401 ? -2.137 13.339 -30.618 1.00 90.56 401 LYS A CA 1
ATOM 3283 C C . LYS A 1 401 ? -1.746 12.144 -31.485 1.00 90.56 401 LYS A C 1
ATOM 3285 O O . LYS A 1 401 ? -2.318 11.058 -31.384 1.00 90.56 401 LYS A O 1
ATOM 3290 N N . ILE A 1 402 ? -0.746 12.343 -32.341 1.00 81.75 402 ILE A N 1
ATOM 3291 C CA . ILE A 1 402 ? -0.131 11.245 -33.086 1.00 81.75 402 ILE A CA 1
ATOM 3292 C C . ILE A 1 402 ? 0.679 10.432 -32.080 1.00 81.75 402 ILE A C 1
ATOM 3294 O O . ILE A 1 402 ? 1.642 10.931 -31.503 1.00 81.75 402 ILE A O 1
ATOM 3298 N N . ILE A 1 403 ? 0.268 9.186 -31.862 1.00 77.31 403 ILE A N 1
ATOM 3299 C CA . ILE A 1 403 ? 1.011 8.247 -31.025 1.00 77.31 403 ILE A CA 1
ATOM 3300 C C . ILE A 1 403 ? 2.208 7.794 -31.852 1.00 77.31 403 ILE A C 1
ATOM 3302 O O . ILE A 1 403 ? 2.119 6.864 -32.654 1.00 77.31 403 ILE A O 1
ATOM 3306 N N . GLU A 1 404 ? 3.318 8.512 -31.724 1.00 75.38 404 GLU A N 1
ATOM 3307 C CA . GLU A 1 404 ? 4.565 8.079 -32.331 1.00 75.38 404 GLU A CA 1
ATOM 3308 C C . GLU A 1 404 ? 5.012 6.777 -31.670 1.00 75.38 404 GLU A C 1
ATOM 3310 O O . GLU A 1 404 ? 5.038 6.648 -30.442 1.00 75.38 404 GLU A O 1
ATOM 3315 N N . LYS A 1 405 ? 5.390 5.799 -32.496 1.00 76.56 405 LYS A N 1
ATOM 3316 C CA . LYS A 1 405 ? 5.999 4.569 -32.003 1.00 76.56 405 LYS A CA 1
ATOM 3317 C C . LYS A 1 405 ? 7.262 4.947 -31.233 1.00 76.56 405 LYS A C 1
ATOM 3319 O O . LYS A 1 405 ? 8.232 5.437 -31.813 1.00 76.56 405 LYS A O 1
ATOM 3324 N N . ARG A 1 406 ? 7.234 4.738 -29.917 1.00 81.88 406 ARG A N 1
ATOM 3325 C CA . ARG A 1 406 ? 8.363 5.010 -29.024 1.00 81.88 406 ARG A CA 1
ATOM 3326 C C . ARG A 1 406 ? 9.567 4.215 -29.519 1.00 81.88 406 ARG A C 1
ATOM 3328 O O . ARG A 1 406 ? 9.531 2.990 -29.566 1.00 81.88 406 ARG A O 1
ATOM 3335 N N . SER A 1 407 ? 10.616 4.913 -29.944 1.00 91.62 407 SER A N 1
ATOM 3336 C CA . SER A 1 407 ? 11.858 4.257 -30.338 1.00 91.62 407 SER A CA 1
ATOM 3337 C C . SER A 1 407 ? 12.700 3.967 -29.099 1.00 91.62 407 SER A C 1
ATOM 3339 O O . SER A 1 407 ? 12.744 4.777 -28.169 1.00 91.62 407 SER A O 1
ATOM 3341 N N . LEU A 1 408 ? 13.417 2.841 -29.114 1.00 94.00 408 LEU A N 1
ATOM 3342 C CA . LEU A 1 408 ? 14.372 2.464 -28.070 1.00 94.00 408 LEU A CA 1
ATOM 3343 C C . LEU A 1 408 ? 15.311 3.622 -27.700 1.00 94.00 408 LEU A C 1
ATOM 3345 O O . LEU A 1 408 ? 15.539 3.908 -26.526 1.00 94.00 408 LEU A O 1
ATOM 3349 N N . LYS A 1 409 ? 15.811 4.332 -28.718 1.00 95.38 409 LYS A N 1
ATOM 3350 C CA . LYS A 1 409 ? 16.703 5.480 -28.555 1.00 95.38 409 LYS A CA 1
ATOM 3351 C C . LYS A 1 409 ? 16.030 6.634 -27.810 1.00 95.38 409 LYS A C 1
ATOM 3353 O O . LYS A 1 409 ? 16.637 7.191 -26.902 1.00 95.38 409 LYS A O 1
ATOM 3358 N N . ASN A 1 410 ? 14.793 6.985 -28.163 1.00 92.06 410 ASN A N 1
ATOM 3359 C CA . ASN A 1 410 ? 14.079 8.085 -27.511 1.00 92.06 410 ASN A CA 1
ATOM 3360 C C . ASN A 1 410 ? 13.775 7.764 -26.045 1.00 92.06 410 ASN A C 1
ATOM 3362 O O . ASN A 1 410 ? 13.967 8.621 -25.185 1.00 92.06 410 ASN A O 1
ATOM 3366 N N . GLU A 1 411 ? 13.356 6.532 -25.747 1.00 93.81 411 GLU A N 1
ATOM 3367 C CA . GLU A 1 411 ? 13.107 6.109 -24.365 1.00 93.81 411 GLU A CA 1
ATOM 3368 C C . GLU A 1 411 ? 14.391 6.096 -23.537 1.00 93.81 411 GLU A C 1
ATOM 3370 O O . GLU A 1 411 ? 14.418 6.638 -22.432 1.00 93.81 411 GLU A O 1
ATOM 3375 N N . PHE A 1 412 ? 15.489 5.574 -24.090 1.00 96.38 412 PHE A N 1
ATOM 3376 C CA . PHE A 1 412 ? 16.789 5.637 -23.430 1.00 96.38 412 PHE A CA 1
ATOM 3377 C C . PHE A 1 412 ? 17.211 7.082 -23.120 1.00 96.38 412 PHE A C 1
ATOM 3379 O O . PHE A 1 412 ? 17.596 7.369 -21.988 1.00 96.38 4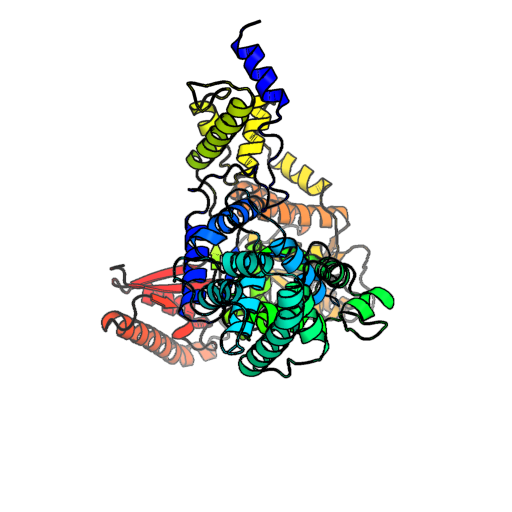12 PHE A O 1
ATOM 3386 N N . GLU A 1 413 ? 17.089 8.007 -24.077 1.00 96.19 413 GLU A N 1
ATOM 3387 C CA . GLU A 1 413 ? 17.414 9.428 -23.876 1.00 96.19 413 GLU A CA 1
ATOM 3388 C C . GLU A 1 413 ? 16.506 10.099 -22.831 1.00 96.19 413 GLU A C 1
ATOM 3390 O O . GLU A 1 413 ? 16.968 10.919 -22.033 1.00 96.19 413 GLU A O 1
ATOM 3395 N N . ASN A 1 414 ? 15.221 9.739 -22.783 1.00 89.69 414 ASN A N 1
ATOM 3396 C CA . ASN A 1 414 ? 14.287 10.243 -21.774 1.00 89.69 414 ASN A CA 1
ATOM 3397 C C . ASN A 1 414 ? 14.662 9.761 -20.368 1.00 89.69 414 ASN A C 1
ATOM 3399 O O . ASN A 1 414 ? 14.752 10.568 -19.434 1.00 89.69 414 ASN A O 1
ATOM 3403 N N . ILE A 1 415 ? 14.943 8.463 -20.220 1.00 91.88 415 ILE A N 1
ATOM 3404 C CA . ILE A 1 415 ? 15.424 7.894 -18.958 1.00 91.88 415 ILE A CA 1
ATOM 3405 C C . ILE A 1 415 ? 16.730 8.574 -18.563 1.00 91.88 415 ILE A C 1
ATOM 3407 O O . ILE A 1 415 ? 16.840 9.052 -17.435 1.00 91.88 415 ILE A O 1
ATOM 3411 N N . LEU A 1 416 ? 17.677 8.684 -19.497 1.00 96.19 416 LEU A N 1
ATOM 3412 C CA . LEU A 1 416 ? 18.974 9.309 -19.278 1.00 96.19 416 LEU A CA 1
ATOM 3413 C C . LEU A 1 416 ? 18.823 10.740 -18.759 1.00 96.19 416 LEU A C 1
ATOM 3415 O O . LEU A 1 416 ? 19.437 11.080 -17.752 1.00 96.19 416 LEU A O 1
ATOM 3419 N N . LYS A 1 417 ? 17.968 11.570 -19.365 1.00 94.19 417 LYS A N 1
ATOM 3420 C CA . LYS A 1 417 ? 17.713 12.943 -18.890 1.00 94.19 417 LYS A CA 1
ATOM 3421 C C . LYS A 1 417 ? 17.197 12.971 -17.452 1.00 94.19 417 LYS A C 1
ATOM 3423 O O . LYS A 1 417 ? 17.704 13.756 -16.651 1.00 94.19 417 LYS A O 1
ATOM 3428 N N . SER A 1 418 ? 16.253 12.089 -17.119 1.00 87.75 418 SER A N 1
ATOM 3429 C CA . SER A 1 418 ? 15.650 11.998 -15.778 1.00 87.75 418 SER A CA 1
ATOM 3430 C C . SER A 1 418 ? 16.540 11.330 -14.722 1.00 87.75 418 SER A C 1
ATOM 3432 O O . SER A 1 418 ? 16.260 11.433 -13.528 1.00 87.75 418 SER A O 1
ATOM 3434 N N . GLN A 1 419 ? 17.599 10.626 -15.135 1.00 92.12 419 GLN A N 1
ATOM 3435 C CA . GLN A 1 419 ? 18.416 9.832 -14.226 1.00 92.12 419 GLN A CA 1
ATOM 3436 C C . GLN A 1 419 ? 19.274 10.732 -13.328 1.00 92.12 419 GLN A C 1
ATOM 3438 O O . GLN A 1 419 ? 20.114 11.508 -13.798 1.00 92.12 419 GLN A O 1
ATOM 3443 N N . ILE A 1 420 ? 19.089 10.584 -12.017 1.00 87.94 420 ILE A N 1
ATOM 3444 C CA . ILE A 1 420 ? 19.959 11.173 -10.999 1.00 87.94 420 ILE A CA 1
ATOM 3445 C C . ILE A 1 420 ? 21.092 10.177 -10.745 1.00 87.94 420 ILE A C 1
ATOM 3447 O O . ILE A 1 420 ? 20.848 8.994 -10.506 1.00 87.94 420 ILE A O 1
ATOM 3451 N N . TYR A 1 421 ? 22.335 10.640 -10.860 1.00 89.94 421 TYR A N 1
ATOM 3452 C CA . TYR A 1 421 ? 23.504 9.806 -10.604 1.00 89.94 421 TYR A CA 1
ATOM 3453 C C . TYR A 1 421 ? 23.838 9.818 -9.114 1.00 89.94 421 TYR A C 1
ATOM 3455 O O . TYR A 1 421 ? 24.065 10.875 -8.521 1.00 89.94 421 TYR A O 1
ATOM 3463 N N . ASN A 1 422 ? 23.934 8.622 -8.546 1.00 88.25 422 ASN A N 1
ATOM 3464 C CA . ASN A 1 422 ? 24.496 8.369 -7.233 1.00 88.25 422 ASN A CA 1
ATOM 3465 C C . ASN A 1 422 ? 25.536 7.256 -7.384 1.00 88.25 422 ASN A C 1
ATOM 3467 O O . ASN A 1 422 ? 25.351 6.286 -8.116 1.00 88.25 422 ASN A O 1
ATOM 3471 N N . LYS A 1 423 ? 26.669 7.433 -6.716 1.00 86.62 423 LYS A N 1
ATOM 3472 C CA . LYS A 1 423 ? 27.824 6.550 -6.821 1.00 86.62 423 LYS A CA 1
ATOM 3473 C C . LYS A 1 423 ? 27.577 5.161 -6.234 1.00 86.62 423 LYS A C 1
ATOM 3475 O O . LYS A 1 423 ? 28.108 4.193 -6.772 1.00 86.62 423 LYS A O 1
ATOM 3480 N N . ASP A 1 424 ? 26.822 5.079 -5.143 1.00 81.25 424 ASP A N 1
ATOM 3481 C CA . ASP A 1 424 ? 26.498 3.805 -4.501 1.00 81.25 424 ASP A CA 1
ATOM 3482 C C . ASP A 1 424 ? 25.457 3.053 -5.348 1.00 81.25 424 ASP A C 1
ATOM 3484 O O . ASP A 1 424 ? 25.654 1.876 -5.654 1.00 81.25 424 ASP A O 1
ATOM 3488 N N . ASP A 1 425 ? 24.446 3.766 -5.858 1.00 83.75 425 ASP A N 1
ATOM 3489 C CA . ASP A 1 425 ? 23.452 3.216 -6.791 1.00 83.75 425 ASP A CA 1
ATOM 3490 C C . ASP A 1 425 ? 24.100 2.735 -8.100 1.00 83.75 425 ASP A C 1
ATOM 3492 O O . ASP A 1 425 ? 23.673 1.736 -8.676 1.00 83.75 425 ASP A O 1
ATOM 3496 N N . PHE A 1 426 ? 25.157 3.408 -8.574 1.00 93.38 426 PHE A N 1
ATOM 3497 C CA . PHE A 1 426 ? 25.915 2.959 -9.742 1.00 93.38 426 PHE A CA 1
ATOM 3498 C C . PHE A 1 426 ? 26.578 1.598 -9.510 1.00 93.38 426 PHE A C 1
ATOM 3500 O O . PHE A 1 426 ? 26.535 0.756 -10.406 1.00 93.38 426 PHE A O 1
ATOM 3507 N N . GLU A 1 427 ? 27.195 1.366 -8.342 1.00 91.44 427 GLU A N 1
ATOM 3508 C CA . GLU A 1 427 ? 27.819 0.068 -8.055 1.00 91.44 427 GLU A CA 1
ATOM 3509 C C . GLU A 1 427 ? 26.773 -1.054 -8.144 1.00 91.44 427 GLU A C 1
ATOM 3511 O O . GLU A 1 427 ? 27.017 -2.058 -8.816 1.00 91.44 427 GLU A O 1
ATOM 3516 N N . GLU A 1 428 ? 25.602 -0.858 -7.526 1.00 86.69 428 GLU A N 1
ATOM 3517 C CA . GLU A 1 428 ? 24.486 -1.813 -7.537 1.00 86.69 428 GLU A CA 1
ATOM 3518 C C . GLU A 1 428 ? 23.930 -2.026 -8.950 1.00 86.69 428 GLU A C 1
ATOM 3520 O O . GLU A 1 428 ? 23.949 -3.156 -9.443 1.00 86.69 428 GLU A O 1
ATOM 3525 N N . ALA A 1 429 ? 23.541 -0.951 -9.644 1.00 88.69 429 ALA A N 1
ATOM 3526 C CA . ALA A 1 429 ? 22.969 -1.016 -10.989 1.00 88.69 429 ALA A CA 1
ATOM 3527 C C . ALA A 1 429 ? 23.929 -1.665 -11.998 1.00 88.69 429 ALA A C 1
ATOM 3529 O O . ALA A 1 429 ? 23.533 -2.502 -12.812 1.00 88.69 429 ALA A O 1
ATOM 3530 N N . PHE A 1 430 ? 25.218 -1.325 -11.936 1.00 95.06 430 PHE A N 1
ATOM 3531 C CA . PHE A 1 430 ? 26.218 -1.939 -12.801 1.00 95.06 430 PHE A CA 1
ATOM 3532 C C . PHE A 1 430 ? 26.448 -3.413 -1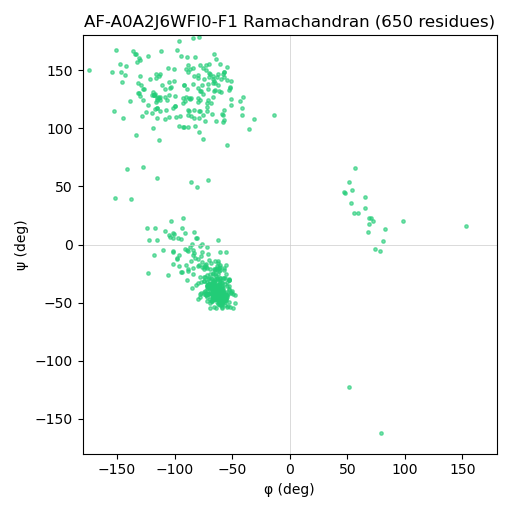2.449 1.00 95.06 430 PHE A C 1
ATOM 3534 O O . PHE A 1 430 ? 26.630 -4.248 -13.337 1.00 95.06 430 PHE A O 1
ATO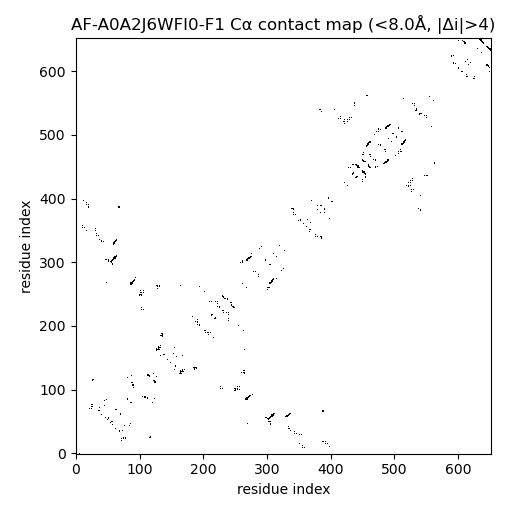M 3541 N N . GLY A 1 431 ? 26.399 -3.758 -11.161 1.00 90.75 431 GLY A N 1
ATOM 3542 C CA . GLY A 1 431 ? 26.446 -5.144 -10.719 1.00 90.75 431 GLY A CA 1
ATOM 3543 C C . GLY A 1 431 ? 25.294 -5.977 -11.281 1.00 90.75 431 GLY A C 1
ATOM 3544 O O . GLY A 1 431 ? 25.527 -7.060 -11.823 1.00 90.75 431 GLY A O 1
ATOM 3545 N N . GLU A 1 432 ? 24.072 -5.455 -11.213 1.00 86.94 432 GLU A N 1
ATOM 3546 C CA . GLU A 1 432 ? 22.883 -6.091 -11.786 1.00 86.94 432 GLU A CA 1
ATOM 3547 C C . GLU A 1 432 ? 22.995 -6.265 -13.299 1.00 86.94 432 GLU A C 1
ATOM 3549 O O . GLU A 1 432 ? 22.750 -7.360 -13.797 1.00 86.94 432 GLU A O 1
ATOM 3554 N N . LEU A 1 433 ? 23.466 -5.250 -14.030 1.00 93.38 433 LEU A N 1
ATOM 3555 C CA . LEU A 1 433 ? 23.695 -5.354 -15.475 1.00 93.38 433 LEU A CA 1
ATOM 3556 C C . LEU A 1 433 ? 24.603 -6.532 -15.845 1.00 93.38 433 LEU A C 1
ATOM 3558 O O . LEU A 1 433 ? 24.301 -7.283 -16.775 1.00 93.38 433 LEU A O 1
ATOM 3562 N N . LEU A 1 434 ? 25.705 -6.722 -15.112 1.00 94.00 434 LEU A N 1
ATOM 3563 C CA . LEU A 1 434 ? 26.626 -7.835 -15.355 1.00 94.00 434 LEU A CA 1
ATOM 3564 C C . LEU A 1 434 ? 25.977 -9.196 -15.080 1.00 94.00 434 LEU A C 1
ATOM 3566 O O . LEU A 1 434 ? 26.251 -10.164 -15.792 1.00 94.00 434 LEU A O 1
ATOM 3570 N N . VAL A 1 435 ? 25.130 -9.285 -14.055 1.00 87.06 435 VAL A N 1
ATOM 3571 C CA . VAL A 1 435 ? 24.400 -10.515 -13.722 1.00 87.06 435 VAL A CA 1
ATOM 3572 C C . VAL A 1 435 ? 23.347 -10.808 -14.789 1.00 87.06 435 VAL A C 1
ATOM 3574 O O . VAL A 1 435 ? 23.388 -11.875 -15.401 1.00 87.06 435 VAL A O 1
ATOM 3577 N N . THR A 1 436 ? 22.462 -9.850 -15.060 1.00 82.19 436 THR A N 1
ATOM 3578 C CA . THR A 1 436 ? 21.303 -10.009 -15.945 1.00 82.19 436 THR A CA 1
ATOM 3579 C C . THR A 1 436 ? 21.714 -10.239 -17.397 1.00 82.19 436 THR A C 1
ATOM 3581 O O . THR A 1 436 ? 21.224 -11.165 -18.038 1.00 82.19 436 THR A O 1
ATOM 3584 N N . LEU A 1 437 ? 22.649 -9.447 -17.932 1.00 90.38 437 LEU A N 1
ATOM 3585 C CA . LEU A 1 437 ? 22.970 -9.490 -19.365 1.00 90.38 437 LEU A CA 1
ATOM 3586 C C . LEU A 1 437 ? 24.056 -10.498 -19.725 1.00 90.38 437 LEU A C 1
ATOM 3588 O O . LEU A 1 437 ? 24.065 -11.013 -20.846 1.00 90.38 437 LEU A O 1
ATOM 3592 N N . LEU A 1 438 ? 24.991 -10.751 -18.806 1.00 90.81 438 LEU A N 1
ATOM 3593 C CA . LEU A 1 438 ? 26.178 -11.566 -19.076 1.00 90.81 438 LEU A CA 1
ATOM 3594 C C . LEU A 1 438 ? 26.223 -12.862 -18.253 1.00 90.81 438 LEU A C 1
ATOM 3596 O O . LEU A 1 438 ? 27.201 -13.605 -18.344 1.00 90.81 438 LEU A O 1
ATOM 3600 N N . GLY A 1 439 ? 25.181 -13.158 -17.466 1.00 87.31 439 GLY A N 1
ATOM 3601 C CA . GLY A 1 439 ? 25.136 -14.339 -16.598 1.00 87.31 439 GLY A CA 1
ATOM 3602 C C . GLY A 1 439 ? 26.185 -14.289 -15.486 1.00 87.31 439 GLY A C 1
ATOM 3603 O O . GLY A 1 439 ? 26.747 -15.321 -15.112 1.00 87.31 439 GLY A O 1
ATOM 3604 N N . GLY A 1 440 ? 26.510 -13.084 -15.017 1.00 89.69 440 GLY A N 1
ATOM 3605 C CA . GLY A 1 440 ? 27.513 -12.863 -13.988 1.00 89.69 440 GLY A CA 1
ATOM 3606 C C . GLY A 1 440 ? 27.157 -13.517 -12.651 1.00 89.69 440 GLY A C 1
ATOM 3607 O O . GLY A 1 440 ? 25.997 -13.577 -12.254 1.00 89.69 440 GLY A O 1
ATOM 3608 N N . ILE A 1 441 ? 28.169 -13.977 -11.915 1.00 86.50 441 ILE A N 1
ATOM 3609 C CA . ILE A 1 441 ? 28.015 -14.560 -10.576 1.00 86.50 441 ILE A CA 1
ATOM 3610 C C . ILE A 1 441 ? 28.725 -13.665 -9.564 1.00 86.50 441 ILE A C 1
ATOM 3612 O O . ILE A 1 441 ? 29.950 -13.522 -9.612 1.00 86.50 441 ILE A O 1
ATOM 3616 N N . ASN A 1 442 ? 27.983 -13.096 -8.610 1.00 87.69 442 ASN A N 1
ATOM 3617 C CA . ASN A 1 442 ? 28.586 -12.359 -7.500 1.00 87.69 442 ASN A CA 1
ATOM 3618 C C . ASN A 1 442 ? 29.356 -13.327 -6.589 1.00 87.69 442 ASN A C 1
ATOM 3620 O O . ASN A 1 442 ? 28.777 -14.173 -5.908 1.00 87.69 442 ASN A O 1
ATOM 3624 N N . LEU A 1 443 ? 30.681 -13.197 -6.568 1.00 84.88 443 LEU A N 1
ATOM 3625 C CA . LEU A 1 443 ? 31.569 -14.080 -5.817 1.00 84.88 443 LEU A CA 1
ATOM 3626 C C . LEU A 1 443 ? 31.517 -13.834 -4.302 1.00 84.88 443 LEU A C 1
ATOM 3628 O O . LEU A 1 443 ? 31.975 -14.682 -3.532 1.00 84.88 443 LEU A O 1
ATOM 3632 N N . TYR A 1 444 ? 30.993 -12.683 -3.865 1.00 79.88 444 TYR A N 1
ATOM 3633 C CA . TYR A 1 444 ? 30.977 -12.268 -2.460 1.00 79.88 444 TYR A CA 1
ATOM 3634 C C . TYR A 1 444 ? 29.662 -11.563 -2.077 1.00 79.88 444 TYR A C 1
ATOM 3636 O O . TYR A 1 444 ? 29.693 -10.402 -1.665 1.00 79.88 444 TYR A O 1
ATOM 3644 N N . PRO A 1 445 ? 28.513 -12.264 -2.113 1.00 72.06 445 PRO A N 1
ATOM 3645 C CA . PRO A 1 445 ? 27.187 -11.665 -1.912 1.00 72.06 445 PRO A CA 1
ATOM 3646 C C . PRO A 1 445 ? 26.973 -11.049 -0.519 1.00 72.06 445 PRO A C 1
ATOM 3648 O O . PRO A 1 445 ? 26.105 -10.204 -0.339 1.00 72.06 445 PRO A O 1
ATOM 3651 N N . ARG A 1 446 ? 27.773 -11.446 0.480 1.00 65.31 446 ARG A N 1
ATOM 3652 C CA . ARG A 1 446 ? 27.685 -10.937 1.861 1.00 65.31 446 ARG A CA 1
ATOM 3653 C C . ARG A 1 446 ? 28.529 -9.683 2.129 1.00 65.31 446 ARG A C 1
ATOM 3655 O O . ARG A 1 446 ? 28.504 -9.167 3.240 1.00 65.31 446 ARG A O 1
ATOM 3662 N N . GLY A 1 447 ? 29.329 -9.220 1.167 1.00 64.19 447 GLY A N 1
ATOM 3663 C CA . GLY A 1 447 ? 30.174 -8.036 1.340 1.00 64.19 447 GLY A CA 1
ATOM 3664 C C . GLY A 1 447 ? 29.571 -6.793 0.692 1.00 64.19 447 GLY A C 1
ATOM 3665 O O . GLY A 1 447 ? 28.956 -6.898 -0.359 1.00 64.19 447 GLY A O 1
ATOM 3666 N N . LYS A 1 448 ? 29.867 -5.600 1.231 1.00 70.06 448 LYS A N 1
ATOM 3667 C CA . LYS A 1 448 ? 29.568 -4.302 0.580 1.00 70.06 448 LYS A CA 1
ATOM 3668 C C . LYS A 1 448 ? 30.300 -4.085 -0.761 1.00 70.06 448 LYS A C 1
ATOM 3670 O O . LYS A 1 448 ? 30.270 -2.988 -1.289 1.00 70.06 448 LYS A O 1
ATOM 3675 N N . LYS A 1 449 ? 31.058 -5.071 -1.253 1.00 81.62 449 LYS A N 1
ATOM 3676 C CA . LYS A 1 449 ? 31.972 -4.937 -2.395 1.00 81.62 449 LYS A CA 1
ATOM 3677 C C . LYS A 1 449 ? 31.609 -5.940 -3.468 1.00 81.62 449 LYS A C 1
ATOM 3679 O O . LYS A 1 449 ? 31.678 -7.146 -3.210 1.00 81.62 449 LYS A O 1
ATOM 3684 N N . LEU A 1 450 ? 31.275 -5.427 -4.644 1.00 87.19 450 LEU A N 1
ATOM 3685 C CA . LEU A 1 450 ? 30.848 -6.213 -5.789 1.00 87.19 450 LEU A CA 1
ATOM 3686 C C . LEU A 1 450 ? 32.067 -6.735 -6.542 1.00 87.19 450 LEU A C 1
ATOM 3688 O O . LEU A 1 450 ? 32.869 -5.973 -7.077 1.00 87.19 450 LEU A O 1
ATOM 3692 N N . VAL A 1 451 ? 32.205 -8.061 -6.558 1.00 92.75 451 VAL A N 1
ATOM 3693 C CA . VAL A 1 451 ? 33.136 -8.767 -7.440 1.00 92.75 451 VAL A CA 1
ATOM 3694 C C . VAL A 1 451 ? 32.342 -9.842 -8.156 1.00 92.75 451 VAL A C 1
ATOM 3696 O O . VAL A 1 451 ? 31.896 -10.810 -7.537 1.00 92.75 451 VAL A O 1
ATOM 3699 N N . ILE A 1 452 ? 32.153 -9.650 -9.451 1.00 92.88 452 ILE A N 1
ATOM 3700 C CA . ILE A 1 452 ? 31.285 -10.457 -10.295 1.00 92.88 452 ILE A CA 1
ATOM 3701 C C . ILE A 1 452 ? 32.162 -11.214 -11.282 1.00 92.88 452 ILE A C 1
ATOM 3703 O O . ILE A 1 452 ? 33.015 -10.637 -11.955 1.00 92.88 452 ILE A O 1
ATOM 3707 N N . GLN A 1 453 ? 31.995 -12.529 -11.344 1.00 93.88 453 GLN A N 1
ATOM 3708 C CA . GLN A 1 453 ? 32.609 -13.345 -12.382 1.00 93.88 453 GLN A CA 1
ATOM 3709 C C . GLN A 1 453 ? 31.690 -13.368 -13.599 1.00 93.88 453 GLN A C 1
ATOM 3711 O O . GLN A 1 453 ? 30.540 -13.770 -13.470 1.00 93.88 453 GLN A O 1
ATOM 3716 N N . VAL A 1 454 ? 32.214 -13.003 -14.764 1.00 92.12 454 VAL A N 1
ATOM 3717 C CA . VAL A 1 454 ? 31.522 -13.070 -16.053 1.00 92.12 454 VAL A CA 1
ATOM 3718 C C . VAL A 1 454 ? 32.396 -13.890 -16.993 1.00 92.12 454 VAL A C 1
ATOM 3720 O O . VAL A 1 454 ? 33.500 -13.467 -17.322 1.00 92.12 454 VAL A O 1
ATOM 3723 N N . ASN A 1 455 ? 31.934 -15.071 -17.408 1.00 90.25 455 ASN A N 1
ATOM 3724 C CA . ASN A 1 455 ? 32.738 -16.026 -18.181 1.00 90.25 455 ASN A CA 1
ATOM 3725 C C . ASN A 1 455 ? 34.106 -16.312 -17.505 1.00 90.25 455 ASN A C 1
ATOM 3727 O O . ASN A 1 455 ? 34.159 -16.756 -16.351 1.00 90.25 455 ASN A O 1
ATOM 3731 N N . ASP A 1 456 ? 35.204 -16.062 -18.216 1.00 91.00 456 ASP A N 1
ATOM 3732 C CA . ASP A 1 456 ? 36.602 -16.192 -17.791 1.00 91.00 456 ASP A CA 1
ATOM 3733 C C . ASP A 1 456 ? 37.197 -14.879 -17.245 1.00 91.00 456 ASP A C 1
ATOM 3735 O O . ASP A 1 456 ? 38.413 -14.773 -17.063 1.00 91.00 456 ASP A O 1
ATOM 3739 N N . MET A 1 457 ? 36.348 -13.892 -16.952 1.00 94.88 457 MET A N 1
ATOM 3740 C CA . MET A 1 457 ? 36.726 -12.580 -16.440 1.00 94.88 457 MET A CA 1
ATOM 3741 C C . MET A 1 457 ? 36.175 -12.338 -15.030 1.00 94.88 457 MET A C 1
ATOM 3743 O O . MET A 1 457 ? 35.077 -12.770 -14.676 1.00 94.88 457 MET A O 1
ATOM 3747 N N . SER A 1 458 ? 36.926 -11.599 -14.211 1.00 96.25 458 SER A N 1
ATOM 3748 C CA . SER A 1 458 ? 36.441 -11.068 -12.933 1.00 96.25 458 SER A CA 1
ATOM 3749 C C . SER A 1 458 ? 36.352 -9.547 -12.962 1.00 96.25 458 SER A C 1
ATOM 3751 O O . SER A 1 458 ? 37.341 -8.877 -13.238 1.00 96.25 458 SER A O 1
ATOM 3753 N N . VAL A 1 459 ? 35.188 -8.997 -12.642 1.00 97.19 459 VAL A N 1
ATOM 3754 C CA . VAL A 1 459 ? 34.951 -7.554 -12.601 1.00 97.19 459 VAL A CA 1
ATOM 3755 C C . VAL A 1 459 ? 34.711 -7.133 -11.162 1.00 97.19 459 VAL A C 1
ATOM 3757 O O . VAL A 1 459 ? 33.840 -7.684 -10.494 1.00 97.19 459 VAL A O 1
ATOM 3760 N N . GLY A 1 460 ? 35.492 -6.182 -10.666 1.00 96.62 460 GLY A N 1
ATOM 3761 C CA . GLY A 1 460 ? 35.325 -5.617 -9.331 1.00 96.62 460 GLY A CA 1
ATOM 3762 C C . GLY A 1 460 ? 35.045 -4.131 -9.423 1.00 96.62 460 GLY A C 1
ATOM 3763 O O . GLY A 1 460 ? 35.787 -3.434 -10.108 1.00 96.62 460 GLY A O 1
ATOM 3764 N N . ILE A 1 461 ? 34.021 -3.649 -8.722 1.00 95.50 461 ILE A N 1
ATOM 3765 C CA . ILE A 1 461 ? 33.729 -2.214 -8.606 1.00 95.50 461 ILE A CA 1
ATOM 3766 C C . ILE A 1 461 ? 33.931 -1.816 -7.148 1.00 95.50 461 ILE A C 1
ATOM 3768 O O . ILE A 1 461 ? 33.436 -2.484 -6.236 1.00 95.50 461 ILE A O 1
ATOM 3772 N N . ASP A 1 462 ? 34.737 -0.781 -6.917 1.00 94.19 462 ASP A N 1
ATOM 3773 C CA . ASP A 1 462 ? 34.922 -0.239 -5.575 1.00 94.19 462 ASP A CA 1
ATOM 3774 C C . ASP A 1 462 ? 35.285 1.235 -5.625 1.00 94.19 462 ASP A C 1
ATOM 3776 O O . ASP A 1 462 ? 36.383 1.625 -6.029 1.00 94.19 462 ASP A O 1
ATOM 3780 N N . ASN A 1 463 ? 34.378 2.036 -5.101 1.00 93.12 463 ASN A N 1
ATOM 3781 C CA . ASN A 1 463 ? 34.453 3.477 -5.024 1.00 93.12 463 ASN A CA 1
ATOM 3782 C C . ASN A 1 463 ? 34.862 4.000 -3.643 1.00 93.12 463 ASN A C 1
ATOM 3784 O O . ASN A 1 463 ? 34.879 5.210 -3.410 1.00 93.12 463 ASN A O 1
ATOM 3788 N N . SER A 1 464 ? 35.217 3.125 -2.704 1.00 91.19 464 SER A N 1
ATOM 3789 C CA . SER A 1 464 ? 35.619 3.534 -1.356 1.00 91.19 464 SER A CA 1
ATOM 3790 C C . SER A 1 464 ? 37.081 3.970 -1.278 1.00 91.19 464 SER A C 1
ATOM 3792 O O . SER A 1 464 ? 37.911 3.617 -2.119 1.00 91.19 464 SER A O 1
ATOM 3794 N N . LYS A 1 465 ? 37.440 4.704 -0.218 1.00 92.06 465 LYS A N 1
ATOM 3795 C CA . LYS A 1 465 ? 38.840 5.072 0.063 1.00 92.06 465 LYS A CA 1
ATOM 3796 C C . LYS A 1 465 ? 39.741 3.843 0.277 1.00 92.06 465 LYS A C 1
ATOM 3798 O O . LYS A 1 465 ? 40.924 3.915 -0.037 1.00 92.06 465 LYS A O 1
ATOM 3803 N N . ASN A 1 466 ? 39.195 2.727 0.772 1.00 92.12 466 ASN A N 1
ATOM 3804 C CA . ASN A 1 466 ? 39.930 1.483 1.015 1.00 92.12 466 ASN A CA 1
ATOM 3805 C C . ASN A 1 466 ? 39.463 0.356 0.081 1.00 92.12 466 ASN A C 1
ATOM 3807 O O . ASN A 1 466 ? 38.595 -0.444 0.423 1.00 92.12 466 ASN A O 1
ATOM 3811 N N . TYR A 1 467 ? 40.112 0.269 -1.078 1.00 94.75 467 TYR A N 1
ATOM 3812 C CA . TYR A 1 467 ? 39.801 -0.695 -2.136 1.00 94.75 467 TYR A CA 1
ATOM 3813 C C . TYR A 1 467 ? 40.670 -1.960 -2.127 1.00 94.75 467 TYR A C 1
ATOM 3815 O O . TYR A 1 467 ? 40.567 -2.807 -3.017 1.00 94.75 467 TYR A O 1
ATOM 3823 N N . TYR A 1 468 ? 41.532 -2.125 -1.118 1.00 96.00 468 TYR A N 1
ATOM 3824 C CA . TYR A 1 468 ? 42.445 -3.269 -1.040 1.00 96.00 468 TYR A CA 1
ATOM 3825 C C . TYR A 1 468 ? 41.699 -4.608 -1.019 1.00 96.00 468 TYR A C 1
ATOM 3827 O O . TYR A 1 468 ? 42.116 -5.571 -1.662 1.00 96.00 468 TYR A O 1
ATOM 3835 N N . SER A 1 469 ? 40.568 -4.669 -0.308 1.00 94.06 469 SER A N 1
ATOM 3836 C CA . SER A 1 469 ? 39.780 -5.900 -0.193 1.00 94.06 469 SER A CA 1
ATOM 3837 C C . SER A 1 469 ? 39.239 -6.379 -1.546 1.00 94.06 469 SER A C 1
ATOM 3839 O O . SER A 1 469 ? 39.307 -7.574 -1.834 1.00 94.06 469 SER A O 1
ATOM 3841 N N . THR A 1 470 ? 38.779 -5.463 -2.399 1.00 95.94 470 THR A N 1
ATOM 3842 C CA . THR A 1 470 ? 38.249 -5.759 -3.737 1.00 95.94 470 THR A CA 1
ATOM 3843 C C . THR A 1 470 ? 39.359 -6.217 -4.677 1.00 95.94 470 THR A C 1
ATOM 3845 O O . THR A 1 470 ? 39.252 -7.283 -5.280 1.00 95.94 470 THR A O 1
ATOM 3848 N N . VAL A 1 471 ? 40.488 -5.503 -4.707 1.00 97.56 471 VAL A N 1
ATOM 3849 C CA . VAL A 1 471 ? 41.668 -5.891 -5.502 1.00 97.56 471 VAL A CA 1
ATOM 3850 C C . VAL A 1 471 ? 42.203 -7.264 -5.086 1.00 97.56 471 VAL A C 1
ATOM 3852 O O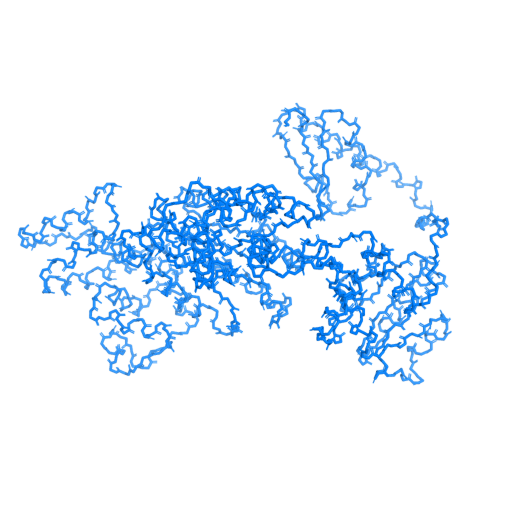 . VAL A 1 471 ? 42.488 -8.111 -5.933 1.00 97.56 471 VAL A O 1
ATOM 3855 N N . ARG A 1 472 ? 42.291 -7.539 -3.779 1.00 96.81 472 ARG A N 1
ATOM 3856 C CA . ARG A 1 472 ? 42.724 -8.849 -3.267 1.00 96.81 472 ARG A CA 1
ATOM 3857 C C . ARG A 1 472 ? 41.781 -9.972 -3.705 1.00 96.81 472 ARG A C 1
ATOM 3859 O O . ARG A 1 472 ? 42.248 -11.067 -4.023 1.00 96.81 472 ARG A O 1
ATOM 3866 N N . LYS A 1 473 ? 40.469 -9.722 -3.723 1.00 95.62 473 LYS A N 1
ATOM 3867 C CA . LYS A 1 473 ? 39.463 -10.677 -4.213 1.00 95.62 473 LYS A CA 1
ATOM 3868 C C . LYS A 1 473 ? 39.597 -10.927 -5.717 1.00 95.62 473 LYS A C 1
ATOM 3870 O O . LYS A 1 473 ? 39.530 -12.087 -6.123 1.00 95.62 473 LYS A O 1
ATOM 3875 N N . LEU A 1 474 ? 39.856 -9.893 -6.519 1.00 96.38 474 LEU A N 1
ATOM 3876 C CA . LEU A 1 474 ? 40.139 -10.030 -7.954 1.00 96.38 474 LEU A CA 1
ATOM 3877 C C . LEU A 1 474 ? 41.392 -10.879 -8.201 1.00 96.38 474 LEU A C 1
ATOM 3879 O O . LEU A 1 474 ? 41.314 -11.904 -8.876 1.00 96.38 474 LEU A O 1
ATOM 3883 N N . ALA A 1 475 ? 42.511 -10.540 -7.555 1.00 96.75 475 ALA A N 1
ATOM 3884 C CA . ALA A 1 475 ? 43.755 -11.311 -7.640 1.00 96.75 475 ALA A CA 1
ATOM 3885 C C . ALA A 1 475 ? 43.565 -12.772 -7.191 1.00 96.75 475 ALA A C 1
ATOM 3887 O O . ALA A 1 475 ? 44.055 -13.710 -7.820 1.00 96.75 475 ALA A O 1
ATOM 3888 N N . SER A 1 476 ? 42.805 -12.995 -6.113 1.00 95.06 476 SER A N 1
ATOM 3889 C CA . SER A 1 476 ? 42.471 -14.349 -5.666 1.00 95.06 476 SER A CA 1
ATOM 3890 C C . SER A 1 476 ? 41.599 -15.096 -6.675 1.00 95.06 476 SER A C 1
ATOM 3892 O O . SER A 1 476 ? 41.713 -16.318 -6.750 1.00 95.06 476 SER A O 1
ATOM 3894 N N . SER A 1 477 ? 40.717 -14.408 -7.398 1.00 92.44 477 SER A N 1
ATOM 3895 C CA . SER A 1 477 ? 39.825 -15.019 -8.388 1.00 92.44 477 SER A CA 1
ATOM 3896 C C . SER A 1 477 ? 40.602 -15.437 -9.632 1.00 92.44 477 SER A C 1
ATOM 3898 O O . SER A 1 477 ? 40.462 -16.586 -10.045 1.00 92.44 477 SER A O 1
ATOM 3900 N N . LEU A 1 478 ? 41.516 -14.593 -10.126 1.00 93.94 478 LEU A N 1
ATOM 3901 C CA . LEU A 1 478 ? 42.472 -14.947 -11.186 1.00 93.94 478 LEU A CA 1
ATOM 3902 C C . LEU A 1 478 ? 43.229 -16.240 -10.855 1.00 93.94 478 LEU A C 1
ATOM 3904 O O . LEU A 1 478 ? 43.155 -17.218 -11.598 1.00 93.94 478 LEU A O 1
ATOM 3908 N N . LYS A 1 479 ? 43.865 -16.298 -9.676 1.00 93.06 479 LYS A N 1
ATOM 3909 C CA . LYS A 1 479 ? 44.676 -17.460 -9.267 1.00 93.06 479 LYS A CA 1
ATOM 3910 C C . LYS A 1 479 ? 43.849 -18.717 -9.005 1.00 93.06 479 LYS A C 1
ATOM 3912 O O . LYS A 1 479 ? 44.199 -19.799 -9.467 1.00 93.06 479 LYS A O 1
ATOM 3917 N N . LYS A 1 480 ? 42.771 -18.608 -8.219 1.00 91.81 480 LYS A N 1
ATOM 3918 C CA . LYS A 1 480 ? 42.017 -19.787 -7.750 1.00 91.81 480 LYS A CA 1
ATOM 3919 C C . LYS A 1 480 ? 41.070 -20.346 -8.802 1.00 91.81 480 LYS A C 1
ATOM 3921 O O . LYS A 1 480 ? 40.831 -21.550 -8.808 1.00 91.81 480 LYS A O 1
ATOM 3926 N N . ARG A 1 481 ? 40.504 -19.484 -9.648 1.00 84.44 481 ARG A N 1
ATOM 3927 C CA . ARG A 1 481 ? 39.486 -19.861 -10.637 1.00 84.44 481 ARG A CA 1
ATOM 3928 C C . ARG A 1 481 ? 40.029 -19.914 -12.063 1.00 84.44 481 ARG A C 1
ATOM 3930 O O . ARG A 1 481 ? 39.239 -20.104 -12.977 1.00 84.44 481 ARG A O 1
ATOM 3937 N N . LYS A 1 482 ? 41.353 -19.787 -12.239 1.00 89.69 482 LYS A N 1
ATOM 3938 C CA . LYS A 1 482 ? 42.026 -19.787 -13.548 1.00 89.69 482 LYS A CA 1
ATOM 3939 C C . LYS A 1 482 ? 41.331 -18.845 -14.540 1.00 89.69 482 LYS A C 1
ATOM 3941 O O . LYS A 1 482 ? 41.043 -19.231 -15.666 1.00 89.69 482 LYS A O 1
ATOM 3946 N N . LEU A 1 483 ? 40.987 -17.649 -14.064 1.00 90.62 483 LEU A N 1
ATOM 3947 C CA . LEU A 1 483 ? 40.383 -16.618 -14.903 1.00 90.62 483 LEU A CA 1
ATOM 3948 C C . LEU A 1 483 ? 41.493 -15.948 -15.707 1.00 90.62 483 LEU A C 1
ATOM 3950 O O . LEU A 1 483 ? 42.591 -15.749 -15.187 1.00 90.62 483 LEU A O 1
ATOM 3954 N N . ASN A 1 484 ? 41.191 -15.601 -16.951 1.00 92.19 484 ASN A N 1
ATOM 3955 C CA . ASN A 1 484 ? 42.168 -15.046 -17.880 1.00 92.19 484 ASN A CA 1
ATOM 3956 C C . ASN A 1 484 ? 42.337 -13.537 -17.697 1.00 92.19 484 ASN A C 1
ATOM 3958 O O . ASN A 1 484 ? 43.383 -12.991 -18.028 1.00 92.19 484 ASN A O 1
ATOM 3962 N N . ARG A 1 485 ? 41.307 -12.858 -17.177 1.00 95.06 485 ARG A N 1
ATOM 3963 C CA . ARG A 1 485 ? 41.275 -11.396 -17.089 1.00 95.06 485 ARG A CA 1
ATOM 3964 C C . ARG A 1 485 ? 40.596 -10.918 -15.814 1.00 95.06 485 ARG A C 1
ATOM 3966 O O . ARG A 1 485 ? 39.630 -11.517 -15.338 1.00 95.06 485 ARG A O 1
ATOM 3973 N N . ALA A 1 486 ? 41.069 -9.801 -15.274 1.00 96.88 486 ALA A N 1
ATOM 3974 C CA . ALA A 1 486 ? 40.357 -9.069 -14.237 1.00 96.88 486 ALA A CA 1
ATOM 3975 C C . ALA A 1 486 ? 40.294 -7.582 -14.576 1.00 96.88 486 ALA A C 1
ATOM 3977 O O . ALA A 1 486 ? 41.280 -7.007 -15.033 1.00 96.88 486 ALA A O 1
ATOM 3978 N N . ILE A 1 487 ? 39.139 -6.970 -14.322 1.00 97.62 487 ILE A N 1
ATOM 3979 C CA . ILE A 1 487 ? 38.914 -5.536 -14.482 1.00 97.62 487 ILE A CA 1
ATOM 3980 C C . ILE A 1 487 ? 38.533 -4.956 -13.125 1.00 97.62 487 ILE A C 1
ATOM 3982 O O . ILE A 1 487 ? 37.625 -5.450 -12.454 1.00 97.62 487 ILE A O 1
ATOM 3986 N N . PHE A 1 488 ? 39.223 -3.897 -12.726 1.00 97.62 488 PHE A N 1
ATOM 3987 C CA . PHE A 1 488 ? 38.892 -3.097 -11.562 1.00 97.62 488 PHE A CA 1
ATOM 3988 C C . PHE A 1 488 ? 38.320 -1.746 -12.003 1.00 97.62 488 PHE A C 1
ATOM 3990 O O . PHE A 1 488 ? 39.011 -0.956 -12.644 1.00 97.62 488 PHE A O 1
ATOM 3997 N N . ILE A 1 489 ? 37.050 -1.504 -11.679 1.00 97.19 489 ILE A N 1
ATOM 3998 C CA . ILE A 1 489 ? 36.273 -0.335 -12.098 1.00 97.19 489 ILE A CA 1
ATOM 3999 C C . ILE A 1 489 ? 36.169 0.660 -10.948 1.00 97.19 489 ILE A C 1
ATOM 4001 O O . ILE A 1 489 ? 35.906 0.271 -9.803 1.00 97.19 489 ILE A O 1
ATOM 4005 N N . ARG A 1 490 ? 36.371 1.946 -11.249 1.00 95.75 490 ARG A N 1
ATOM 4006 C CA . ARG A 1 490 ? 36.380 3.003 -10.234 1.00 95.75 490 ARG A CA 1
ATOM 4007 C C . ARG A 1 490 ? 36.016 4.375 -10.793 1.00 95.75 490 ARG A C 1
ATOM 4009 O O . ARG A 1 490 ? 36.346 4.685 -11.928 1.00 95.75 490 ARG A O 1
ATOM 4016 N N . ASP A 1 491 ? 35.388 5.208 -9.974 1.00 96.12 491 ASP A N 1
ATOM 4017 C CA . ASP A 1 491 ? 35.114 6.612 -10.298 1.00 96.12 491 ASP A CA 1
ATOM 4018 C C . ASP A 1 491 ? 36.434 7.362 -10.550 1.00 96.12 491 ASP A C 1
ATOM 4020 O O . ASP A 1 491 ? 37.380 7.255 -9.758 1.00 96.12 491 ASP A O 1
ATOM 4024 N N . GLU A 1 492 ? 36.518 8.117 -11.645 1.00 96.38 492 GLU A N 1
ATOM 4025 C CA . GLU A 1 492 ? 37.715 8.884 -12.018 1.00 96.38 492 GLU A CA 1
ATOM 4026 C C . GLU A 1 492 ? 38.152 9.895 -10.945 1.00 96.38 492 GLU A C 1
ATOM 4028 O O . GLU A 1 492 ? 39.349 10.147 -10.773 1.00 96.38 492 GLU A O 1
ATOM 4033 N N . LYS A 1 493 ? 37.208 10.415 -10.147 1.00 95.62 493 LYS A N 1
ATOM 4034 C CA . LYS A 1 493 ? 37.486 11.335 -9.028 1.00 95.62 493 LYS A CA 1
ATOM 4035 C C . LYS A 1 493 ? 38.169 10.632 -7.855 1.00 95.62 493 LYS A C 1
ATOM 4037 O O . LYS A 1 493 ? 38.590 11.272 -6.893 1.00 95.62 493 LYS A O 1
ATOM 4042 N N . MET A 1 494 ? 38.268 9.307 -7.899 1.00 93.44 494 MET A N 1
ATOM 4043 C CA . MET A 1 494 ? 38.816 8.459 -6.847 1.00 93.44 494 MET A CA 1
ATOM 4044 C C . MET A 1 494 ? 40.078 7.757 -7.341 1.00 93.44 494 MET A C 1
ATOM 4046 O O . MET A 1 494 ? 40.165 6.535 -7.308 1.00 93.44 494 MET A O 1
ATOM 4050 N N . GLN A 1 495 ? 41.083 8.506 -7.779 1.00 92.81 495 GLN A N 1
ATOM 4051 C CA . GLN A 1 495 ? 42.312 7.918 -8.318 1.00 92.81 495 GLN A CA 1
ATOM 4052 C C . GLN A 1 495 ? 43.018 6.968 -7.334 1.00 92.81 495 GLN A C 1
ATOM 4054 O O . GLN A 1 495 ? 42.959 7.118 -6.106 1.00 92.81 495 GLN A O 1
ATOM 4059 N N . LEU A 1 496 ? 43.690 5.956 -7.886 1.00 94.56 496 LEU A N 1
ATOM 4060 C CA . LEU A 1 496 ? 44.467 5.000 -7.102 1.00 94.56 496 LEU A CA 1
ATOM 4061 C C . LEU A 1 496 ? 45.731 5.656 -6.549 1.00 94.56 496 LEU A C 1
ATOM 4063 O O . LEU A 1 496 ? 46.446 6.368 -7.248 1.00 94.56 496 LEU A O 1
ATOM 4067 N N . ARG A 1 497 ? 46.045 5.361 -5.288 1.00 94.25 497 ARG A N 1
ATOM 4068 C CA . ARG A 1 497 ? 47.270 5.845 -4.646 1.00 94.25 497 ARG A CA 1
ATOM 4069 C C . ARG A 1 497 ? 48.461 4.989 -5.071 1.00 94.25 497 ARG A C 1
ATOM 4071 O O . ARG A 1 497 ? 48.434 3.763 -4.894 1.00 94.25 497 ARG A O 1
ATOM 4078 N N . SER A 1 498 ? 49.508 5.632 -5.585 1.00 94.44 498 SER A N 1
ATOM 4079 C CA . SER A 1 498 ? 50.801 5.001 -5.863 1.00 94.44 498 SER A CA 1
ATOM 4080 C C . SER A 1 498 ? 51.434 4.437 -4.581 1.00 94.44 498 SER A C 1
ATOM 4082 O O . SER A 1 498 ? 51.093 4.840 -3.470 1.00 94.44 498 SER A O 1
ATOM 4084 N N . GLY A 1 499 ? 52.305 3.433 -4.726 1.00 93.06 499 GLY A N 1
ATOM 4085 C CA . GLY A 1 499 ? 53.032 2.832 -3.596 1.00 93.06 499 GLY A CA 1
ATOM 4086 C C . GLY A 1 499 ? 52.173 2.042 -2.597 1.00 93.06 499 GLY A C 1
ATOM 4087 O O . GLY A 1 499 ? 52.649 1.686 -1.526 1.00 93.06 499 GLY A O 1
ATOM 4088 N N . THR A 1 500 ? 50.903 1.766 -2.906 1.00 95.50 500 THR A N 1
ATOM 4089 C CA . THR A 1 500 ? 50.035 0.958 -2.038 1.00 95.50 500 THR A CA 1
ATOM 4090 C C . THR A 1 500 ? 50.107 -0.530 -2.380 1.00 95.50 500 THR A C 1
ATOM 4092 O O . THR A 1 500 ? 50.233 -0.900 -3.547 1.00 95.50 500 THR A O 1
ATOM 4095 N N . LYS A 1 501 ? 49.883 -1.400 -1.382 1.00 96.50 501 LYS A N 1
ATOM 4096 C CA . LYS A 1 501 ? 49.746 -2.861 -1.580 1.00 96.50 501 LYS A CA 1
ATOM 4097 C C . LYS A 1 501 ? 48.698 -3.228 -2.638 1.00 96.50 501 LYS A C 1
ATOM 4099 O O . LYS A 1 501 ? 48.812 -4.247 -3.309 1.00 96.50 501 LYS A O 1
ATOM 4104 N N . SER A 1 502 ? 47.655 -2.409 -2.792 1.00 96.75 502 SER A N 1
ATOM 4105 C CA . SER A 1 502 ? 46.657 -2.590 -3.849 1.00 96.75 502 SER A CA 1
ATOM 4106 C C . SER A 1 502 ? 47.264 -2.401 -5.240 1.00 96.75 502 SER A C 1
ATOM 4108 O O . SER A 1 502 ? 46.989 -3.200 -6.126 1.00 96.75 502 SER A O 1
ATOM 4110 N N . MET A 1 503 ? 48.103 -1.377 -5.437 1.00 97.25 503 MET A N 1
ATOM 4111 C CA . MET A 1 503 ? 48.782 -1.147 -6.718 1.00 97.25 503 MET A CA 1
ATOM 4112 C C . MET A 1 503 ? 49.800 -2.239 -7.036 1.00 97.25 503 MET A C 1
ATOM 4114 O O . MET A 1 503 ? 49.912 -2.640 -8.191 1.00 97.25 503 MET A O 1
ATOM 4118 N N . GLU A 1 504 ? 50.504 -2.753 -6.027 1.00 97.50 504 GLU A N 1
ATOM 4119 C CA . GLU A 1 504 ? 51.379 -3.921 -6.188 1.00 97.50 504 GLU A CA 1
ATOM 4120 C C . GLU A 1 504 ? 50.587 -5.143 -6.660 1.00 97.50 504 GLU A C 1
ATOM 4122 O O . GLU A 1 504 ? 50.971 -5.776 -7.639 1.00 97.50 504 GLU A O 1
ATOM 4127 N N . LEU A 1 505 ? 49.443 -5.437 -6.028 1.00 97.44 505 LEU A N 1
ATOM 4128 C CA . LEU A 1 505 ? 48.574 -6.545 -6.434 1.00 97.44 505 LEU A CA 1
ATOM 4129 C C . LEU A 1 505 ? 48.004 -6.363 -7.842 1.00 97.44 505 LEU A C 1
ATOM 4131 O O . LEU A 1 505 ? 47.935 -7.340 -8.585 1.00 97.44 505 LEU A O 1
ATOM 4135 N N . ILE A 1 506 ? 47.604 -5.144 -8.204 1.00 97.06 506 ILE A N 1
ATOM 4136 C CA . ILE A 1 506 ? 47.120 -4.830 -9.552 1.00 97.06 506 ILE A CA 1
ATOM 4137 C C . ILE A 1 506 ? 48.205 -5.149 -10.583 1.00 97.06 506 ILE A C 1
ATOM 4139 O O . ILE A 1 506 ? 47.942 -5.911 -11.509 1.00 97.06 506 ILE A O 1
ATOM 4143 N N . LYS A 1 507 ? 49.432 -4.650 -10.380 1.00 97.19 507 LYS A N 1
ATOM 4144 C CA . LYS A 1 507 ? 50.563 -4.889 -11.291 1.00 97.19 507 LYS A CA 1
ATOM 4145 C C . LYS A 1 507 ? 50.968 -6.364 -11.346 1.00 97.19 507 LYS A C 1
ATOM 4147 O O . LYS A 1 507 ? 51.181 -6.897 -12.424 1.00 97.19 507 LYS A O 1
ATOM 4152 N N . GLN A 1 508 ? 51.046 -7.036 -10.197 1.00 97.38 508 GLN A N 1
ATOM 4153 C CA . GLN A 1 508 ? 51.455 -8.445 -10.113 1.00 97.38 508 GLN A CA 1
ATOM 4154 C C . GLN A 1 508 ? 50.485 -9.418 -10.790 1.00 97.38 508 GLN A C 1
ATOM 4156 O O . GLN A 1 508 ? 50.885 -10.531 -11.115 1.00 97.38 508 GLN A O 1
ATOM 4161 N N . ASN A 1 509 ? 49.208 -9.052 -10.919 1.00 96.75 509 ASN A N 1
ATOM 4162 C CA . ASN A 1 509 ? 48.171 -9.929 -11.467 1.00 96.75 509 ASN A CA 1
ATOM 4163 C C . ASN A 1 509 ? 47.561 -9.370 -12.759 1.00 96.75 509 ASN A C 1
ATOM 4165 O O . ASN A 1 509 ? 46.490 -9.827 -13.143 1.00 96.75 509 ASN A O 1
ATOM 4169 N N . ASP A 1 510 ? 48.207 -8.375 -13.374 1.00 96.31 510 ASP A N 1
ATOM 4170 C CA . ASP A 1 510 ? 47.767 -7.722 -14.613 1.00 96.31 510 ASP A CA 1
ATOM 4171 C C . ASP A 1 510 ? 46.274 -7.325 -14.606 1.00 96.31 510 ASP A C 1
ATOM 4173 O O . ASP A 1 510 ? 45.503 -7.591 -15.527 1.00 96.31 510 ASP A O 1
ATOM 4177 N N . ILE A 1 511 ? 45.822 -6.729 -13.496 1.00 97.38 511 ILE A N 1
ATOM 4178 C CA . ILE A 1 511 ? 44.423 -6.305 -13.349 1.00 97.38 511 ILE A CA 1
ATOM 4179 C C . ILE A 1 511 ? 44.231 -5.003 -14.131 1.00 97.38 511 ILE A C 1
ATOM 4181 O O . ILE A 1 511 ? 44.780 -3.964 -13.761 1.00 97.38 511 ILE A O 1
ATOM 4185 N N . SER A 1 512 ? 43.407 -5.027 -15.178 1.00 96.62 512 SER A N 1
ATOM 4186 C CA . SER A 1 512 ? 43.077 -3.823 -15.945 1.00 96.62 512 SER A CA 1
ATOM 4187 C C . SER A 1 512 ? 42.283 -2.845 -15.079 1.00 96.62 512 SER A C 1
ATOM 4189 O O . SER A 1 512 ? 41.307 -3.234 -14.441 1.00 96.62 512 SER A O 1
ATOM 4191 N N . ILE A 1 513 ? 42.657 -1.568 -15.070 1.00 97.12 513 ILE A N 1
ATOM 4192 C CA . ILE A 1 513 ? 41.900 -0.525 -14.366 1.00 97.12 513 ILE A CA 1
ATOM 4193 C C . ILE A 1 513 ? 41.037 0.218 -15.386 1.00 97.12 513 ILE A C 1
ATOM 4195 O O . ILE A 1 513 ? 41.562 0.710 -16.384 1.00 97.12 513 ILE A O 1
ATOM 4199 N N . ARG A 1 514 ? 39.732 0.335 -15.126 1.00 97.25 514 ARG A N 1
ATOM 4200 C CA . ARG A 1 514 ? 38.814 1.168 -15.914 1.00 97.25 514 ARG A CA 1
ATOM 4201 C C . ARG A 1 514 ? 38.243 2.259 -15.021 1.00 97.25 514 ARG A C 1
ATOM 4203 O O . ARG A 1 514 ? 37.533 1.972 -14.059 1.00 97.25 514 ARG A O 1
ATOM 4210 N N . TYR A 1 515 ? 38.555 3.504 -15.351 1.00 96.94 515 TYR A N 1
ATOM 4211 C CA . TYR A 1 515 ? 37.868 4.629 -14.739 1.00 96.94 515 TYR A CA 1
ATOM 4212 C C . TYR A 1 515 ? 36.566 4.917 -15.472 1.00 96.94 515 TYR A C 1
ATOM 4214 O O . TYR A 1 515 ? 36.461 4.628 -16.665 1.00 96.94 515 TYR A O 1
ATOM 4222 N N . TYR A 1 516 ? 35.600 5.466 -14.746 1.00 96.56 516 TYR A N 1
ATOM 4223 C CA . TYR A 1 516 ? 34.375 5.979 -15.333 1.00 96.56 516 TYR A CA 1
ATOM 4224 C C . TYR A 1 516 ? 34.084 7.391 -14.834 1.00 96.56 516 TYR A C 1
ATOM 4226 O O . TYR A 1 516 ? 34.375 7.722 -13.678 1.00 96.56 516 TYR A O 1
ATOM 4234 N N . ASN A 1 517 ? 33.525 8.212 -15.717 1.00 96.75 517 ASN A N 1
ATOM 4235 C CA . ASN A 1 517 ? 33.081 9.564 -15.393 1.00 96.75 517 ASN A CA 1
ATOM 4236 C C . ASN A 1 517 ? 31.580 9.612 -15.058 1.00 96.75 517 ASN A C 1
ATOM 4238 O O . ASN A 1 517 ? 30.857 8.618 -15.156 1.00 96.75 517 ASN A O 1
ATOM 4242 N N . PHE A 1 518 ? 31.106 10.790 -14.651 1.00 95.94 518 PHE A N 1
ATOM 4243 C CA . PHE A 1 518 ? 29.702 11.016 -14.289 1.00 95.94 518 PHE A CA 1
ATOM 4244 C C . PHE A 1 518 ? 28.722 10.618 -15.408 1.00 95.94 518 PHE A C 1
ATOM 4246 O O . PHE A 1 518 ? 27.725 9.953 -15.138 1.00 95.94 518 PHE A O 1
ATOM 4253 N N . GLU A 1 519 ? 29.020 10.975 -16.660 1.00 97.12 519 GLU A N 1
ATOM 4254 C CA . GLU A 1 519 ? 28.150 10.700 -17.809 1.00 97.12 519 GLU A CA 1
ATOM 4255 C C . GLU A 1 519 ? 28.099 9.206 -18.153 1.00 97.12 519 GLU A C 1
ATOM 4257 O O . GLU A 1 519 ? 27.026 8.665 -18.412 1.00 97.12 519 GLU A O 1
ATOM 4262 N N . GLU A 1 520 ? 29.235 8.505 -18.111 1.00 97.44 520 GLU A N 1
ATOM 4263 C CA . GLU A 1 520 ? 29.290 7.049 -18.298 1.00 97.44 520 GLU A CA 1
ATOM 4264 C C . GLU A 1 520 ? 28.513 6.316 -17.200 1.00 97.44 520 GLU A C 1
ATOM 4266 O O . GLU A 1 520 ? 27.714 5.424 -17.495 1.00 97.44 520 GLU A O 1
ATOM 4271 N N . GLY A 1 521 ? 28.698 6.726 -15.940 1.00 96.44 521 GLY A N 1
ATOM 4272 C CA . GLY A 1 521 ? 27.969 6.161 -14.807 1.00 96.44 521 GLY A CA 1
ATOM 4273 C C . GLY A 1 521 ? 26.460 6.356 -14.948 1.00 96.44 521 GLY A C 1
ATOM 4274 O O . GLY A 1 521 ? 25.689 5.401 -14.842 1.00 96.44 521 GLY A O 1
ATOM 4275 N N . LYS A 1 522 ? 26.039 7.581 -15.279 1.00 96.81 522 LYS A N 1
ATOM 4276 C CA . LYS A 1 522 ? 24.635 7.935 -15.511 1.00 96.81 522 LYS A CA 1
ATOM 4277 C C . LYS A 1 522 ? 24.023 7.156 -16.684 1.00 96.81 522 LYS A C 1
ATOM 4279 O O . LYS A 1 522 ? 22.899 6.671 -16.558 1.00 96.81 522 LYS A O 1
ATOM 4284 N N . LYS A 1 523 ? 24.763 6.967 -17.784 1.00 97.62 523 LYS A N 1
ATOM 4285 C CA . LYS A 1 523 ? 24.336 6.143 -18.930 1.00 97.62 523 LYS A CA 1
ATOM 4286 C C . LYS A 1 523 ? 24.101 4.691 -18.546 1.00 97.62 523 LYS A C 1
ATOM 4288 O O . LYS A 1 523 ? 23.051 4.149 -18.870 1.00 97.62 523 LYS A O 1
ATOM 4293 N N . LEU A 1 524 ? 25.033 4.069 -17.832 1.00 97.06 524 LEU A N 1
ATOM 4294 C CA . LEU A 1 524 ? 24.895 2.671 -17.415 1.00 97.06 524 LEU A CA 1
ATOM 4295 C C . LEU A 1 524 ? 23.719 2.479 -16.448 1.00 97.06 524 LEU A C 1
ATOM 4297 O O . LEU A 1 524 ? 22.953 1.533 -16.604 1.00 97.06 524 LEU A O 1
ATOM 4301 N N . MET A 1 525 ? 23.499 3.412 -15.518 1.00 95.06 525 MET A N 1
ATOM 4302 C CA . MET A 1 525 ? 22.301 3.394 -14.667 1.00 95.06 525 MET A CA 1
ATOM 4303 C C . MET A 1 525 ? 21.009 3.528 -15.486 1.00 95.06 525 MET A C 1
ATOM 4305 O O . MET A 1 525 ? 20.048 2.803 -15.243 1.00 95.06 525 MET A O 1
ATOM 4309 N N . ALA A 1 526 ? 20.986 4.413 -16.487 1.00 96.31 526 ALA A N 1
ATOM 4310 C CA . ALA A 1 526 ? 19.830 4.571 -17.367 1.00 96.31 526 ALA A CA 1
ATOM 4311 C C . ALA A 1 526 ? 19.532 3.294 -18.175 1.00 96.31 526 ALA A C 1
ATOM 4313 O O . ALA A 1 526 ? 18.369 2.938 -18.335 1.00 96.31 526 ALA A O 1
ATOM 4314 N N . VAL A 1 527 ? 20.561 2.568 -18.628 1.00 97.31 527 VAL A N 1
ATOM 4315 C CA . VAL A 1 527 ? 20.399 1.264 -19.296 1.00 97.31 527 VAL A CA 1
ATOM 4316 C C . VAL A 1 527 ? 19.822 0.212 -18.352 1.00 97.31 527 VAL A C 1
ATOM 4318 O O . VAL A 1 527 ? 18.920 -0.525 -18.742 1.00 97.31 527 VAL A O 1
ATOM 4321 N N . GLN A 1 528 ? 20.318 0.135 -17.114 1.00 94.75 528 GLN A N 1
ATOM 4322 C CA . GLN A 1 528 ? 19.769 -0.786 -16.115 1.00 94.75 528 GLN A CA 1
ATOM 4323 C C . GLN A 1 528 ? 18.283 -0.496 -15.878 1.00 94.75 528 GLN A C 1
ATOM 4325 O O . GLN A 1 528 ? 17.460 -1.411 -15.906 1.00 94.75 528 GLN A O 1
ATOM 4330 N N . LYS A 1 529 ? 17.929 0.785 -15.746 1.00 88.62 529 LYS A N 1
ATOM 4331 C CA . LYS A 1 529 ? 16.545 1.220 -15.569 1.00 88.62 529 LYS A CA 1
ATOM 4332 C C . LYS A 1 529 ? 15.685 0.919 -16.797 1.00 88.62 529 LYS A C 1
ATOM 4334 O O . LYS A 1 529 ? 14.552 0.485 -16.636 1.00 88.62 529 LYS A O 1
ATOM 4339 N N . LEU A 1 530 ? 16.219 1.089 -18.006 1.00 94.75 530 LEU A N 1
ATOM 4340 C CA . LEU A 1 530 ? 15.553 0.727 -19.261 1.00 94.75 530 LEU A CA 1
ATOM 4341 C C . LEU A 1 530 ? 15.215 -0.769 -19.314 1.00 94.75 530 LEU A C 1
ATOM 4343 O O . LEU A 1 530 ? 14.092 -1.118 -19.671 1.00 94.75 530 LEU A O 1
ATOM 4347 N N . ILE A 1 531 ? 16.150 -1.643 -18.922 1.00 89.94 531 ILE A N 1
ATOM 4348 C CA . ILE A 1 531 ? 15.907 -3.092 -18.822 1.00 89.94 531 ILE A CA 1
ATOM 4349 C C . ILE A 1 531 ? 14.820 -3.373 -17.797 1.00 89.94 531 ILE A C 1
ATOM 4351 O O . ILE A 1 531 ? 13.847 -4.034 -18.134 1.00 89.94 531 ILE A O 1
ATOM 4355 N N . SER A 1 532 ? 14.953 -2.822 -16.589 1.00 81.31 532 SER A N 1
ATOM 4356 C CA . SER A 1 532 ? 13.989 -3.026 -15.503 1.00 81.31 532 SER A CA 1
ATOM 4357 C C . SER A 1 532 ? 12.571 -2.620 -15.917 1.00 81.31 532 SER A C 1
ATOM 4359 O O . SER A 1 532 ? 11.647 -3.418 -15.799 1.00 81.31 532 SER A O 1
ATOM 4361 N N . LEU A 1 533 ? 12.416 -1.431 -16.514 1.00 83.00 533 LEU A N 1
ATOM 4362 C CA . LEU A 1 533 ? 11.132 -0.940 -17.021 1.00 83.00 533 LEU A CA 1
ATOM 4363 C C . LEU A 1 533 ? 10.596 -1.775 -18.196 1.00 83.00 533 LEU A C 1
ATOM 4365 O O . LEU A 1 533 ? 9.390 -1.914 -18.366 1.00 83.00 533 LEU A O 1
ATOM 4369 N N . THR A 1 534 ? 11.469 -2.336 -19.032 1.00 86.25 534 THR A N 1
ATOM 4370 C CA . THR A 1 534 ? 11.037 -3.213 -20.134 1.00 86.25 534 THR A CA 1
ATOM 4371 C C . THR A 1 534 ? 10.598 -4.582 -19.608 1.00 86.25 534 THR A C 1
ATOM 4373 O O . THR A 1 534 ? 9.596 -5.133 -20.057 1.00 86.25 534 THR A O 1
ATOM 4376 N N . GLU A 1 535 ? 11.319 -5.136 -18.632 1.00 79.44 535 GLU A N 1
ATOM 4377 C CA . GLU A 1 535 ? 11.003 -6.416 -17.991 1.00 79.44 535 GLU A CA 1
ATOM 4378 C C . GLU A 1 535 ? 9.738 -6.335 -17.124 1.00 79.44 535 GLU A C 1
ATOM 4380 O O . GLU A 1 535 ? 8.959 -7.291 -17.104 1.00 79.44 535 GLU A O 1
ATOM 4385 N N . SER A 1 536 ? 9.493 -5.195 -16.463 1.00 66.38 536 SER A N 1
ATOM 4386 C CA . SER A 1 536 ? 8.245 -4.922 -15.733 1.00 66.38 536 SER A CA 1
ATOM 4387 C C . SER A 1 536 ? 7.054 -4.681 -16.670 1.00 66.38 536 SER A C 1
ATOM 4389 O O . SER A 1 536 ? 5.901 -4.842 -16.264 1.00 66.38 536 SER A O 1
ATOM 4391 N N . GLY A 1 537 ? 7.314 -4.339 -17.938 1.00 71.81 537 GLY A N 1
ATOM 4392 C CA . GLY A 1 537 ? 6.297 -3.961 -18.921 1.00 71.81 537 GLY A CA 1
ATOM 4393 C C . GLY A 1 537 ? 5.858 -2.496 -18.835 1.00 71.81 537 GLY A C 1
ATOM 4394 O O . GLY A 1 537 ? 4.847 -2.137 -19.436 1.00 71.81 537 GLY A O 1
ATOM 4395 N N . ASP A 1 538 ? 6.599 -1.655 -18.110 1.00 69.75 538 ASP A N 1
ATOM 4396 C CA . ASP A 1 538 ? 6.408 -0.199 -18.083 1.00 69.75 538 ASP A CA 1
ATOM 4397 C C . ASP A 1 538 ? 6.853 0.478 -19.389 1.00 69.75 538 ASP A C 1
ATOM 4399 O O . ASP A 1 538 ? 6.348 1.551 -19.739 1.00 69.75 538 ASP A O 1
ATOM 4403 N N . LEU A 1 539 ? 7.794 -0.144 -20.108 1.00 81.12 539 LEU A N 1
ATOM 4404 C CA . LEU A 1 539 ? 8.216 0.247 -21.448 1.00 81.12 539 LEU A CA 1
ATOM 4405 C C . LEU A 1 539 ? 7.935 -0.864 -22.451 1.00 81.12 539 LEU A C 1
ATOM 4407 O O . LEU A 1 539 ? 8.347 -2.011 -22.292 1.00 81.12 539 LEU A O 1
ATOM 4411 N N . GLU A 1 540 ? 7.264 -0.485 -23.530 1.00 79.75 540 GLU A N 1
ATOM 4412 C CA . GLU A 1 540 ? 6.818 -1.379 -24.597 1.00 79.75 540 GLU A CA 1
ATOM 4413 C C . GLU A 1 540 ? 7.914 -1.581 -25.640 1.00 79.75 540 GLU A C 1
ATOM 4415 O O . GLU A 1 540 ? 7.743 -1.344 -26.835 1.00 79.75 540 GLU A O 1
ATOM 4420 N N . LEU A 1 541 ? 9.081 -1.984 -25.160 1.00 87.62 541 LEU A N 1
ATOM 4421 C CA . LEU A 1 541 ? 10.233 -2.271 -25.994 1.00 87.62 541 LEU A CA 1
ATOM 4422 C C . LEU A 1 541 ? 10.428 -3.781 -26.074 1.00 87.62 541 LEU A C 1
ATOM 4424 O O . LEU A 1 541 ? 10.041 -4.537 -25.180 1.00 87.62 541 LEU A O 1
ATOM 4428 N N . ASP A 1 542 ? 11.010 -4.246 -27.171 1.00 90.94 542 ASP A N 1
ATOM 4429 C CA . ASP A 1 542 ? 11.365 -5.651 -27.279 1.00 90.94 542 ASP A CA 1
ATOM 4430 C C . ASP A 1 542 ? 12.511 -5.961 -26.302 1.00 90.94 542 ASP A C 1
ATOM 4432 O O . ASP A 1 542 ? 13.577 -5.347 -26.346 1.00 90.94 542 ASP A O 1
ATOM 4436 N N . THR A 1 543 ? 12.293 -6.912 -25.389 1.00 89.44 543 THR A N 1
ATOM 4437 C CA . THR A 1 543 ? 13.272 -7.242 -24.341 1.00 89.44 543 THR A CA 1
ATOM 4438 C C . THR A 1 543 ? 14.609 -7.686 -24.933 1.00 89.44 543 THR A C 1
ATOM 4440 O O . THR A 1 543 ? 15.663 -7.411 -24.357 1.00 89.44 543 THR A O 1
ATOM 4443 N N . LYS A 1 544 ? 14.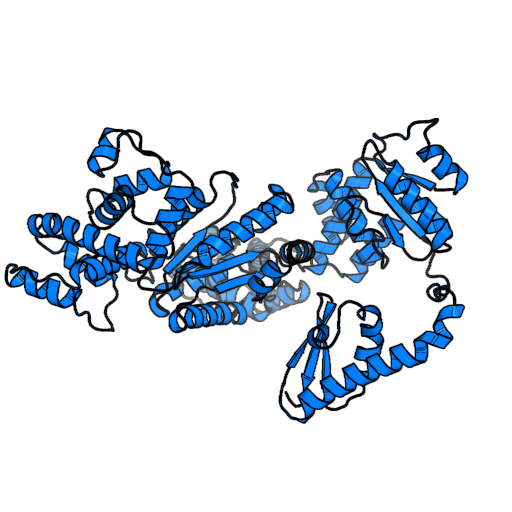594 -8.359 -26.092 1.00 93.94 544 LYS A N 1
ATOM 4444 C CA . LYS A 1 544 ? 15.819 -8.785 -26.768 1.00 93.94 544 LYS A CA 1
ATOM 4445 C C . LYS A 1 544 ? 16.538 -7.582 -27.378 1.00 93.94 544 LYS A C 1
ATOM 4447 O O . LYS A 1 544 ? 17.737 -7.453 -27.158 1.00 93.94 544 LYS A O 1
ATOM 4452 N N . GLU A 1 545 ? 15.823 -6.685 -28.050 1.00 95.62 545 GLU A N 1
ATOM 4453 C CA . GLU A 1 545 ? 16.373 -5.432 -28.587 1.00 95.62 545 GLU A CA 1
ATOM 4454 C C . GLU A 1 545 ? 17.016 -4.572 -27.486 1.00 95.62 545 GLU A C 1
ATOM 4456 O O . GLU A 1 545 ? 18.165 -4.148 -27.618 1.00 95.62 545 GLU A O 1
ATOM 4461 N N . VAL A 1 546 ? 16.328 -4.393 -26.351 1.00 95.62 546 VAL A N 1
ATOM 4462 C CA . VAL A 1 546 ? 16.857 -3.673 -25.179 1.00 95.62 546 VAL A CA 1
ATOM 4463 C C . VAL A 1 546 ? 18.088 -4.374 -24.607 1.00 95.62 546 VAL A C 1
ATOM 4465 O O . VAL A 1 546 ? 19.081 -3.718 -24.290 1.00 95.62 546 VAL A O 1
ATOM 4468 N N . SER A 1 547 ? 18.056 -5.706 -24.492 1.00 94.44 547 SER A N 1
ATOM 4469 C CA . SER A 1 547 ? 19.194 -6.499 -24.012 1.00 94.44 547 SER A CA 1
ATOM 4470 C C . SER A 1 547 ? 20.411 -6.364 -24.926 1.00 94.44 547 SER A C 1
ATOM 4472 O O . SER A 1 547 ? 21.535 -6.234 -24.440 1.00 94.44 547 SER A O 1
ATOM 4474 N N . ASP A 1 548 ? 20.205 -6.381 -26.241 1.00 96.00 548 ASP A N 1
ATOM 4475 C CA . ASP A 1 548 ? 21.275 -6.272 -27.229 1.00 96.00 548 ASP A CA 1
ATOM 4476 C C . ASP A 1 548 ? 21.878 -4.858 -27.234 1.00 96.00 548 ASP A C 1
ATOM 4478 O O . ASP A 1 548 ? 23.102 -4.722 -27.160 1.00 96.00 548 ASP A O 1
ATOM 4482 N N . PHE A 1 549 ? 21.043 -3.817 -27.165 1.00 97.00 549 PHE A N 1
ATOM 4483 C CA . PHE A 1 549 ? 21.481 -2.429 -26.968 1.00 97.00 549 PHE A CA 1
ATOM 4484 C C . PHE A 1 549 ? 22.286 -2.249 -25.674 1.00 97.00 549 PHE A C 1
ATOM 4486 O O . PHE A 1 549 ? 23.363 -1.646 -25.659 1.00 97.00 549 PHE A O 1
ATOM 4493 N N . ALA A 1 550 ? 21.811 -2.830 -24.574 1.00 96.25 550 ALA A N 1
ATOM 4494 C CA . ALA A 1 550 ? 22.495 -2.762 -23.293 1.00 96.25 550 ALA A CA 1
ATOM 4495 C C . ALA A 1 550 ? 23.848 -3.492 -23.299 1.00 96.25 550 ALA A C 1
ATOM 4497 O O . ALA A 1 550 ? 24.832 -2.990 -22.748 1.00 96.25 550 ALA A O 1
ATOM 4498 N N . LYS A 1 551 ? 23.927 -4.663 -23.948 1.00 95.50 551 LYS A N 1
ATOM 4499 C CA . LYS A 1 551 ? 25.189 -5.396 -24.146 1.00 95.50 551 LYS A CA 1
ATOM 4500 C C . LYS A 1 551 ? 26.171 -4.601 -24.994 1.00 95.50 551 LYS A C 1
ATOM 4502 O O . LYS A 1 551 ? 27.368 -4.648 -24.713 1.00 95.50 551 LYS A O 1
ATOM 4507 N N . GLU A 1 552 ? 25.693 -3.880 -26.004 1.00 96.31 552 GLU A N 1
ATOM 4508 C CA . GLU A 1 552 ? 26.539 -3.012 -26.819 1.00 96.31 552 GLU A CA 1
ATOM 4509 C C . GLU A 1 552 ? 27.158 -1.893 -25.975 1.00 96.31 552 GLU A C 1
ATOM 4511 O O . GLU A 1 552 ? 28.379 -1.728 -25.990 1.00 96.31 552 GLU A O 1
ATOM 4516 N N . LEU A 1 553 ? 26.361 -1.198 -25.158 1.00 96.19 553 LEU A N 1
ATOM 4517 C CA . LEU A 1 553 ? 26.862 -0.158 -24.251 1.00 96.19 553 LEU A CA 1
ATOM 4518 C C . LEU A 1 553 ? 27.837 -0.714 -23.204 1.00 96.19 553 LEU A C 1
ATOM 4520 O O . LEU A 1 553 ? 28.885 -0.115 -22.950 1.00 96.19 553 LEU A O 1
ATOM 4524 N N . LEU A 1 554 ? 27.557 -1.895 -22.644 1.00 95.38 554 LEU A N 1
ATOM 4525 C CA . LEU A 1 554 ? 28.499 -2.581 -21.754 1.00 95.38 554 LEU A CA 1
ATOM 4526 C C . LEU A 1 554 ? 29.807 -2.944 -22.461 1.00 95.38 554 LEU A C 1
ATOM 4528 O O . LEU A 1 554 ? 30.874 -2.801 -21.866 1.00 95.38 554 LEU A O 1
ATOM 4532 N N . LYS A 1 555 ? 29.747 -3.401 -23.715 1.00 94.94 555 LYS A N 1
ATOM 4533 C CA . LYS A 1 555 ? 30.931 -3.725 -24.521 1.00 94.94 555 LYS A CA 1
ATOM 4534 C C . LYS A 1 555 ? 31.745 -2.471 -24.840 1.00 94.94 555 LYS A C 1
ATOM 4536 O O . LYS A 1 555 ? 32.966 -2.505 -24.746 1.00 94.94 555 LYS A O 1
ATOM 4541 N N . GLN A 1 556 ? 31.096 -1.354 -25.165 1.00 95.38 556 GLN A N 1
ATOM 4542 C CA . GLN A 1 556 ? 31.782 -0.070 -25.358 1.00 95.38 556 GLN A CA 1
ATOM 4543 C C . GLN A 1 556 ? 32.508 0.373 -24.078 1.00 95.38 556 GLN A C 1
ATOM 4545 O O . GLN A 1 556 ? 33.629 0.872 -24.143 1.00 95.38 556 GLN A O 1
ATOM 4550 N N . PHE A 1 557 ? 31.905 0.134 -22.910 1.00 95.81 557 PHE A N 1
ATOM 4551 C CA . PHE A 1 557 ? 32.475 0.521 -21.621 1.00 95.81 557 PHE A CA 1
ATOM 4552 C C . PHE A 1 557 ? 33.598 -0.409 -21.118 1.00 95.81 557 PHE A C 1
ATOM 4554 O O . PHE A 1 557 ? 34.640 0.063 -20.659 1.00 95.81 557 PHE A O 1
ATOM 4561 N N . LEU A 1 558 ? 33.407 -1.731 -21.193 1.00 93.75 558 LEU A N 1
ATOM 4562 C CA . LEU A 1 558 ? 34.361 -2.743 -20.705 1.00 93.75 558 LEU A CA 1
ATOM 4563 C C . LEU A 1 558 ? 35.453 -3.109 -21.727 1.00 93.75 558 LEU A C 1
ATOM 4565 O O . LEU A 1 558 ? 36.451 -3.749 -21.371 1.00 93.75 558 LEU A O 1
ATOM 4569 N N . GLY A 1 559 ? 35.265 -2.725 -22.990 1.00 91.81 559 GLY A N 1
ATOM 4570 C CA . GLY A 1 559 ? 36.021 -3.234 -24.130 1.00 91.81 559 GLY A CA 1
ATOM 4571 C C . GLY A 1 559 ? 35.521 -4.611 -24.578 1.00 91.81 559 GLY A C 1
ATOM 4572 O O . GLY A 1 559 ? 34.414 -5.036 -24.244 1.00 91.81 559 GLY A O 1
ATOM 4573 N N . GLU A 1 560 ? 36.340 -5.340 -25.342 1.00 84.25 560 GLU A N 1
ATOM 4574 C CA . GLU A 1 560 ? 35.979 -6.688 -25.789 1.00 84.25 560 GLU A CA 1
ATOM 4575 C C . GLU A 1 560 ? 35.700 -7.606 -24.593 1.00 84.25 560 GLU A C 1
ATOM 4577 O O . GLU A 1 560 ? 36.591 -7.943 -23.807 1.00 84.25 560 GLU A O 1
ATOM 4582 N N . ILE A 1 561 ? 34.430 -7.988 -24.452 1.00 79.19 561 ILE A N 1
ATOM 4583 C CA . ILE A 1 561 ? 33.990 -9.038 -23.543 1.00 79.19 561 ILE A CA 1
ATOM 4584 C C . ILE A 1 561 ? 34.299 -10.353 -24.261 1.00 79.19 561 ILE A C 1
ATOM 4586 O O . ILE A 1 561 ? 33.803 -10.533 -25.380 1.00 79.19 561 ILE A O 1
ATOM 4590 N N . PRO A 1 562 ? 35.094 -11.263 -23.667 1.00 69.69 562 PRO A N 1
ATOM 4591 C CA . PRO A 1 562 ? 35.347 -12.564 -24.262 1.00 69.69 562 PRO A CA 1
ATOM 4592 C C . PRO A 1 562 ? 34.008 -13.203 -24.621 1.00 69.69 562 PRO A C 1
ATOM 4594 O O . PRO A 1 562 ? 33.142 -13.386 -23.754 1.00 69.69 562 PRO A O 1
ATOM 4597 N N . GLN A 1 563 ? 33.811 -13.506 -25.910 1.00 68.81 563 GLN A N 1
ATOM 4598 C CA . GLN A 1 563 ? 32.693 -14.354 -26.310 1.00 68.81 563 GLN A CA 1
ATOM 4599 C C . GLN A 1 563 ? 32.794 -15.647 -25.504 1.00 68.81 563 GLN A C 1
ATOM 4601 O O . GLN A 1 563 ? 33.897 -16.017 -25.101 1.00 68.81 563 GLN A O 1
ATOM 4606 N N . LYS A 1 564 ? 31.668 -16.326 -25.246 1.00 60.53 564 LYS A N 1
ATOM 4607 C CA . LYS A 1 564 ? 31.664 -17.657 -24.621 1.00 60.53 564 LYS A CA 1
ATOM 4608 C C . LYS A 1 564 ? 32.570 -18.595 -25.434 1.00 60.53 564 LYS A C 1
ATOM 4610 O O . LYS A 1 564 ? 32.104 -19.317 -26.309 1.00 60.53 564 LYS A O 1
ATOM 4615 N N . GLY A 1 565 ? 33.870 -18.596 -25.148 1.00 50.31 565 GLY A N 1
ATOM 4616 C CA . GLY A 1 565 ? 34.772 -19.658 -25.541 1.00 50.31 565 GLY A CA 1
ATOM 4617 C C . GLY A 1 565 ? 34.202 -20.929 -24.941 1.00 50.31 565 GLY A C 1
ATOM 4618 O O . GLY A 1 565 ? 33.593 -20.859 -23.867 1.00 50.31 565 GLY A O 1
ATOM 4619 N N . LYS A 1 566 ? 34.334 -22.058 -25.660 1.00 43.41 566 LYS A N 1
ATOM 4620 C CA . LYS A 1 566 ? 33.967 -23.402 -25.181 1.00 43.41 566 LYS A CA 1
ATOM 4621 C C . LYS A 1 566 ? 34.178 -23.431 -23.680 1.00 43.41 566 LYS A C 1
ATOM 4623 O O . LYS A 1 566 ? 35.328 -23.338 -23.255 1.00 43.41 566 LYS A O 1
ATOM 4628 N N . VAL A 1 567 ? 33.071 -23.442 -22.930 1.00 38.75 567 VAL A N 1
ATOM 4629 C CA . VAL A 1 567 ? 33.065 -23.378 -21.470 1.00 38.75 567 VAL A CA 1
ATOM 4630 C C . VAL A 1 567 ? 34.193 -24.282 -21.015 1.00 38.75 567 VAL A C 1
ATOM 4632 O O . VAL A 1 567 ? 34.134 -25.488 -21.261 1.00 38.75 567 VAL A O 1
ATOM 4635 N N . ILE A 1 568 ? 35.259 -23.704 -20.449 1.00 37.75 568 ILE A N 1
ATOM 4636 C CA . ILE A 1 568 ? 36.239 -24.502 -19.724 1.00 37.75 568 ILE A CA 1
ATOM 4637 C C . ILE A 1 568 ? 35.370 -25.181 -18.683 1.00 37.75 568 ILE A C 1
ATOM 4639 O O . ILE A 1 568 ? 34.807 -24.485 -17.834 1.00 37.75 568 ILE A O 1
ATOM 4643 N N . ALA A 1 569 ? 35.143 -26.488 -18.872 1.00 36.22 569 ALA A N 1
ATOM 4644 C CA . ALA A 1 569 ? 34.216 -27.274 -18.077 1.00 36.22 569 ALA A CA 1
ATOM 4645 C C . ALA A 1 569 ? 34.378 -26.827 -16.625 1.00 36.22 569 ALA A C 1
ATOM 4647 O O . ALA A 1 569 ? 35.534 -26.735 -16.186 1.00 36.22 569 ALA A O 1
ATOM 4648 N N . PRO A 1 570 ? 33.276 -26.441 -15.947 1.00 34.59 570 PRO A N 1
ATOM 4649 C CA . PRO A 1 570 ? 33.316 -25.756 -14.661 1.00 34.59 570 PRO A CA 1
ATOM 4650 C C . PRO A 1 570 ? 34.383 -26.421 -13.825 1.00 34.59 570 PRO A C 1
ATOM 4652 O O . PRO A 1 570 ? 34.282 -27.633 -13.639 1.00 34.59 570 PRO A O 1
ATOM 4655 N N . LEU A 1 571 ? 35.427 -25.656 -13.464 1.00 35.75 571 LEU A N 1
ATOM 4656 C CA . LEU A 1 571 ? 36.627 -26.140 -12.787 1.00 35.75 571 LEU A CA 1
ATOM 4657 C C . LEU A 1 571 ? 36.219 -27.249 -11.834 1.00 35.75 571 LEU A C 1
ATOM 4659 O O . LEU A 1 571 ? 35.689 -26.982 -10.754 1.00 35.75 571 LEU A O 1
ATOM 4663 N N . THR A 1 572 ? 36.408 -28.493 -12.279 1.00 35.53 572 THR A N 1
ATOM 4664 C CA . THR A 1 572 ? 36.198 -29.657 -11.442 1.00 35.53 572 THR A CA 1
ATOM 4665 C C . THR A 1 572 ? 37.138 -29.419 -10.283 1.00 35.53 572 THR A C 1
ATOM 4667 O O . THR A 1 572 ? 38.358 -29.501 -10.456 1.00 35.53 572 THR A O 1
ATOM 4670 N N . MET A 1 573 ? 36.583 -29.037 -9.128 1.00 35.41 573 MET A N 1
ATOM 4671 C CA . MET A 1 573 ? 37.298 -29.106 -7.867 1.00 35.41 573 MET A CA 1
ATOM 4672 C C . MET A 1 573 ? 38.018 -30.449 -7.876 1.00 35.41 573 MET A C 1
ATOM 4674 O O . MET A 1 573 ? 37.390 -31.464 -8.178 1.00 35.41 573 MET A O 1
ATOM 4678 N N . LYS A 1 574 ? 39.346 -30.391 -7.712 1.00 35.47 574 LYS A N 1
ATOM 4679 C CA . LYS A 1 574 ? 40.308 -31.493 -7.823 1.00 35.47 574 LYS A CA 1
ATOM 4680 C C . LYS A 1 574 ? 39.637 -32.874 -7.834 1.00 35.47 574 LYS A C 1
ATOM 4682 O O . LYS A 1 574 ? 39.136 -33.339 -6.817 1.00 35.47 574 LYS A O 1
ATOM 4687 N N . LYS A 1 575 ? 39.697 -33.544 -8.987 1.00 37.56 575 LYS A N 1
ATOM 4688 C CA . LYS A 1 575 ? 39.157 -34.891 -9.246 1.00 37.56 575 LYS A CA 1
ATOM 4689 C C . LYS A 1 575 ? 39.655 -35.986 -8.283 1.00 37.56 575 LYS A C 1
ATOM 4691 O O . LYS A 1 575 ? 39.104 -37.073 -8.312 1.00 37.56 575 LYS A O 1
ATOM 4696 N N . GLN A 1 576 ? 40.609 -35.704 -7.393 1.00 37.38 576 GLN A N 1
ATOM 4697 C CA . GLN A 1 576 ? 41.034 -36.634 -6.340 1.00 37.38 576 GLN A CA 1
ATOM 4698 C C . GLN A 1 576 ? 39.991 -36.844 -5.226 1.00 37.38 576 GLN A C 1
ATOM 4700 O O . GLN A 1 576 ? 40.108 -37.809 -4.483 1.00 37.38 576 GLN A O 1
ATOM 4705 N N . THR A 1 577 ? 38.940 -36.020 -5.131 1.00 42.16 577 THR A N 1
ATOM 4706 C CA . THR A 1 577 ? 37.787 -36.301 -4.251 1.00 42.16 577 THR A CA 1
ATOM 4707 C C . THR A 1 577 ? 36.565 -36.862 -4.990 1.00 42.16 577 THR A C 1
ATOM 4709 O O . THR A 1 577 ? 35.702 -37.462 -4.358 1.00 42.16 577 THR A O 1
ATOM 4712 N N . LYS A 1 578 ? 36.466 -36.756 -6.323 1.00 40.00 578 LYS A N 1
ATOM 4713 C CA . LYS A 1 578 ? 35.230 -37.124 -7.046 1.00 40.00 578 LYS A CA 1
ATOM 4714 C C . LYS A 1 578 ? 34.988 -38.638 -7.150 1.00 40.00 578 LYS A C 1
ATOM 4716 O O . LYS A 1 578 ? 33.837 -39.057 -7.163 1.00 40.00 578 LYS A O 1
ATOM 4721 N N . GLU A 1 579 ? 36.027 -39.468 -7.138 1.00 42.91 579 GLU A N 1
ATOM 4722 C CA . GLU A 1 579 ? 35.842 -40.931 -7.137 1.00 42.91 579 GLU A CA 1
ATOM 4723 C C . GLU A 1 579 ? 35.419 -41.485 -5.770 1.00 42.91 579 GLU A C 1
ATOM 4725 O O . GLU A 1 579 ? 34.810 -42.546 -5.712 1.00 42.91 579 GLU A O 1
ATOM 4730 N N . LYS A 1 580 ? 35.628 -40.736 -4.675 1.00 44.72 580 LYS A N 1
ATOM 4731 C CA . LYS A 1 580 ? 35.140 -41.127 -3.342 1.00 44.72 580 LYS A CA 1
ATOM 4732 C C . LYS A 1 580 ? 33.767 -40.539 -2.989 1.00 44.72 580 LYS A C 1
ATOM 4734 O O . LYS A 1 580 ? 33.056 -41.134 -2.192 1.00 44.72 580 LYS A O 1
ATOM 4739 N N . TYR A 1 581 ? 33.372 -39.421 -3.609 1.00 51.06 581 TYR A N 1
ATOM 4740 C CA . TYR A 1 581 ? 32.088 -38.747 -3.349 1.00 51.06 581 TYR A CA 1
ATOM 4741 C C . TYR A 1 581 ? 30.961 -39.068 -4.347 1.00 51.06 581 TYR A C 1
ATOM 4743 O O . TYR A 1 581 ? 29.813 -38.731 -4.078 1.00 51.06 581 TYR A O 1
ATOM 4751 N N . THR A 1 582 ? 31.238 -39.711 -5.486 1.00 63.06 582 THR A N 1
ATOM 4752 C CA . THR A 1 582 ? 30.190 -40.034 -6.481 1.00 63.06 582 THR A CA 1
ATOM 4753 C C . THR A 1 582 ? 29.211 -41.096 -5.990 1.00 63.06 582 THR A C 1
ATOM 4755 O O . THR A 1 582 ? 28.028 -41.003 -6.301 1.00 63.06 582 THR A O 1
ATOM 4758 N N . GLY A 1 583 ? 29.663 -42.053 -5.173 1.00 80.00 583 GLY A N 1
ATOM 4759 C CA . GLY A 1 583 ? 28.770 -43.031 -4.545 1.00 80.00 583 GLY A CA 1
ATOM 4760 C C . GLY A 1 583 ? 27.831 -42.387 -3.523 1.00 80.00 583 GLY A C 1
ATOM 4761 O O . GLY A 1 583 ? 26.622 -42.575 -3.587 1.00 80.00 583 GLY A O 1
ATOM 4762 N N . GLU A 1 584 ? 28.375 -41.572 -2.617 1.00 88.12 584 GLU A N 1
ATOM 4763 C CA . GLU A 1 584 ? 27.591 -40.946 -1.546 1.00 88.12 584 GLU A CA 1
ATOM 4764 C C . GLU A 1 584 ? 26.608 -39.897 -2.084 1.00 88.12 584 GLU A C 1
ATOM 4766 O O . GLU A 1 584 ? 25.444 -39.895 -1.694 1.00 88.12 584 GLU A O 1
ATOM 4771 N N . ALA A 1 585 ? 27.032 -39.056 -3.035 1.00 90.69 585 ALA A N 1
ATOM 4772 C CA . ALA A 1 585 ? 26.151 -38.067 -3.653 1.00 90.69 585 ALA A CA 1
ATOM 4773 C C . ALA A 1 585 ? 24.995 -38.726 -4.419 1.00 90.69 585 ALA A C 1
ATOM 4775 O O . ALA A 1 585 ? 23.849 -38.317 -4.249 1.00 90.69 585 ALA A O 1
ATOM 4776 N N . ASN A 1 586 ? 25.271 -39.783 -5.195 1.00 93.25 586 ASN A N 1
ATOM 4777 C CA . ASN A 1 586 ? 24.217 -40.529 -5.883 1.00 93.25 586 ASN A CA 1
ATOM 4778 C C . ASN A 1 586 ? 23.248 -41.175 -4.890 1.00 93.25 586 ASN A C 1
ATOM 4780 O O . ASN A 1 586 ? 22.042 -41.081 -5.093 1.00 93.25 586 ASN A O 1
ATOM 4784 N N . ASN A 1 587 ? 23.747 -41.763 -3.799 1.00 94.50 587 ASN A N 1
ATOM 4785 C CA . ASN A 1 587 ? 22.890 -42.347 -2.766 1.00 94.50 587 ASN A CA 1
ATOM 4786 C C . ASN A 1 587 ? 21.977 -41.296 -2.121 1.00 94.50 587 ASN A C 1
ATOM 4788 O O . ASN A 1 587 ? 20.789 -41.549 -1.961 1.00 94.50 587 ASN A O 1
ATOM 4792 N N . ILE A 1 588 ? 22.498 -40.102 -1.819 1.00 95.56 588 ILE A N 1
ATOM 4793 C CA . ILE A 1 588 ? 21.704 -38.995 -1.260 1.00 95.56 588 ILE A CA 1
ATOM 4794 C C . ILE A 1 588 ? 20.648 -38.517 -2.262 1.00 95.56 588 ILE A C 1
ATOM 4796 O O . ILE A 1 588 ? 19.499 -38.284 -1.891 1.00 95.56 588 ILE A O 1
ATOM 4800 N N . VAL A 1 589 ? 21.011 -38.379 -3.541 1.00 96.94 589 VAL A N 1
ATOM 4801 C CA . VAL A 1 589 ? 20.064 -37.999 -4.598 1.00 96.94 589 VAL A CA 1
ATOM 4802 C C . VAL A 1 589 ? 18.943 -39.037 -4.716 1.00 96.94 589 VAL A C 1
ATOM 4804 O O . VAL A 1 589 ? 17.774 -38.656 -4.758 1.00 96.94 589 VAL A O 1
ATOM 4807 N N . GLU A 1 590 ? 19.273 -40.330 -4.733 1.00 97.31 590 GLU A N 1
ATOM 4808 C CA . GLU A 1 590 ? 18.280 -41.413 -4.780 1.00 97.31 590 GLU A CA 1
ATOM 4809 C C . GLU A 1 590 ? 17.400 -41.449 -3.526 1.00 97.31 590 GLU A C 1
ATOM 4811 O O . GLU A 1 590 ? 16.189 -41.624 -3.638 1.00 97.31 590 GLU A O 1
ATOM 4816 N N . GLU A 1 591 ? 17.968 -41.222 -2.340 1.00 97.19 591 GLU A N 1
ATOM 4817 C CA . GLU A 1 591 ? 17.218 -41.157 -1.082 1.00 97.19 591 GLU A CA 1
ATOM 4818 C C . GLU A 1 591 ? 16.190 -40.017 -1.105 1.00 97.19 591 GLU A C 1
ATOM 4820 O O . GLU A 1 591 ? 15.010 -40.232 -0.814 1.00 97.19 591 GLU A O 1
ATOM 4825 N N . ILE A 1 592 ? 16.608 -38.817 -1.524 1.00 97.31 592 ILE A N 1
ATOM 4826 C CA . ILE A 1 592 ? 15.730 -37.644 -1.641 1.00 97.31 592 ILE A CA 1
ATOM 4827 C C . ILE A 1 592 ? 14.614 -37.909 -2.660 1.00 97.31 592 ILE A C 1
ATOM 4829 O O . ILE A 1 592 ? 13.439 -37.673 -2.365 1.00 97.31 592 ILE A O 1
ATOM 4833 N N . VAL A 1 593 ? 14.956 -38.419 -3.848 1.00 97.62 593 VAL A N 1
ATOM 4834 C CA . VAL A 1 593 ? 13.985 -38.715 -4.918 1.00 97.62 593 VAL A CA 1
ATOM 4835 C C . VAL A 1 593 ? 13.004 -39.807 -4.486 1.00 97.62 593 VAL A C 1
ATOM 4837 O O . VAL A 1 593 ? 11.801 -39.662 -4.710 1.00 97.62 593 VAL A O 1
ATOM 4840 N N . SER A 1 594 ? 13.488 -40.866 -3.834 1.00 96.81 594 SER A N 1
ATOM 4841 C CA . SER A 1 594 ? 12.665 -41.964 -3.315 1.00 96.81 594 SER A CA 1
ATOM 4842 C C . SER A 1 594 ? 11.687 -41.475 -2.248 1.00 96.81 594 SER A C 1
ATOM 4844 O O . SER A 1 594 ? 10.493 -41.767 -2.326 1.00 96.81 594 SER A O 1
ATOM 4846 N N . LYS A 1 595 ? 12.153 -40.641 -1.311 1.00 97.12 595 LYS A N 1
ATOM 4847 C CA . LYS A 1 595 ? 11.309 -40.052 -0.264 1.00 97.12 595 LYS A CA 1
ATOM 4848 C C . LYS A 1 595 ? 10.197 -39.178 -0.843 1.00 97.12 595 LYS A C 1
ATOM 4850 O O . LYS A 1 595 ? 9.037 -39.344 -0.475 1.00 97.12 595 LYS A O 1
ATOM 4855 N N . ILE A 1 596 ? 10.531 -38.298 -1.792 1.00 96.44 596 ILE A N 1
ATOM 4856 C CA . ILE A 1 596 ? 9.540 -37.475 -2.504 1.00 96.44 596 ILE A CA 1
ATOM 4857 C C . ILE A 1 596 ? 8.536 -38.378 -3.223 1.00 96.44 596 ILE A C 1
ATOM 4859 O O . ILE A 1 596 ? 7.329 -38.182 -3.113 1.00 96.44 596 ILE A O 1
ATOM 4863 N N . LYS A 1 597 ? 9.013 -39.400 -3.938 1.00 96.31 597 LYS A N 1
ATOM 4864 C CA . LYS A 1 597 ? 8.146 -40.337 -4.655 1.00 96.31 597 LYS A CA 1
ATOM 4865 C C . LYS A 1 597 ? 7.182 -41.064 -3.705 1.00 96.31 597 LYS A C 1
ATOM 4867 O O . LYS A 1 597 ? 6.000 -41.145 -4.030 1.00 96.31 597 LYS A O 1
ATOM 4872 N N . SER A 1 598 ? 7.651 -41.537 -2.547 1.00 96.12 598 SER A N 1
ATOM 4873 C CA . SER A 1 598 ? 6.818 -42.199 -1.526 1.00 96.12 598 SER A CA 1
ATOM 4874 C C . SER A 1 598 ? 5.706 -41.280 -1.033 1.00 96.12 598 SER A C 1
ATOM 4876 O O . SER A 1 598 ? 4.538 -41.657 -1.076 1.00 96.12 598 SER A O 1
ATOM 4878 N N . ASP A 1 599 ? 6.042 -40.041 -0.658 1.00 95.19 599 ASP A N 1
ATOM 4879 C CA . ASP A 1 599 ? 5.061 -39.097 -0.115 1.00 95.19 599 ASP A CA 1
ATOM 4880 C C . ASP A 1 599 ? 3.946 -38.755 -1.125 1.00 95.19 599 ASP A C 1
ATOM 4882 O O . ASP A 1 599 ? 2.785 -38.591 -0.742 1.00 95.19 599 ASP A O 1
ATOM 4886 N N . PHE A 1 600 ? 4.267 -38.694 -2.422 1.00 93.12 600 PHE A N 1
ATOM 4887 C CA . PHE A 1 600 ? 3.285 -38.434 -3.485 1.00 93.12 600 PHE A CA 1
ATOM 4888 C C . PHE A 1 600 ? 2.486 -39.681 -3.910 1.00 93.12 600 PHE A C 1
ATOM 4890 O O . PHE A 1 600 ? 1.306 -39.561 -4.254 1.00 93.12 600 PHE A O 1
ATOM 4897 N N . ILE A 1 601 ? 3.096 -40.874 -3.909 1.00 88.38 601 ILE A N 1
ATOM 4898 C CA . ILE A 1 601 ? 2.407 -42.137 -4.243 1.00 88.38 601 ILE A CA 1
ATOM 4899 C C . ILE A 1 601 ? 1.432 -42.529 -3.135 1.00 88.38 601 ILE A C 1
ATOM 4901 O O . ILE A 1 601 ? 0.296 -42.893 -3.427 1.00 88.38 601 ILE A O 1
ATOM 4905 N N . GLU A 1 602 ? 1.844 -42.395 -1.876 1.00 89.31 602 GLU A N 1
ATOM 4906 C CA . GLU A 1 602 ? 1.008 -42.687 -0.705 1.00 89.31 602 GLU A CA 1
ATOM 4907 C C . GLU A 1 602 ? -0.100 -41.644 -0.489 1.00 89.31 602 GLU A C 1
ATOM 4909 O O . GLU A 1 602 ? -0.897 -41.768 0.436 1.00 89.31 602 GLU A O 1
ATOM 4914 N N . GLY A 1 603 ? -0.161 -40.603 -1.329 1.00 86.06 603 GLY A N 1
ATOM 4915 C CA . GLY A 1 603 ? -1.180 -39.559 -1.250 1.00 86.06 603 GLY A CA 1
ATOM 4916 C C . GLY A 1 603 ? -1.047 -38.664 -0.019 1.00 86.06 603 GLY A C 1
ATOM 4917 O O . GLY A 1 603 ? -1.995 -37.961 0.322 1.00 86.06 603 GLY A O 1
ATOM 4918 N N . LYS A 1 604 ? 0.116 -38.662 0.645 1.00 84.25 604 LYS A N 1
ATOM 4919 C CA . LYS A 1 604 ? 0.371 -37.819 1.823 1.00 84.25 604 LYS A CA 1
ATOM 4920 C C . LYS A 1 604 ? 0.380 -36.338 1.463 1.00 84.25 604 LYS A C 1
ATOM 4922 O O . LYS A 1 604 ? 0.028 -35.505 2.294 1.00 84.25 604 LYS A O 1
ATOM 4927 N N . ILE A 1 605 ? 0.796 -36.010 0.240 1.00 87.38 605 ILE A N 1
ATOM 4928 C CA . ILE A 1 605 ? 0.907 -34.639 -0.259 1.00 87.38 605 ILE A CA 1
ATOM 4929 C C . ILE A 1 605 ? 0.603 -34.557 -1.757 1.00 87.38 605 ILE A C 1
ATOM 4931 O O . ILE A 1 605 ? 0.902 -35.463 -2.531 1.00 87.38 605 ILE A O 1
ATOM 4935 N N . ASN A 1 606 ? 0.047 -33.416 -2.159 1.00 87.62 606 ASN A N 1
ATOM 4936 C CA . ASN A 1 606 ? -0.279 -33.102 -3.551 1.00 87.62 606 ASN A CA 1
ATOM 4937 C C . ASN A 1 606 ? 0.693 -32.096 -4.183 1.00 87.62 606 ASN A C 1
ATOM 4939 O O . ASN A 1 606 ? 0.864 -32.086 -5.403 1.00 87.62 606 ASN A O 1
ATOM 4943 N N . VAL A 1 607 ? 1.324 -31.256 -3.355 1.00 90.81 607 VAL A N 1
ATOM 4944 C CA . VAL A 1 607 ? 2.308 -30.241 -3.747 1.00 90.81 607 VAL A CA 1
ATOM 4945 C C . VAL A 1 607 ? 3.356 -30.112 -2.642 1.00 90.81 607 VAL A C 1
ATOM 4947 O O . VAL A 1 607 ? 3.014 -30.111 -1.458 1.00 90.81 607 VAL A O 1
ATOM 4950 N N . ALA A 1 608 ? 4.629 -29.966 -3.007 1.00 91.31 608 ALA A N 1
ATOM 4951 C CA . ALA A 1 608 ? 5.714 -29.751 -2.057 1.00 91.31 608 ALA A CA 1
ATOM 4952 C C . ALA A 1 608 ? 6.839 -28.877 -2.618 1.00 91.31 608 ALA A C 1
ATOM 4954 O O . ALA A 1 608 ? 7.065 -28.828 -3.825 1.00 91.31 608 ALA A O 1
ATOM 4955 N N . ARG A 1 609 ? 7.584 -28.217 -1.723 1.00 91.81 609 ARG A N 1
ATOM 4956 C CA . ARG A 1 609 ? 8.833 -27.522 -2.063 1.00 91.81 609 ARG A CA 1
ATOM 4957 C C . ARG A 1 609 ? 10.007 -28.485 -1.927 1.00 91.81 609 ARG A C 1
ATOM 4959 O O . ARG A 1 609 ? 10.125 -29.151 -0.898 1.00 91.81 609 ARG A O 1
ATOM 4966 N N . LEU A 1 610 ? 10.909 -28.507 -2.908 1.00 93.94 610 LEU A N 1
ATOM 4967 C CA . LEU A 1 610 ? 12.096 -29.370 -2.884 1.00 93.94 610 LEU A CA 1
ATOM 4968 C C . LEU A 1 610 ? 12.993 -29.104 -1.660 1.00 93.94 610 LEU A C 1
ATOM 4970 O O . LEU A 1 610 ? 13.580 -30.030 -1.105 1.00 93.94 610 LEU A O 1
ATOM 4974 N N . SER A 1 611 ? 13.045 -27.858 -1.185 1.00 89.75 611 SER A N 1
ATOM 4975 C CA . SER A 1 611 ? 13.798 -27.465 0.013 1.00 89.75 611 SER A CA 1
ATOM 4976 C C . SER A 1 611 ? 13.349 -28.178 1.297 1.00 89.75 611 SER A C 1
ATOM 4978 O O . SER A 1 611 ? 14.149 -28.296 2.218 1.00 89.75 611 SER A O 1
ATOM 4980 N N . LYS A 1 612 ? 12.119 -28.713 1.365 1.00 92.75 612 LYS A N 1
ATOM 4981 C CA . LYS A 1 612 ? 11.652 -29.517 2.514 1.00 92.75 612 LYS A CA 1
ATOM 4982 C C . LYS A 1 612 ? 12.288 -30.908 2.582 1.00 92.75 612 LYS A C 1
ATOM 4984 O O . LYS A 1 612 ? 12.274 -31.533 3.637 1.00 92.75 612 LYS A O 1
ATOM 4989 N N . TYR A 1 613 ? 12.832 -31.394 1.469 1.00 94.00 613 TYR A N 1
ATOM 4990 C CA . TYR A 1 613 ? 13.399 -32.739 1.349 1.00 94.00 613 TYR A CA 1
ATOM 4991 C C . TYR A 1 613 ? 14.917 -32.768 1.429 1.00 94.00 613 TYR A C 1
ATOM 4993 O O . TYR A 1 613 ? 15.508 -33.844 1.430 1.00 94.00 613 TYR A O 1
ATOM 5001 N N . MET A 1 614 ? 15.554 -31.602 1.476 1.00 92.56 614 MET A N 1
ATOM 5002 C CA . MET A 1 614 ? 16.985 -31.495 1.279 1.00 92.56 614 MET A CA 1
ATOM 5003 C C . MET A 1 614 ? 17.594 -30.508 2.260 1.00 92.56 614 MET A C 1
ATOM 5005 O O . MET A 1 614 ? 17.231 -29.336 2.309 1.00 92.56 614 MET A O 1
ATOM 5009 N N . ASP A 1 615 ? 18.569 -30.995 3.018 1.00 90.94 615 ASP A N 1
ATOM 5010 C CA . ASP A 1 615 ? 19.390 -30.158 3.882 1.00 90.94 615 ASP A CA 1
ATOM 5011 C C . ASP A 1 615 ? 20.194 -29.148 3.037 1.00 90.94 615 ASP A C 1
ATOM 5013 O O . ASP A 1 615 ? 20.683 -29.466 1.947 1.00 90.94 615 ASP A O 1
ATOM 5017 N N . LYS A 1 616 ? 20.386 -27.931 3.560 1.00 78.69 616 LYS A N 1
ATOM 5018 C CA . LYS A 1 616 ? 21.157 -26.853 2.922 1.00 78.69 616 LYS A CA 1
ATOM 5019 C C . LYS A 1 616 ? 22.566 -27.297 2.518 1.00 78.69 616 LYS A C 1
ATOM 5021 O O . LYS A 1 616 ? 23.073 -26.810 1.506 1.00 78.69 616 LYS A O 1
ATOM 5026 N N . LYS A 1 617 ? 23.198 -28.237 3.239 1.00 90.12 617 LYS A N 1
ATOM 5027 C CA . LYS A 1 617 ? 24.521 -28.782 2.850 1.00 90.12 617 LYS A CA 1
ATOM 5028 C C . LYS A 1 617 ? 24.515 -29.500 1.490 1.00 90.12 617 LYS A C 1
ATOM 5030 O O . LYS A 1 617 ? 25.553 -29.563 0.832 1.00 90.12 617 LYS A O 1
ATOM 5035 N N . TYR A 1 618 ? 23.355 -29.967 1.033 1.00 93.44 618 TYR A N 1
ATOM 5036 C CA . TYR A 1 618 ? 23.170 -30.678 -0.233 1.00 93.44 618 TYR A CA 1
ATOM 5037 C C . TYR A 1 618 ? 22.589 -29.800 -1.349 1.00 93.44 618 TYR A C 1
ATOM 5039 O O . TYR A 1 618 ? 22.285 -30.310 -2.419 1.00 93.44 618 TYR A O 1
ATOM 5047 N N . ALA A 1 619 ? 22.501 -28.475 -1.170 1.00 84.75 619 ALA A N 1
ATOM 5048 C CA . ALA A 1 619 ? 21.946 -27.564 -2.183 1.00 84.75 619 ALA A CA 1
ATOM 5049 C C . ALA A 1 619 ? 22.640 -27.659 -3.560 1.00 84.75 619 ALA A C 1
ATOM 5051 O O . ALA A 1 619 ? 22.037 -27.385 -4.592 1.00 84.75 619 ALA A O 1
ATOM 5052 N N . HIS A 1 620 ? 23.901 -28.092 -3.597 1.00 88.62 620 HIS A N 1
ATOM 5053 C CA . HIS A 1 620 ? 24.635 -28.322 -4.841 1.00 88.62 620 HIS A CA 1
ATOM 5054 C C . HIS A 1 620 ? 24.106 -29.512 -5.670 1.00 88.62 620 HIS A C 1
ATOM 5056 O O . HIS A 1 620 ? 24.426 -29.592 -6.852 1.00 88.62 620 HIS A O 1
ATOM 5062 N N . LEU A 1 621 ? 23.289 -30.395 -5.080 1.00 94.44 621 LEU A N 1
ATOM 5063 C CA . LEU A 1 621 ? 22.654 -31.550 -5.729 1.00 94.44 621 LEU A CA 1
ATOM 5064 C C . LEU A 1 621 ? 21.265 -31.224 -6.311 1.00 94.44 621 LEU A C 1
ATOM 5066 O O . LEU A 1 621 ? 20.670 -32.074 -6.972 1.00 94.44 621 LEU A O 1
ATOM 5070 N N . ILE A 1 622 ? 20.747 -29.997 -6.114 1.00 92.50 622 ILE A N 1
ATOM 5071 C CA . ILE A 1 622 ? 19.434 -29.561 -6.632 1.00 92.50 622 ILE A CA 1
ATOM 5072 C C . ILE A 1 622 ? 19.245 -29.920 -8.120 1.00 92.50 622 ILE A C 1
ATOM 5074 O O . ILE A 1 622 ? 18.225 -30.536 -8.431 1.00 92.50 622 ILE A O 1
ATOM 5078 N N . PRO A 1 623 ? 20.179 -29.611 -9.045 1.00 92.69 623 PRO A N 1
ATOM 5079 C CA . PRO A 1 623 ? 19.967 -29.886 -10.468 1.00 92.69 623 PRO A CA 1
ATOM 5080 C C . PRO A 1 623 ? 19.777 -31.377 -10.780 1.00 92.69 623 PRO A C 1
ATOM 5082 O O . PRO A 1 623 ? 18.941 -31.730 -11.609 1.00 92.69 623 PRO A O 1
ATOM 5085 N N . GLU A 1 624 ? 20.512 -32.250 -10.087 1.00 96.25 624 GLU A N 1
ATOM 5086 C CA . GLU A 1 624 ? 20.466 -33.706 -10.274 1.00 96.25 624 GLU A CA 1
ATOM 5087 C C . GLU A 1 624 ? 19.155 -34.291 -9.730 1.00 96.25 624 GLU A C 1
ATOM 5089 O O . GLU A 1 624 ? 18.500 -35.093 -10.404 1.00 96.25 624 GLU A O 1
ATOM 5094 N N . VAL A 1 625 ? 18.710 -33.824 -8.556 1.00 95.94 625 VAL A N 1
ATOM 5095 C CA . VAL A 1 625 ? 17.407 -34.199 -7.983 1.00 95.94 625 VAL A CA 1
ATOM 5096 C C . VAL A 1 625 ? 16.265 -33.751 -8.899 1.00 95.94 625 VAL A C 1
ATOM 5098 O O . VAL A 1 625 ? 15.376 -34.540 -9.211 1.00 95.94 625 VAL A O 1
ATOM 5101 N N . VAL A 1 626 ? 16.302 -32.510 -9.393 1.00 95.31 626 VAL A N 1
ATOM 5102 C CA . VAL A 1 626 ? 15.291 -31.960 -10.315 1.00 95.31 626 VAL A CA 1
ATOM 5103 C C . VAL A 1 626 ? 15.217 -32.764 -11.603 1.00 95.31 626 VAL A C 1
ATOM 5105 O O . VAL A 1 626 ? 14.121 -33.062 -12.078 1.00 95.31 626 VAL A O 1
ATOM 5108 N N . GLN A 1 627 ? 16.370 -33.129 -12.165 1.00 96.56 627 GLN A N 1
ATOM 5109 C CA . GLN A 1 627 ? 16.433 -33.936 -13.376 1.00 96.56 627 GLN A CA 1
ATOM 5110 C C . GLN A 1 627 ? 15.760 -35.296 -13.165 1.00 96.56 627 GLN A C 1
ATOM 5112 O O . GLN A 1 627 ? 14.916 -35.671 -13.976 1.00 96.56 627 GLN A O 1
ATOM 5117 N N . LYS A 1 628 ? 16.056 -35.998 -12.063 1.00 97.19 628 LYS A N 1
ATOM 5118 C CA . LYS A 1 628 ? 15.416 -37.287 -11.750 1.00 97.19 628 LYS A CA 1
ATOM 5119 C C . LYS A 1 628 ? 13.922 -37.157 -11.469 1.00 97.19 628 LYS A C 1
ATOM 5121 O O . LYS A 1 628 ? 13.147 -37.962 -11.974 1.00 97.19 628 LYS A O 1
ATOM 5126 N N . LEU A 1 629 ? 13.496 -36.133 -10.730 1.00 96.50 629 LEU A N 1
ATOM 5127 C CA . LEU A 1 629 ? 12.073 -35.897 -10.460 1.00 96.50 629 LEU A CA 1
ATOM 5128 C C . LEU A 1 629 ? 11.280 -35.616 -11.743 1.00 96.50 629 LEU A C 1
ATOM 5130 O O . LEU A 1 629 ? 10.159 -36.098 -11.872 1.00 96.50 629 LEU A O 1
ATOM 5134 N N . LYS A 1 630 ? 11.866 -34.907 -12.720 1.00 96.44 630 LYS A N 1
ATOM 5135 C CA . LYS A 1 630 ? 11.250 -34.680 -14.043 1.00 96.44 630 LYS A CA 1
ATOM 5136 C C . LYS A 1 630 ? 11.068 -35.965 -14.862 1.00 96.44 630 LYS A C 1
ATOM 5138 O O . LYS A 1 630 ? 10.230 -35.977 -15.759 1.00 96.44 630 LYS A O 1
ATOM 5143 N N . MET A 1 631 ? 11.823 -37.027 -14.567 1.00 96.56 631 MET A N 1
ATOM 5144 C CA . MET A 1 631 ? 11.671 -38.340 -15.212 1.00 96.56 631 MET A CA 1
ATOM 5145 C C . MET A 1 631 ? 10.550 -39.184 -14.587 1.00 96.56 631 MET A C 1
ATOM 5147 O O . MET A 1 631 ? 10.171 -40.205 -15.155 1.00 96.56 631 MET A O 1
ATOM 5151 N N . ILE A 1 632 ? 10.003 -38.785 -13.434 1.00 95.94 632 ILE A N 1
ATOM 5152 C CA . ILE A 1 632 ? 8.878 -39.482 -12.806 1.00 95.94 632 ILE A CA 1
ATOM 5153 C C . ILE A 1 632 ? 7.583 -38.990 -13.455 1.00 95.94 632 ILE A C 1
ATOM 5155 O O . ILE A 1 632 ? 7.148 -37.865 -13.218 1.00 95.94 632 ILE A O 1
ATOM 5159 N N . GLU A 1 633 ? 6.944 -39.842 -14.261 1.00 95.44 633 GLU A N 1
ATOM 5160 C CA . GLU A 1 633 ? 5.782 -39.462 -15.077 1.00 95.44 633 GLU A CA 1
ATOM 5161 C C . GLU A 1 633 ? 4.623 -38.866 -14.275 1.00 95.44 633 GLU A C 1
ATOM 5163 O O . GLU A 1 633 ? 3.962 -37.954 -14.770 1.00 95.44 633 GLU A O 1
ATOM 5168 N N . SER A 1 634 ? 4.409 -39.328 -13.041 1.00 94.12 634 SER A N 1
ATOM 5169 C CA . SER A 1 634 ? 3.331 -38.874 -12.158 1.00 94.12 634 SER A CA 1
ATOM 5170 C C . SER A 1 634 ? 3.573 -37.507 -11.508 1.00 94.12 634 SER A C 1
ATOM 5172 O O . SER A 1 634 ? 2.677 -37.004 -10.825 1.00 94.12 634 SER A O 1
ATOM 5174 N N . LEU A 1 635 ? 4.755 -36.907 -11.682 1.00 95.25 635 LEU A N 1
ATOM 5175 C CA . LEU A 1 635 ? 5.135 -35.636 -11.066 1.00 95.25 635 LEU A CA 1
ATOM 5176 C C . LEU A 1 635 ? 5.301 -34.519 -12.106 1.00 95.25 635 LEU A C 1
ATOM 5178 O O . LEU A 1 635 ? 5.736 -34.728 -13.238 1.00 95.25 635 LEU A O 1
ATOM 5182 N N . TYR A 1 636 ? 4.968 -33.304 -11.692 1.00 94.94 636 TYR A N 1
ATOM 5183 C CA . TYR A 1 636 ? 5.201 -32.052 -12.395 1.00 94.94 636 TYR A CA 1
ATOM 5184 C C . TYR A 1 636 ? 6.149 -31.193 -11.557 1.00 94.94 636 TYR A C 1
ATOM 5186 O O . TYR A 1 636 ? 5.868 -30.911 -10.394 1.00 94.94 636 TYR A O 1
ATOM 5194 N N . VAL A 1 637 ? 7.285 -30.790 -12.129 1.00 95.00 637 VAL A N 1
ATOM 5195 C CA . VAL A 1 637 ? 8.307 -29.993 -11.432 1.00 95.00 637 VAL A CA 1
ATOM 5196 C C . VAL A 1 637 ? 8.371 -28.606 -12.060 1.00 95.00 637 VAL A C 1
ATOM 5198 O O . VAL A 1 637 ? 8.768 -28.476 -13.220 1.00 95.00 637 VAL A O 1
ATOM 5201 N N . LYS A 1 638 ? 8.002 -27.575 -11.295 1.00 92.19 638 LYS A N 1
ATOM 5202 C CA . LYS A 1 638 ? 7.996 -26.173 -11.733 1.00 92.19 638 LYS A CA 1
ATOM 5203 C C . LYS A 1 638 ? 9.007 -25.364 -10.930 1.00 92.19 638 LYS A C 1
ATOM 5205 O O . LYS A 1 638 ? 8.948 -25.319 -9.704 1.00 92.19 638 LYS A O 1
ATOM 5210 N N . GLU A 1 639 ? 9.912 -24.707 -11.639 1.00 85.94 639 GLU A N 1
ATOM 5211 C CA . GLU A 1 639 ? 10.843 -23.736 -11.071 1.00 85.94 639 GLU A CA 1
ATOM 5212 C C . GLU A 1 639 ? 10.196 -22.347 -11.116 1.00 85.94 639 GLU A C 1
ATOM 5214 O O . GLU A 1 639 ? 9.670 -21.929 -12.152 1.00 85.94 639 GLU A O 1
ATOM 5219 N N . GLN A 1 640 ? 10.156 -21.661 -9.977 1.00 69.06 640 GLN A N 1
ATOM 5220 C CA . GLN A 1 640 ? 9.659 -20.293 -9.880 1.00 69.06 640 GLN A CA 1
ATOM 5221 C C . GLN A 1 640 ? 10.785 -19.282 -10.121 1.00 69.06 640 GLN A C 1
ATOM 5223 O O . GLN A 1 640 ? 11.966 -19.587 -9.979 1.00 69.06 640 GLN A O 1
ATOM 5228 N N . GLN A 1 641 ? 10.420 -18.037 -10.442 1.00 40.25 641 GLN A N 1
ATOM 5229 C CA . GLN A 1 641 ? 11.386 -16.961 -10.710 1.00 40.25 641 GLN A CA 1
ATOM 5230 C C . GLN A 1 641 ? 12.311 -16.637 -9.520 1.00 40.25 641 GLN A C 1
ATOM 5232 O O . GLN A 1 641 ? 13.360 -16.031 -9.710 1.00 40.25 641 GLN A O 1
ATOM 5237 N N . ASN A 1 642 ? 11.941 -17.024 -8.294 1.00 47.75 642 ASN A N 1
ATOM 5238 C CA . ASN A 1 642 ? 12.756 -16.857 -7.085 1.00 47.75 642 ASN A CA 1
ATOM 5239 C C . ASN A 1 642 ? 13.778 -17.998 -6.869 1.00 47.75 642 ASN A C 1
ATOM 5241 O O . ASN A 1 642 ? 14.492 -17.980 -5.867 1.00 47.75 642 ASN A O 1
ATOM 5245 N N . GLY A 1 643 ? 13.841 -18.986 -7.772 1.00 65.25 643 GLY A N 1
ATOM 5246 C CA . GLY A 1 643 ? 14.697 -20.170 -7.656 1.00 65.25 643 GLY A CA 1
ATOM 5247 C C . GLY A 1 643 ? 14.135 -21.276 -6.754 1.00 65.25 643 GLY A C 1
ATOM 5248 O O . GLY A 1 643 ? 14.806 -22.286 -6.542 1.00 65.25 643 GLY A O 1
ATOM 5249 N N . GLU A 1 644 ? 12.919 -21.123 -6.214 1.00 77.44 644 GLU A N 1
ATOM 5250 C CA . GLU A 1 644 ? 12.233 -22.222 -5.535 1.00 77.44 644 GLU A CA 1
ATOM 5251 C C . GLU A 1 644 ? 11.702 -23.240 -6.546 1.00 77.44 644 GLU A C 1
ATOM 5253 O O . GLU A 1 644 ? 11.198 -22.900 -7.619 1.00 77.44 644 GLU A O 1
ATOM 5258 N N . ILE A 1 645 ? 11.776 -24.515 -6.167 1.00 90.56 645 ILE A N 1
ATOM 5259 C CA . ILE A 1 645 ? 11.334 -25.629 -7.000 1.00 90.56 645 ILE A CA 1
ATOM 5260 C C . ILE A 1 645 ? 10.164 -26.315 -6.313 1.00 90.56 645 ILE A C 1
ATOM 5262 O O . ILE A 1 645 ? 10.304 -26.867 -5.217 1.00 90.56 645 ILE A O 1
ATOM 5266 N N . PHE A 1 646 ? 9.018 -26.283 -6.984 1.00 91.31 646 PHE A N 1
ATOM 5267 C CA . PHE A 1 646 ? 7.795 -26.946 -6.563 1.00 91.31 646 PHE A CA 1
ATOM 5268 C C . PHE A 1 646 ? 7.616 -28.253 -7.329 1.00 91.31 646 PHE A C 1
ATOM 5270 O O . PHE A 1 646 ? 7.887 -28.337 -8.528 1.00 91.31 646 PHE A O 1
ATOM 5277 N N . ILE A 1 647 ? 7.145 -29.267 -6.617 1.00 95.69 647 ILE A N 1
ATOM 5278 C CA . ILE A 1 647 ? 6.827 -30.598 -7.122 1.00 95.69 647 ILE A CA 1
ATOM 5279 C C . ILE A 1 647 ? 5.332 -30.789 -6.884 1.00 95.69 647 ILE A C 1
ATOM 5281 O O . ILE A 1 647 ? 4.863 -30.545 -5.775 1.00 95.69 647 ILE A O 1
ATOM 5285 N N . ALA A 1 648 ? 4.582 -31.181 -7.905 1.00 92.44 648 ALA A N 1
ATOM 5286 C CA . ALA A 1 648 ? 3.143 -31.416 -7.847 1.00 92.44 648 ALA A CA 1
ATOM 5287 C C . ALA A 1 648 ? 2.792 -32.753 -8.511 1.00 92.44 648 ALA A C 1
ATOM 5289 O O . ALA A 1 648 ? 3.550 -33.248 -9.345 1.00 92.44 648 ALA A O 1
ATOM 5290 N N . LYS A 1 649 ? 1.652 -33.351 -8.165 1.00 93.62 649 LYS A N 1
ATOM 5291 C CA . LYS A 1 649 ? 1.138 -34.540 -8.861 1.00 93.62 649 LYS A CA 1
ATOM 5292 C C . LYS A 1 649 ? 0.501 -34.112 -10.188 1.00 93.62 649 LYS A C 1
ATOM 5294 O O . LYS A 1 649 ? -0.310 -33.201 -10.178 1.00 93.62 649 LYS A O 1
ATOM 5299 N N . LYS A 1 650 ? 0.816 -34.769 -11.313 1.00 88.56 650 LYS A N 1
ATOM 5300 C CA . LYS A 1 650 ? 0.271 -34.402 -12.646 1.00 88.56 650 LYS A CA 1
ATOM 5301 C C . LYS A 1 650 ? -1.245 -34.570 -12.804 1.00 88.56 650 LYS A C 1
ATOM 5303 O O . LYS A 1 650 ? -1.798 -34.118 -13.795 1.00 88.56 650 LYS A O 1
ATOM 5308 N N . SER A 1 651 ? -1.902 -35.283 -11.890 1.00 75.50 651 SER A N 1
ATOM 5309 C CA . SER A 1 651 ? -3.358 -35.467 -11.905 1.00 75.50 651 SER A CA 1
ATOM 5310 C C . SER A 1 651 ? -4.131 -34.283 -11.298 1.00 75.50 651 SER A C 1
ATOM 5312 O O . SER A 1 651 ? -5.338 -34.402 -11.106 1.00 75.50 651 SER A O 1
ATOM 5314 N N . LEU A 1 652 ? -3.428 -33.201 -10.948 1.00 50.25 652 LEU A N 1
ATOM 5315 C CA . LEU A 1 652 ? -3.923 -31.874 -10.572 1.00 50.25 652 LEU A CA 1
ATOM 5316 C C . LEU A 1 652 ? -3.476 -30.883 -11.644 1.00 50.25 652 LEU A C 1
ATOM 5318 O O . LEU A 1 652 ? -4.271 -29.969 -11.942 1.00 50.25 652 LEU A O 1
#

Mean predicted aligned error: 10.48 Å